Protein AF-A0A661CB23-F1 (afdb_monomer)

Nearest PDB structures (foldseek):
  5kbf-assembly2_B  TM=4.536E-01  e=4.061E-19  Plasmodium falciparum 3D7
  3bpz-assembly1_D  TM=8.012E-01  e=1.347E-09  Mus musculus
  6gyo-assembly1_A  TM=7.999E-01  e=2.762E-09  Homo sapiens
  4kl1-assembly1_C  TM=7.938E-01  e=4.457E-09  Homo sapiens
  7t4u-assembly2_B  TM=5.338E-01  e=6.892E-10  Homo sapiens

Solvent-accessible surface area (backbone atoms only — not comparable to full-atom values): 31674 Å² total; per-residue (Å²): 120,74,68,62,59,53,53,43,51,50,53,52,53,54,56,71,67,55,64,89,86,45,88,65,50,67,61,52,44,53,51,52,50,48,52,38,51,45,46,54,69,47,49,63,70,46,49,59,61,47,38,56,72,70,46,74,76,52,76,49,75,65,55,47,50,50,48,52,53,52,32,48,54,52,44,51,53,52,49,55,55,52,50,50,39,40,76,71,66,77,36,52,75,70,53,50,54,49,49,50,52,64,51,47,50,68,52,65,59,90,70,79,86,78,63,83,90,45,53,62,58,52,53,50,52,52,41,52,49,43,37,51,56,44,51,48,51,40,38,74,30,59,62,39,54,70,68,60,46,52,53,52,51,52,53,54,52,52,53,49,53,45,62,71,69,69,58,71,100,66,84,76,80,66,74,60,60,68,51,52,57,55,52,48,50,48,52,51,48,50,50,64,37,64,58,32,80,88,35,50,65,56,49,31,49,49,38,29,42,51,51,40,54,49,51,39,52,35,53,51,47,39,54,29,34,49,54,31,46,55,53,55,76,67,54,80,90,58,62,68,69,58,50,47,60,52,44,50,58,38,50,54,54,30,50,57,35,50,50,55,52,46,52,46,36,72,76,32,49,72,50,41,54,50,37,49,52,43,47,51,51,48,29,53,46,40,43,53,46,53,50,45,53,48,37,36,72,76,61,78,40,55,71,72,56,44,57,50,51,49,50,52,43,49,56,54,56,71,70,50,72,64,62,43,62,75,71,77,78,66,66,40,39,62,56,47,43,62,24,81,92,45,47,86,60,57,68,72,56,35,47,53,49,37,70,68,39,41,78,36,53,43,49,54,72,37,70,78,43,49,52,73,34,53,43,45,41,32,37,36,28,71,37,42,37,34,36,32,23,50,85,92,44,78,75,50,77,45,40,62,48,37,70,50,46,58,60,25,60,75,57,64,43,56,33,85,40,26,32,27,23,64,36,50,27,37,27,37,40,37,43,38,65,59,54,51,65,73,34,39,104,84,37,70,62,43,50,54,57,45,48,60,46,49,54,49,49,51,49,33,54,46,50,41,58,20,80,87,46,50,85,61,56,71,70,58,42,47,56,50,53,76,58,38,44,83,45,79,48,51,58,72,42,69,83,43,48,53,73,38,76,40,54,41,28,37,35,30,71,38,44,37,37,38,35,27,45,98,84,43,81,77,48,75,47,40,59,36,35,69,50,48,55,65,15,52,79,54,91,24,43,29,83,40,25,34,34,29,69,35,68,26,36,28,37,39,35,40,42,71,55,54,50,60,52,27,74,79,30,67,71,59,42,54,43,54,52,50,55,51,62,64,53,67,74,75,109

Radius of gyration: 39.03 Å; Cα contacts (8 Å, |Δi|>4): 726; chains: 1; bounding box: 91×55×118 Å

Sequence (587 aa):
MWWGGLKGGLAIAIVLSVPEDLPGRDLLLDLTLGVVMFSLLVNAPTIKPLIQKLGIDKLTDDELAELKQGMMHAGEESSAFISRFYKAGIVSRSTEQLIHKNTNEVFTSDIPDIQKEQGLKHLRFSALRTEFDELKKLHEINLIQHYTYLDIRNNIQLDREKISSNEAPGTSSDIASKTGLFMRIENALLKGIREHDWAAWLLSRYQNTRLSQRMQRDIAGVLICTSVLEMLDTHLEVDEEEREQIAEKYRERLHRRRSRLQEIAEDFPEFYVRFETNLFTQVALTAARLHAEEDHHDGEIGAKALVRIEKMVHEAISKLPPVSDAAPRLDASELIGTVPLLKGLPTEVLEQLSGHAKSVTFLAGDIVIGEGERGDALYIITHGVTSVYKGDKKVAELSDGDFFGEMALLGDQVRTATVKAKHPSTLLRLTRRDVMQLAGEGTELKHRLTDIKEEREAQTDLVSLVPLLRGLSSEVLEQIVEHTMSVGYKPGDSVMTEGESGDSMFIIIHGVVSIYKAGELIAELKEGDFFGEMALLGDKVRTATVKIKEQTALLKLSHADIMKIAETNPELKERLEEVKASREIVI

Structure (mmCIF, N/CA/C/O backbone):
data_AF-A0A661CB23-F1
#
_entry.id   AF-A0A661CB23-F1
#
loop_
_atom_site.group_PDB
_atom_site.id
_atom_site.type_symbol
_atom_site.label_atom_id
_atom_site.label_alt_id
_atom_site.label_comp_id
_atom_site.label_asym_id
_atom_site.label_entity_id
_atom_site.label_seq_id
_atom_site.pdbx_PDB_ins_code
_atom_site.Cartn_x
_atom_site.Cartn_y
_atom_site.Cartn_z
_atom_site.occupancy
_atom_site.B_iso_or_equiv
_atom_site.auth_seq_id
_atom_site.auth_comp_id
_atom_site.auth_asym_id
_atom_site.auth_atom_id
_atom_site.pdbx_PDB_model_num
ATOM 1 N N . MET A 1 1 ? -1.601 2.400 -50.761 1.00 50.25 1 MET A N 1
ATOM 2 C CA . MET A 1 1 ? -2.402 2.453 -52.013 1.00 50.25 1 MET A CA 1
ATOM 3 C C . MET A 1 1 ? -2.730 1.085 -52.626 1.00 50.25 1 MET A C 1
ATOM 5 O O . MET A 1 1 ? -3.746 0.993 -53.298 1.00 50.25 1 MET A O 1
ATOM 9 N N . TRP A 1 2 ? -1.961 0.012 -52.389 1.00 45.12 2 TRP A N 1
ATOM 10 C CA . TRP A 1 2 ? -2.210 -1.298 -53.031 1.00 45.12 2 TRP A CA 1
ATOM 11 C C . TRP A 1 2 ? -3.484 -2.025 -52.554 1.00 45.12 2 TRP A C 1
ATOM 13 O O . TRP A 1 2 ? -4.049 -2.834 -53.283 1.00 45.12 2 TRP A O 1
ATOM 23 N N . TRP A 1 3 ? -4.002 -1.679 -51.373 1.00 51.62 3 TRP A N 1
ATOM 24 C CA . TRP A 1 3 ? -5.229 -2.268 -50.819 1.00 51.62 3 TRP A CA 1
ATOM 25 C C . TRP A 1 3 ? -6.531 -1.804 -51.498 1.00 51.62 3 TRP A C 1
ATOM 27 O O . TRP A 1 3 ? -7.532 -2.514 -51.436 1.00 51.62 3 TRP A O 1
ATOM 37 N N . GLY A 1 4 ? -6.536 -0.640 -52.159 1.00 58.34 4 GLY A N 1
ATOM 38 C CA . GLY A 1 4 ? -7.725 -0.124 -52.854 1.00 58.34 4 GLY A CA 1
ATOM 39 C C . GLY A 1 4 ? -8.039 -0.894 -54.139 1.00 58.34 4 GLY A C 1
ATOM 40 O O . GLY A 1 4 ? -9.184 -1.277 -54.365 1.00 58.34 4 GLY A O 1
ATOM 41 N N . GLY A 1 5 ? -7.006 -1.204 -54.933 1.00 63.62 5 GLY A N 1
ATOM 42 C CA . GLY A 1 5 ? -7.144 -2.001 -56.157 1.00 63.62 5 GLY A CA 1
ATOM 43 C C . GLY A 1 5 ? -7.547 -3.453 -55.885 1.00 63.62 5 GLY A C 1
ATOM 44 O O . GLY A 1 5 ? -8.356 -4.011 -56.621 1.00 63.62 5 GLY A O 1
ATOM 45 N N . LEU A 1 6 ? -7.060 -4.038 -54.782 1.00 66.06 6 LEU A N 1
ATOM 46 C CA . LEU A 1 6 ? -7.382 -5.417 -54.400 1.00 66.06 6 LEU A CA 1
ATOM 47 C C . LEU A 1 6 ? -8.865 -5.588 -54.020 1.00 66.06 6 LEU A C 1
ATOM 49 O O . LEU A 1 6 ? -9.496 -6.566 -54.412 1.00 66.06 6 LEU A O 1
ATOM 53 N N . LYS A 1 7 ? -9.443 -4.614 -53.299 1.00 70.31 7 LYS A N 1
ATOM 54 C CA . LYS A 1 7 ? -10.871 -4.616 -52.926 1.00 70.31 7 LYS A CA 1
ATOM 55 C C . LYS A 1 7 ? -11.788 -4.443 -54.139 1.00 70.31 7 LYS A C 1
ATOM 57 O O . LYS A 1 7 ? -12.798 -5.134 -54.232 1.00 70.31 7 LYS A O 1
ATOM 62 N N . GLY A 1 8 ? -11.417 -3.566 -55.076 1.00 77.44 8 GLY A N 1
ATOM 63 C CA . GLY A 1 8 ? -12.150 -3.390 -56.333 1.00 77.44 8 GLY A CA 1
ATOM 64 C C . GLY A 1 8 ? -12.104 -4.637 -57.220 1.00 77.44 8 GLY A C 1
ATOM 65 O O . GLY A 1 8 ? -13.136 -5.070 -57.723 1.00 77.44 8 GLY A O 1
ATOM 66 N N . GLY A 1 9 ? -10.929 -5.265 -57.344 1.00 80.81 9 GLY A N 1
ATOM 67 C CA . GLY A 1 9 ? -10.761 -6.510 -58.100 1.00 80.81 9 GLY A CA 1
ATOM 68 C C . GLY A 1 9 ? -11.551 -7.684 -57.515 1.00 80.81 9 GLY A C 1
ATOM 69 O O . GLY A 1 9 ? -12.178 -8.429 -58.263 1.00 80.81 9 GLY A O 1
ATOM 70 N N . LEU A 1 10 ? -11.591 -7.813 -56.184 1.00 83.81 10 LEU A N 1
ATOM 71 C CA . LEU A 1 10 ? -12.394 -8.834 -55.507 1.00 83.81 10 LEU A CA 1
ATOM 72 C C . LEU A 1 10 ? -13.898 -8.622 -55.732 1.00 83.81 10 LEU A C 1
ATOM 74 O O . LEU A 1 10 ? -14.608 -9.581 -56.017 1.00 83.81 10 LEU A O 1
ATOM 78 N N . ALA A 1 11 ? -14.380 -7.378 -55.644 1.00 83.62 11 ALA A N 1
ATOM 79 C CA . ALA A 1 11 ? -15.782 -7.059 -55.906 1.00 83.62 11 ALA A CA 1
ATOM 80 C C . ALA A 1 11 ? -16.182 -7.430 -57.344 1.00 83.62 11 ALA A C 1
ATOM 82 O O . ALA A 1 11 ? -17.199 -8.087 -57.542 1.00 83.62 11 ALA A O 1
ATOM 83 N N . ILE A 1 12 ? -15.343 -7.101 -58.333 1.00 85.12 12 ILE A N 1
ATOM 84 C CA . ILE A 1 12 ? -15.570 -7.483 -59.735 1.00 85.12 12 ILE A CA 1
ATOM 85 C C . ILE A 1 12 ? -15.583 -9.012 -59.895 1.00 85.12 12 ILE A C 1
ATOM 87 O O . ILE A 1 12 ? -16.483 -9.547 -60.536 1.00 85.12 12 ILE A O 1
ATOM 91 N N . ALA A 1 13 ? -14.639 -9.729 -59.277 1.00 85.88 13 ALA A N 1
ATOM 92 C CA . ALA A 1 13 ? -14.582 -11.192 -59.340 1.00 85.88 13 ALA A CA 1
ATOM 93 C C . ALA A 1 13 ? -15.824 -11.864 -58.725 1.00 85.88 13 ALA A C 1
ATOM 95 O O . ALA A 1 13 ? -16.337 -12.834 -59.281 1.00 85.88 13 ALA A O 1
ATOM 96 N N . ILE A 1 14 ? -16.338 -11.328 -57.613 1.00 86.06 14 ILE A N 1
ATOM 97 C CA . ILE A 1 14 ? -17.558 -11.827 -56.967 1.00 86.06 14 ILE A CA 1
ATOM 98 C C . ILE A 1 14 ? -18.768 -11.628 -57.880 1.00 86.06 14 ILE A C 1
ATOM 100 O O . ILE A 1 14 ? -19.529 -12.572 -58.079 1.00 86.06 14 ILE A O 1
ATOM 104 N N . VAL A 1 15 ? -18.943 -10.448 -58.481 1.00 84.81 15 VAL A N 1
ATOM 105 C CA . VAL A 1 15 ? -20.109 -10.211 -59.349 1.00 84.81 15 VAL A CA 1
ATOM 106 C C . VAL A 1 15 ? -20.021 -11.013 -60.651 1.00 84.81 15 VAL A C 1
ATOM 108 O O . VAL A 1 15 ? -21.031 -11.537 -61.112 1.00 84.81 15 VAL A O 1
ATOM 111 N N . LEU A 1 16 ? -18.818 -11.220 -61.195 1.00 84.56 16 LEU A N 1
ATOM 112 C CA . LEU A 1 16 ? -18.607 -12.105 -62.348 1.00 84.56 16 LEU A CA 1
ATOM 113 C C . LEU A 1 16 ? -18.886 -13.586 -62.037 1.00 84.56 16 LEU A C 1
ATOM 115 O O . LEU A 1 16 ? -19.185 -14.344 -62.956 1.00 84.56 16 LEU A O 1
ATOM 119 N N . SER A 1 17 ? -18.824 -13.996 -60.765 1.00 86.94 17 SER A N 1
ATOM 120 C CA . SER A 1 17 ? -19.146 -15.365 -60.333 1.00 86.94 17 SER A CA 1
ATOM 121 C C . SER A 1 17 ? -20.650 -15.642 -60.178 1.00 86.94 17 SER A C 1
ATOM 123 O O . SER A 1 17 ? -21.038 -16.783 -59.930 1.00 86.94 17 SER A O 1
ATOM 125 N N . VAL A 1 18 ? -21.506 -14.621 -60.324 1.00 85.12 18 VAL A N 1
ATOM 126 C CA . VAL A 1 18 ? -22.964 -14.763 -60.199 1.00 85.12 18 VAL A CA 1
ATOM 127 C C . VAL A 1 18 ? -23.536 -15.513 -61.418 1.00 85.12 18 VAL A C 1
ATOM 129 O O . VAL A 1 18 ? -23.226 -15.125 -62.551 1.00 85.12 18 VAL A O 1
ATOM 132 N N . PRO A 1 19 ? -24.386 -16.546 -61.212 1.00 83.12 19 PRO A N 1
ATOM 133 C CA . PRO A 1 19 ? -24.980 -17.344 -62.289 1.00 83.12 19 PRO A CA 1
ATOM 134 C C . PRO A 1 19 ? -25.779 -16.513 -63.297 1.00 83.12 19 PRO A C 1
ATOM 136 O O . PRO A 1 19 ? -26.474 -15.571 -62.915 1.00 83.12 19 PRO A O 1
ATOM 139 N N . GLU A 1 20 ? -25.721 -16.894 -64.576 1.00 78.25 20 GLU A N 1
ATOM 140 C CA . GLU A 1 20 ? -26.350 -16.153 -65.686 1.00 78.25 20 GLU A CA 1
ATOM 141 C C . GLU A 1 20 ? -27.883 -16.133 -65.618 1.00 78.25 20 GLU A C 1
ATOM 143 O O . GLU A 1 20 ? -28.517 -15.235 -66.167 1.00 78.25 20 GLU A O 1
ATOM 148 N N . ASP A 1 21 ? -28.468 -17.071 -64.877 1.00 83.62 21 ASP A N 1
ATOM 149 C CA . ASP A 1 21 ? -29.915 -17.260 -64.755 1.00 83.62 21 ASP A CA 1
ATOM 150 C C . ASP A 1 21 ? -30.572 -16.253 -63.793 1.00 83.62 21 ASP A C 1
ATOM 152 O O . ASP A 1 21 ? -31.799 -16.208 -63.665 1.00 83.62 21 ASP A O 1
ATOM 156 N N . LEU A 1 22 ? -29.766 -15.464 -63.068 1.00 83.94 22 LEU A N 1
ATOM 157 C CA . LEU A 1 22 ? -30.255 -14.538 -62.055 1.00 83.94 22 LEU A CA 1
ATOM 158 C C . LEU A 1 22 ? -30.824 -13.258 -62.705 1.00 83.94 22 LEU A C 1
ATOM 160 O O . LEU A 1 22 ? -30.080 -12.504 -63.344 1.00 83.94 22 LEU A O 1
ATOM 164 N N . PRO A 1 23 ? -32.114 -12.932 -62.498 1.00 77.38 23 PRO A N 1
ATOM 165 C CA . PRO A 1 23 ? -32.690 -11.701 -63.024 1.00 77.38 23 PRO A CA 1
ATOM 166 C C . PRO A 1 23 ? -32.019 -10.471 -62.393 1.00 77.38 23 PRO A C 1
ATOM 168 O O . PRO A 1 23 ? -31.942 -10.349 -61.172 1.00 77.38 23 PRO A O 1
ATOM 171 N N . GLY A 1 24 ? -31.542 -9.546 -63.232 1.00 80.06 24 GLY A N 1
ATOM 172 C CA . GLY A 1 24 ? -30.871 -8.312 -62.795 1.00 80.06 24 GLY A CA 1
ATOM 173 C C . GLY A 1 24 ? -29.346 -8.404 -62.649 1.00 80.06 24 GLY A C 1
ATOM 174 O O . GLY A 1 24 ? -28.732 -7.447 -62.179 1.00 80.06 24 GLY A O 1
ATOM 175 N N . ARG A 1 25 ? -28.719 -9.511 -63.075 1.00 83.75 25 ARG A N 1
ATOM 176 C CA . ARG A 1 25 ? -27.255 -9.687 -63.084 1.00 83.75 25 ARG A CA 1
ATOM 177 C C . ARG A 1 25 ? -26.512 -8.573 -63.826 1.00 83.75 25 ARG A C 1
ATOM 179 O O . ARG A 1 25 ? -25.535 -8.056 -63.293 1.00 83.75 25 ARG A O 1
ATOM 186 N N . ASP A 1 26 ? -26.988 -8.179 -65.004 1.00 83.19 26 ASP A N 1
ATOM 187 C CA . ASP A 1 26 ? -26.318 -7.158 -65.824 1.00 83.19 26 ASP A CA 1
ATOM 188 C C . ASP A 1 26 ? -26.298 -5.794 -65.122 1.00 83.19 26 ASP A C 1
ATOM 190 O O . ASP A 1 26 ? -25.267 -5.130 -65.076 1.00 83.19 26 ASP A O 1
ATOM 194 N N . LEU A 1 27 ? -27.395 -5.430 -64.447 1.00 85.38 27 LEU A N 1
ATOM 195 C CA . LEU A 1 27 ? -27.464 -4.210 -63.639 1.00 85.38 27 LEU A CA 1
ATOM 196 C C . LEU A 1 27 ? -26.457 -4.242 -62.478 1.00 85.38 27 LEU A C 1
ATOM 198 O O . LEU A 1 27 ? -25.834 -3.230 -62.162 1.00 85.38 27 LEU A O 1
ATOM 202 N N . LEU A 1 28 ? -26.294 -5.405 -61.842 1.00 83.44 28 LEU A N 1
ATOM 203 C CA . LEU A 1 28 ? -25.312 -5.627 -60.781 1.00 83.44 28 LEU A CA 1
ATOM 204 C C . LEU A 1 28 ? -23.880 -5.504 -61.313 1.00 83.44 28 LEU A C 1
ATOM 206 O O . LEU A 1 28 ? -23.055 -4.846 -60.679 1.00 83.44 28 LEU A O 1
ATOM 210 N N . LEU A 1 29 ? -23.584 -6.086 -62.477 1.00 84.50 29 LEU A N 1
ATOM 211 C CA . LEU A 1 29 ? -22.279 -5.969 -63.132 1.00 84.50 29 LEU A CA 1
ATOM 212 C C . LEU A 1 29 ? -21.962 -4.514 -63.479 1.00 84.50 29 LEU A C 1
ATOM 214 O O . LEU A 1 29 ? -20.909 -4.021 -63.077 1.00 84.50 29 LEU A O 1
ATOM 218 N N . ASP A 1 30 ? -22.888 -3.808 -64.122 1.00 88.00 30 ASP A N 1
ATOM 219 C CA . ASP A 1 30 ? -22.699 -2.420 -64.548 1.00 88.00 30 ASP A CA 1
ATOM 220 C C . ASP A 1 30 ? -22.525 -1.466 -63.361 1.00 88.00 30 ASP A C 1
ATOM 222 O O . ASP A 1 30 ? -21.627 -0.620 -63.366 1.00 88.00 30 ASP A O 1
ATOM 226 N N . LEU A 1 31 ? -23.324 -1.626 -62.298 1.00 88.31 31 LEU A N 1
ATOM 227 C CA . LEU A 1 31 ? -23.187 -0.825 -61.079 1.00 88.31 31 LEU A CA 1
ATOM 228 C C . LEU A 1 31 ? -21.856 -1.083 -60.380 1.00 88.31 31 LEU A C 1
ATOM 230 O O . LEU A 1 31 ? -21.172 -0.140 -59.981 1.00 88.31 31 LEU A O 1
ATOM 234 N N . THR A 1 32 ? -21.473 -2.350 -60.226 1.00 86.44 32 THR A N 1
ATOM 235 C CA . THR A 1 32 ? -20.261 -2.696 -59.477 1.00 86.44 32 THR A CA 1
ATOM 236 C C . THR A 1 32 ? -19.014 -2.300 -60.260 1.00 86.44 32 THR A C 1
ATOM 238 O O . THR A 1 32 ? -18.097 -1.705 -59.692 1.00 86.44 32 THR A O 1
ATOM 241 N N . LEU A 1 33 ? -19.000 -2.533 -61.576 1.00 85.44 33 LEU A N 1
ATOM 242 C CA . LEU A 1 33 ? -17.932 -2.078 -62.461 1.00 85.44 33 LEU A CA 1
ATOM 243 C C . LEU A 1 33 ? -17.857 -0.545 -62.483 1.00 85.44 33 LEU A C 1
ATOM 245 O O . LEU A 1 33 ? -16.768 0.010 -62.345 1.00 85.44 33 LEU A O 1
ATOM 249 N N . GLY A 1 34 ? -19.000 0.141 -62.580 1.00 86.25 34 GLY A N 1
ATOM 250 C CA . GLY A 1 34 ? -19.093 1.600 -62.564 1.00 86.25 34 GLY A CA 1
ATOM 251 C C . GLY A 1 34 ? -18.556 2.220 -61.273 1.00 86.25 34 GLY A C 1
ATOM 252 O O . GLY A 1 34 ? -17.735 3.133 -61.327 1.00 86.25 34 GLY A O 1
ATOM 253 N N . VAL A 1 35 ? -18.945 1.693 -60.107 1.00 84.38 35 VAL A N 1
ATOM 254 C CA . VAL A 1 35 ? -18.466 2.168 -58.796 1.00 84.38 35 VAL A CA 1
ATOM 255 C C . VAL A 1 35 ? -16.972 1.895 -58.615 1.00 84.38 35 VAL A C 1
ATOM 257 O O . VAL A 1 35 ? -16.241 2.770 -58.146 1.00 84.38 35 VAL A O 1
ATOM 260 N N . VAL A 1 36 ? -16.485 0.715 -59.013 1.00 84.75 36 VAL A N 1
ATOM 261 C CA . VAL A 1 36 ? -15.057 0.379 -58.911 1.00 84.75 36 VAL A CA 1
ATOM 262 C C . VAL A 1 36 ? -14.226 1.266 -59.838 1.00 84.75 36 VAL A C 1
ATOM 264 O O . VAL A 1 36 ? -13.254 1.867 -59.374 1.00 84.75 36 VAL A O 1
ATOM 267 N N . MET A 1 37 ? -14.637 1.427 -61.099 1.00 81.69 37 MET A N 1
ATOM 268 C CA . MET A 1 37 ? -13.986 2.315 -62.066 1.00 81.69 37 MET A CA 1
ATOM 269 C C . MET A 1 37 ? -13.996 3.770 -61.602 1.00 81.69 37 MET A C 1
ATOM 271 O O . MET A 1 37 ? -12.964 4.432 -61.675 1.00 81.69 37 MET A O 1
ATOM 275 N N . PHE A 1 38 ? -15.115 4.256 -61.059 1.00 83.00 38 PHE A N 1
ATOM 276 C CA . PHE A 1 38 ? -15.201 5.598 -60.487 1.00 83.00 38 PHE A CA 1
ATOM 277 C C . PHE A 1 38 ? -14.253 5.759 -59.295 1.00 83.00 38 PHE A C 1
ATOM 279 O O . PHE A 1 38 ? -13.517 6.737 -59.224 1.00 83.00 38 PHE A O 1
ATOM 286 N N . SER A 1 39 ? -14.187 4.784 -58.384 1.00 81.62 39 SER A N 1
ATOM 287 C CA . SER A 1 39 ? -13.254 4.850 -57.254 1.00 81.62 39 SER A CA 1
ATOM 288 C C . SER A 1 39 ? -11.783 4.859 -57.704 1.00 81.62 39 SER A C 1
ATOM 290 O O . SER A 1 39 ? -10.968 5.585 -57.139 1.00 81.62 39 SER A O 1
ATOM 292 N N . LEU A 1 40 ? -11.432 4.115 -58.755 1.00 77.50 40 LEU A N 1
ATOM 293 C CA . LEU A 1 40 ? -10.067 4.074 -59.282 1.00 77.50 40 LEU A CA 1
ATOM 294 C C . LEU A 1 40 ? -9.705 5.351 -60.049 1.00 77.50 40 LEU A C 1
ATOM 296 O O . LEU A 1 40 ? -8.612 5.878 -59.867 1.00 77.50 40 LEU A O 1
ATOM 300 N N . LEU A 1 41 ? -10.618 5.868 -60.873 1.00 77.00 41 LEU A N 1
ATOM 301 C CA . LEU A 1 41 ? -10.399 7.073 -61.678 1.00 77.00 41 LEU A CA 1
ATOM 302 C C . LEU A 1 41 ? -10.522 8.369 -60.879 1.00 77.00 41 LEU A C 1
ATOM 304 O O . LEU A 1 41 ? -9.889 9.353 -61.244 1.00 77.00 41 LEU A O 1
ATOM 308 N N . VAL A 1 42 ? -11.322 8.393 -59.812 1.00 76.25 42 VAL A N 1
ATOM 309 C CA . VAL A 1 42 ? -11.554 9.602 -59.016 1.00 76.25 42 VAL A CA 1
ATOM 310 C C . VAL A 1 42 ? -10.747 9.570 -57.729 1.00 76.25 42 VAL A C 1
ATOM 312 O O . VAL A 1 42 ? -9.887 10.431 -57.563 1.00 76.25 42 VAL A O 1
ATOM 315 N N . ASN A 1 43 ? -10.933 8.587 -56.840 1.00 71.25 43 ASN A N 1
ATOM 316 C CA . ASN A 1 43 ? -10.252 8.590 -55.534 1.00 71.25 43 ASN A CA 1
ATOM 317 C C . ASN A 1 43 ? -8.735 8.397 -55.654 1.00 71.25 43 ASN A C 1
ATOM 319 O O . ASN A 1 43 ? -7.985 9.096 -54.975 1.00 71.25 43 ASN A O 1
ATOM 323 N N . ALA A 1 44 ? -8.249 7.484 -56.502 1.00 68.25 44 ALA A N 1
ATOM 324 C CA . ALA A 1 44 ? -6.808 7.218 -56.570 1.00 68.25 44 ALA A CA 1
ATOM 325 C C . ALA A 1 44 ? -5.971 8.449 -56.992 1.00 68.25 44 ALA A C 1
ATOM 327 O O . ALA A 1 44 ? -4.976 8.729 -56.316 1.00 68.25 44 ALA A O 1
ATOM 328 N N . PRO A 1 45 ? -6.352 9.232 -58.026 1.00 77.00 45 PRO A N 1
ATOM 329 C CA . PRO A 1 45 ? -5.616 10.444 -58.381 1.00 77.00 45 PRO A CA 1
ATOM 330 C C . PRO A 1 45 ? -5.958 11.671 -57.523 1.00 77.00 45 PRO A C 1
ATOM 332 O O . PRO A 1 45 ? -5.143 12.588 -57.482 1.00 77.00 45 PRO A O 1
ATOM 335 N N . THR A 1 46 ? -7.103 11.723 -56.825 1.00 77.50 46 THR A N 1
ATOM 336 C CA . THR A 1 46 ? -7.464 12.895 -55.990 1.00 77.50 46 THR A CA 1
ATOM 337 C C . THR A 1 46 ? -6.971 12.817 -54.549 1.00 77.50 46 THR A C 1
ATOM 339 O O . THR A 1 46 ? -6.696 13.860 -53.961 1.00 77.50 46 THR A O 1
ATOM 342 N N . ILE A 1 47 ? -6.783 11.624 -53.976 1.00 76.12 47 ILE A N 1
ATOM 343 C CA . ILE A 1 47 ? -6.341 11.482 -52.579 1.00 76.12 47 ILE A CA 1
ATOM 344 C C . ILE A 1 47 ? -4.951 12.086 -52.363 1.00 76.12 47 ILE A C 1
ATOM 346 O O . ILE A 1 47 ? -4.751 12.802 -51.389 1.00 76.12 47 ILE A O 1
ATOM 350 N N . LYS A 1 48 ? -3.992 11.844 -53.265 1.00 74.44 48 LYS A N 1
ATOM 351 C CA . LYS A 1 48 ? -2.629 12.381 -53.121 1.00 74.44 48 LYS A CA 1
ATOM 352 C C . LYS A 1 48 ? -2.601 13.921 -53.089 1.00 74.44 48 LYS A C 1
ATOM 354 O O . LYS A 1 48 ? -2.110 14.454 -52.100 1.00 74.44 48 LYS A O 1
ATOM 359 N N . PRO A 1 49 ? -3.150 14.655 -54.076 1.00 79.00 49 PRO A N 1
ATOM 360 C CA . PRO A 1 49 ? -3.192 16.115 -54.012 1.00 79.00 49 PRO A CA 1
ATOM 361 C C . PRO A 1 49 ? -4.073 16.639 -52.869 1.00 79.00 49 PRO A C 1
ATOM 363 O O . PRO A 1 49 ? -3.796 17.715 -52.352 1.00 79.00 49 PRO A O 1
ATOM 366 N N . LEU A 1 50 ? -5.098 15.898 -52.430 1.00 78.19 50 LEU A N 1
ATOM 367 C CA . LEU A 1 50 ? -5.908 16.270 -51.266 1.00 78.19 50 LEU A CA 1
ATOM 368 C C . LEU A 1 50 ? -5.114 16.174 -49.954 1.00 78.19 50 LEU A C 1
ATOM 370 O O . LEU A 1 50 ? -5.155 17.112 -49.167 1.00 78.19 50 LEU A O 1
ATOM 374 N N . ILE A 1 51 ? -4.357 15.092 -49.747 1.00 76.69 51 ILE A N 1
ATOM 375 C CA . ILE A 1 51 ? -3.447 14.917 -48.601 1.00 76.69 51 ILE A CA 1
ATOM 376 C C . ILE A 1 51 ? -2.398 16.036 -48.590 1.00 76.69 51 ILE A C 1
ATOM 378 O O . ILE A 1 51 ? -2.198 16.665 -47.556 1.00 76.69 51 ILE A O 1
ATOM 382 N N . GLN A 1 52 ? -1.808 16.337 -49.752 1.00 77.88 52 GLN A N 1
ATOM 383 C CA . GLN A 1 52 ? -0.828 17.420 -49.906 1.00 77.88 52 GLN A CA 1
ATOM 384 C C . GLN A 1 52 ? -1.432 18.806 -49.638 1.00 77.88 52 GLN A C 1
ATOM 386 O O . GLN A 1 52 ? -0.802 19.666 -49.029 1.00 77.88 52 GLN A O 1
ATOM 391 N N . LYS A 1 53 ? -2.678 19.041 -50.068 1.00 77.44 53 LYS A N 1
ATOM 392 C CA . LYS A 1 53 ? -3.391 20.307 -49.837 1.00 77.44 53 LYS A CA 1
ATOM 393 C C . LYS A 1 53 ? -3.835 20.475 -48.382 1.00 77.44 53 LYS A C 1
ATOM 395 O O . LYS A 1 53 ? -3.892 21.601 -47.901 1.00 77.44 53 LYS A O 1
ATOM 400 N N . LEU A 1 54 ? -4.151 19.375 -47.701 1.00 75.81 54 LEU A N 1
ATOM 401 C CA . LEU A 1 54 ? -4.460 19.345 -46.270 1.00 75.81 54 LEU A CA 1
ATOM 402 C C . LEU A 1 54 ? -3.196 19.367 -45.393 1.00 75.81 54 LEU A C 1
ATOM 404 O O . LEU A 1 54 ? -3.324 19.471 -44.180 1.00 75.81 54 LEU A O 1
ATOM 408 N N . GLY A 1 55 ? -1.999 19.277 -45.988 1.00 68.56 55 GLY A N 1
ATOM 409 C CA . GLY A 1 55 ? -0.723 19.305 -45.270 1.00 68.56 55 GLY A CA 1
ATOM 410 C C . GLY A 1 55 ? -0.442 18.059 -44.428 1.00 68.56 55 GLY A C 1
ATOM 411 O O . GLY A 1 55 ? 0.449 18.096 -43.594 1.00 68.56 55 GLY A O 1
ATOM 412 N N . ILE A 1 56 ? -1.177 16.964 -44.649 1.00 71.88 56 ILE A N 1
ATOM 413 C CA . ILE A 1 56 ? -1.041 15.696 -43.903 1.00 71.88 56 ILE A CA 1
ATOM 414 C C . ILE A 1 56 ? 0.220 14.922 -44.349 1.00 71.88 56 ILE A C 1
ATOM 416 O O . ILE A 1 56 ? 0.632 13.962 -43.709 1.00 71.88 56 ILE A O 1
ATOM 420 N N . ASP A 1 57 ? 0.837 15.311 -45.469 1.00 72.25 57 ASP A N 1
ATOM 421 C CA . ASP A 1 57 ? 2.114 14.765 -45.946 1.00 72.25 57 ASP A CA 1
ATOM 422 C C . ASP A 1 57 ? 3.346 15.459 -45.352 1.00 72.25 57 ASP A C 1
ATOM 424 O O . ASP A 1 57 ? 4.464 14.985 -45.563 1.00 72.25 57 ASP A O 1
ATOM 428 N N . LYS A 1 58 ? 3.161 16.587 -44.661 1.00 71.06 58 LYS A N 1
ATOM 429 C CA . LYS A 1 58 ? 4.246 17.333 -44.031 1.00 71.06 58 LYS A CA 1
ATOM 430 C C . LYS A 1 58 ? 4.350 16.922 -42.575 1.00 71.06 58 LYS A C 1
ATOM 432 O O . LYS A 1 58 ? 3.336 16.817 -41.894 1.00 71.06 58 LYS A O 1
ATOM 437 N N . LEU A 1 59 ? 5.586 16.728 -42.123 1.00 65.31 59 LEU A N 1
ATOM 438 C CA . LEU A 1 59 ? 5.871 16.536 -40.709 1.00 65.31 59 LEU A CA 1
ATOM 439 C C . LEU A 1 59 ? 5.391 17.769 -39.950 1.00 65.31 59 LEU A C 1
ATOM 441 O O . LEU A 1 59 ? 5.692 18.904 -40.328 1.00 65.31 59 LEU A O 1
ATOM 445 N N . THR A 1 60 ? 4.635 17.518 -38.895 1.00 66.12 60 THR A N 1
ATOM 446 C CA . THR A 1 60 ? 4.266 18.528 -37.908 1.00 66.12 60 THR A CA 1
ATOM 447 C C . THR A 1 60 ? 5.541 19.052 -37.240 1.00 66.12 60 THR A C 1
ATOM 449 O O . THR A 1 60 ? 6.526 18.319 -37.172 1.00 66.12 60 THR A O 1
ATOM 452 N N . ASP A 1 61 ? 5.541 20.274 -36.700 1.00 62.34 61 ASP A N 1
ATOM 453 C CA . ASP A 1 61 ? 6.724 20.830 -36.013 1.00 62.34 61 ASP A CA 1
ATOM 454 C C . ASP A 1 61 ? 7.265 19.878 -34.921 1.00 62.34 61 ASP A C 1
ATOM 456 O O . ASP A 1 61 ? 8.475 19.738 -34.747 1.00 62.34 61 ASP A O 1
ATOM 460 N N . ASP A 1 62 ? 6.366 19.136 -34.267 1.00 55.91 62 ASP A N 1
ATOM 461 C CA . ASP A 1 62 ? 6.685 18.108 -33.268 1.00 55.91 62 ASP A CA 1
ATOM 462 C C . ASP A 1 62 ? 7.380 16.882 -33.869 1.00 55.91 62 ASP A C 1
ATOM 464 O O . ASP A 1 62 ? 8.395 16.421 -33.351 1.00 55.91 62 ASP A O 1
ATOM 468 N N . GLU A 1 63 ? 6.873 16.370 -34.991 1.00 65.31 63 GLU A N 1
ATOM 469 C CA . GLU A 1 63 ? 7.480 15.235 -35.694 1.00 65.31 63 GLU A CA 1
ATOM 470 C C . GLU A 1 63 ? 8.835 15.624 -36.304 1.00 65.31 63 GLU A C 1
ATOM 472 O O . GLU A 1 63 ? 9.725 14.789 -36.454 1.00 65.31 63 GLU A O 1
ATOM 477 N N . LEU A 1 64 ? 9.016 16.907 -36.622 1.00 68.31 64 LEU A N 1
ATOM 478 C CA . LEU A 1 64 ? 10.262 17.474 -37.120 1.00 68.31 64 LEU A CA 1
ATOM 479 C C . LEU A 1 64 ? 11.319 17.574 -36.007 1.00 68.31 64 LEU A C 1
ATOM 481 O O . LEU A 1 64 ? 12.482 17.230 -36.229 1.00 68.31 64 LEU A O 1
ATOM 485 N N . ALA A 1 65 ? 10.915 17.961 -34.793 1.00 60.62 65 ALA A N 1
ATOM 486 C CA . ALA A 1 65 ? 11.776 17.919 -33.613 1.00 60.62 65 ALA A CA 1
ATOM 487 C C . ALA A 1 65 ? 12.170 16.475 -33.241 1.00 60.62 65 ALA A C 1
ATOM 489 O O . ALA A 1 65 ? 13.347 16.208 -32.987 1.00 60.62 65 ALA A O 1
ATOM 490 N N . GLU A 1 66 ? 11.221 15.531 -33.282 1.00 63.84 66 GLU A N 1
ATOM 491 C CA . GLU A 1 66 ? 11.491 14.101 -33.065 1.00 63.84 66 GLU A CA 1
ATOM 492 C C . GLU A 1 66 ? 12.460 13.538 -34.114 1.00 63.84 66 GLU A C 1
ATOM 494 O O . GLU A 1 66 ? 13.411 12.832 -33.770 1.00 63.84 66 GLU A O 1
ATOM 499 N N . LEU A 1 67 ? 12.269 13.892 -35.389 1.00 73.94 67 LEU A N 1
ATOM 500 C CA . LEU A 1 67 ? 13.174 13.511 -36.470 1.00 73.94 67 LEU A CA 1
ATOM 501 C C . LEU A 1 67 ? 14.582 14.070 -36.237 1.00 73.94 67 LEU A C 1
ATOM 503 O O . LEU A 1 67 ? 15.554 13.328 -36.373 1.00 73.94 67 LEU A O 1
ATOM 507 N N . LYS A 1 68 ? 14.702 15.347 -35.845 1.00 72.38 68 LYS A N 1
ATOM 508 C CA . LYS A 1 68 ? 15.991 15.986 -35.540 1.00 72.38 68 LYS A CA 1
ATOM 509 C C . LYS A 1 68 ? 16.732 15.254 -34.432 1.00 72.38 68 LYS A C 1
ATOM 511 O O . LYS A 1 68 ? 17.902 14.918 -34.596 1.00 72.38 68 LYS A O 1
ATOM 516 N N . GLN A 1 69 ? 16.048 14.950 -33.335 1.00 65.56 69 GLN A N 1
ATOM 517 C CA . GLN A 1 69 ? 16.647 14.232 -32.215 1.00 65.56 69 GLN A CA 1
ATOM 518 C C . GLN A 1 69 ? 17.025 12.791 -32.585 1.00 65.56 69 GLN A C 1
ATOM 520 O O . GLN A 1 69 ? 18.120 12.335 -32.257 1.00 65.56 69 GLN A O 1
ATOM 525 N N . GLY A 1 70 ? 16.151 12.081 -33.305 1.00 70.81 70 GLY A N 1
ATOM 526 C CA . GLY A 1 70 ? 16.428 10.730 -33.791 1.00 70.81 70 GLY A CA 1
ATOM 527 C C . GLY A 1 70 ? 17.647 10.676 -34.716 1.00 70.81 70 GLY A C 1
ATOM 528 O O . GLY A 1 70 ? 18.477 9.778 -34.581 1.00 70.81 70 GLY A O 1
ATOM 529 N N . MET A 1 71 ? 17.789 11.664 -35.602 1.00 77.75 71 MET A N 1
ATOM 530 C CA . MET A 1 71 ? 18.937 11.812 -36.502 1.00 77.75 71 MET A CA 1
ATOM 531 C C . MET A 1 71 ? 20.234 12.118 -35.743 1.00 77.75 71 MET A C 1
ATOM 533 O O . MET A 1 71 ? 21.256 11.507 -36.046 1.00 77.75 71 MET A O 1
ATOM 537 N N . MET A 1 72 ? 20.199 13.005 -34.737 1.00 70.25 72 MET A N 1
ATOM 538 C CA . MET A 1 72 ? 21.372 13.308 -33.902 1.00 70.25 72 MET A CA 1
ATOM 539 C C . MET A 1 72 ? 21.869 12.058 -33.171 1.00 70.25 72 MET A C 1
ATOM 541 O O . MET A 1 72 ? 23.029 11.683 -33.320 1.00 70.25 72 MET A O 1
ATOM 545 N N . HIS A 1 73 ? 20.973 11.348 -32.480 1.00 70.62 73 HIS A N 1
ATOM 546 C CA . HIS A 1 73 ? 21.322 10.123 -31.757 1.00 70.62 73 HIS A CA 1
ATOM 547 C C . HIS A 1 73 ? 21.848 9.023 -32.696 1.00 70.62 73 HIS A C 1
ATOM 549 O O . HIS A 1 73 ? 22.830 8.347 -32.392 1.00 70.62 73 HIS A O 1
ATOM 555 N N . ALA A 1 74 ? 21.230 8.848 -33.870 1.00 77.69 74 ALA A N 1
ATOM 556 C CA . ALA A 1 74 ? 21.717 7.906 -34.879 1.00 77.69 74 ALA A CA 1
ATOM 557 C C . ALA A 1 74 ? 23.113 8.286 -35.410 1.00 77.69 74 ALA A C 1
ATOM 559 O O . ALA A 1 74 ? 23.944 7.405 -35.646 1.00 77.69 74 ALA A O 1
ATOM 560 N N . GLY A 1 75 ? 23.392 9.584 -35.564 1.00 79.88 75 GLY A N 1
ATOM 561 C CA . GLY A 1 75 ? 24.699 10.097 -35.972 1.00 79.88 75 GLY A CA 1
ATOM 562 C C . GLY A 1 75 ? 25.792 9.890 -34.917 1.00 79.88 75 GLY A C 1
ATOM 563 O O . GLY A 1 75 ? 26.918 9.519 -35.267 1.00 79.88 75 GLY A O 1
ATOM 564 N N . GLU A 1 76 ? 25.466 10.072 -33.636 1.00 74.88 76 GLU A N 1
ATOM 565 C CA . GLU A 1 76 ? 26.371 9.821 -32.506 1.00 74.88 76 GLU A CA 1
ATOM 566 C C . GLU A 1 76 ? 26.747 8.341 -32.396 1.00 74.88 76 GLU A C 1
ATOM 568 O O . GLU A 1 76 ? 27.935 8.010 -32.378 1.00 74.88 76 GLU A O 1
ATOM 573 N N . GLU A 1 77 ? 25.756 7.446 -32.420 1.00 78.00 77 GLU A N 1
ATOM 574 C CA . GLU A 1 77 ? 25.960 5.991 -32.428 1.00 78.00 77 GLU A CA 1
ATOM 575 C C . GLU A 1 77 ? 26.786 5.544 -33.642 1.00 78.00 77 GLU A C 1
ATOM 577 O O . GLU A 1 77 ? 27.784 4.829 -33.508 1.00 78.00 77 GLU A O 1
ATOM 582 N N . SER A 1 78 ? 26.444 6.038 -34.838 1.00 81.88 78 SER A N 1
ATOM 583 C CA . SER A 1 78 ? 27.211 5.768 -36.060 1.00 81.88 78 SER A CA 1
ATOM 584 C C . SER A 1 78 ? 28.669 6.214 -35.916 1.00 81.88 78 SER A C 1
ATOM 586 O O . SER A 1 78 ? 29.589 5.501 -36.328 1.00 81.88 78 SER A O 1
ATOM 588 N N . SER A 1 79 ? 28.903 7.384 -35.320 1.00 81.38 79 SER A N 1
ATOM 589 C CA . SER A 1 79 ? 30.249 7.916 -35.110 1.00 81.38 79 SER A CA 1
ATOM 590 C C . SER A 1 79 ? 31.035 7.109 -34.074 1.00 81.38 79 SER A C 1
ATOM 592 O O . SER A 1 79 ? 32.210 6.797 -34.293 1.00 81.38 79 SER A O 1
ATOM 594 N N . ALA A 1 80 ? 30.390 6.706 -32.978 1.00 79.50 80 ALA A N 1
ATOM 595 C CA . ALA A 1 80 ? 30.979 5.834 -31.970 1.00 79.50 80 ALA A CA 1
ATOM 596 C C . ALA A 1 80 ? 31.380 4.476 -32.569 1.00 79.50 80 ALA A C 1
ATOM 598 O O . ALA A 1 80 ? 32.468 3.966 -32.280 1.00 79.50 80 ALA A O 1
ATOM 599 N N . PHE A 1 81 ? 30.547 3.920 -33.452 1.00 81.94 81 PHE A N 1
ATOM 600 C CA . PHE A 1 81 ? 30.806 2.659 -34.141 1.00 81.94 81 PHE A CA 1
ATOM 601 C C . PHE A 1 81 ? 32.012 2.750 -35.091 1.00 81.94 81 PHE A C 1
ATOM 603 O O . PHE A 1 81 ? 32.888 1.884 -35.059 1.00 81.94 81 PHE A O 1
ATOM 610 N N . ILE A 1 82 ? 32.131 3.831 -35.871 1.00 84.81 82 ILE A N 1
ATOM 611 C CA . ILE A 1 82 ? 33.287 4.067 -36.757 1.00 84.81 82 ILE A CA 1
ATOM 612 C C . ILE A 1 82 ? 34.585 4.215 -35.949 1.00 84.81 82 ILE A C 1
ATOM 614 O O . ILE A 1 82 ? 35.603 3.604 -36.292 1.00 84.81 82 ILE A O 1
ATOM 618 N N . SER A 1 83 ? 34.542 4.944 -34.830 1.00 82.75 83 SER A N 1
ATOM 619 C CA . SER A 1 83 ? 35.713 5.138 -33.968 1.00 82.75 83 SER A CA 1
ATOM 620 C C . SER A 1 83 ? 36.240 3.821 -33.375 1.00 82.75 83 SER A C 1
ATOM 622 O O . SER A 1 83 ? 37.448 3.670 -33.164 1.00 82.75 83 SER A O 1
ATOM 624 N N . ARG A 1 84 ? 35.376 2.814 -33.159 1.00 87.31 84 ARG A N 1
ATOM 625 C CA . ARG A 1 84 ? 35.807 1.463 -32.745 1.00 87.31 84 ARG A CA 1
ATOM 626 C C . ARG A 1 84 ? 36.692 0.799 -33.805 1.00 87.31 84 ARG A C 1
ATOM 628 O O . ARG A 1 84 ? 37.711 0.212 -33.447 1.00 87.31 84 ARG A O 1
ATOM 635 N N . PHE A 1 85 ? 36.372 0.938 -35.094 1.00 85.94 85 PHE A N 1
ATOM 636 C CA . PHE A 1 85 ? 37.199 0.388 -36.179 1.00 85.94 85 PHE A CA 1
ATOM 637 C C . PHE A 1 85 ? 38.545 1.102 -36.331 1.00 85.94 85 PHE A C 1
ATOM 639 O O . PHE A 1 85 ? 39.547 0.451 -36.639 1.00 85.94 85 PHE A O 1
ATOM 646 N N . TYR A 1 86 ? 38.592 2.415 -36.082 1.00 83.44 86 TYR A N 1
ATOM 647 C CA . TYR A 1 86 ? 39.855 3.154 -36.016 1.00 83.44 86 TYR A CA 1
ATOM 648 C C . TYR A 1 86 ? 40.719 2.684 -34.838 1.00 83.44 86 TYR A C 1
ATOM 650 O O . TYR A 1 86 ? 41.888 2.349 -35.026 1.00 83.44 86 TYR A O 1
ATOM 658 N N . LYS A 1 87 ? 40.140 2.573 -33.633 1.00 85.19 87 LYS A N 1
ATOM 659 C CA . LYS A 1 87 ? 40.843 2.077 -32.433 1.00 85.19 87 LYS A CA 1
ATOM 660 C C . LYS A 1 87 ? 41.347 0.639 -32.590 1.00 85.19 87 LYS A C 1
ATOM 662 O O . LYS A 1 87 ? 42.406 0.311 -32.067 1.00 85.19 87 LYS A O 1
ATOM 667 N N . ALA A 1 88 ? 40.626 -0.194 -33.339 1.00 86.69 88 ALA A N 1
ATOM 668 C CA . ALA A 1 88 ? 41.044 -1.550 -33.692 1.00 86.69 88 ALA A CA 1
ATOM 669 C C . ALA A 1 88 ? 42.121 -1.603 -34.799 1.00 86.69 88 ALA A C 1
ATOM 671 O O . ALA A 1 88 ? 42.575 -2.688 -35.156 1.00 86.69 88 ALA A O 1
ATOM 672 N N . GLY A 1 89 ? 42.526 -0.459 -35.366 1.00 85.06 89 GLY A N 1
ATOM 673 C CA . GLY A 1 89 ? 43.540 -0.369 -36.422 1.00 85.06 89 GLY A CA 1
ATOM 674 C C . GLY A 1 89 ? 43.077 -0.849 -37.803 1.00 85.06 89 GLY A C 1
ATOM 675 O O . GLY A 1 89 ? 43.902 -0.991 -38.702 1.00 85.06 89 GLY A O 1
ATOM 676 N N . ILE A 1 90 ? 41.776 -1.099 -37.985 1.00 89.31 90 ILE A N 1
ATOM 677 C CA . ILE A 1 90 ? 41.185 -1.597 -39.240 1.00 89.31 90 ILE A CA 1
ATOM 678 C C . ILE A 1 90 ? 41.043 -0.460 -40.261 1.00 89.31 90 ILE A C 1
ATOM 680 O O . ILE A 1 90 ? 41.208 -0.663 -41.463 1.00 89.31 90 ILE A O 1
ATOM 684 N N . VAL A 1 91 ? 40.749 0.750 -39.781 1.00 86.69 91 VAL A N 1
ATOM 685 C CA . VAL A 1 91 ? 40.510 1.940 -40.604 1.00 86.69 91 VAL A CA 1
ATOM 686 C C . VAL A 1 91 ? 41.597 2.974 -40.312 1.00 86.69 91 VAL A C 1
ATOM 688 O O . VAL A 1 91 ? 41.907 3.245 -39.155 1.00 86.69 91 VAL A O 1
ATOM 691 N N . SER A 1 92 ? 42.197 3.565 -41.350 1.00 87.44 92 SER A N 1
ATOM 692 C CA . SER A 1 92 ? 43.170 4.652 -41.176 1.00 87.44 92 SER A CA 1
ATOM 693 C C . SER A 1 92 ? 42.478 5.954 -40.760 1.00 87.44 92 SER A C 1
ATOM 695 O O . SER A 1 92 ? 41.334 6.199 -41.135 1.00 87.44 92 SER A O 1
ATOM 697 N N . ARG A 1 93 ? 43.196 6.854 -40.075 1.00 83.69 93 ARG A N 1
ATOM 698 C CA . ARG A 1 93 ? 42.658 8.158 -39.635 1.00 83.69 93 ARG A CA 1
ATOM 699 C C . ARG A 1 93 ? 42.057 8.994 -40.776 1.00 83.69 93 ARG A C 1
ATOM 701 O O . ARG A 1 93 ? 41.054 9.671 -40.590 1.00 83.69 93 ARG A O 1
ATOM 708 N N . SER A 1 94 ? 42.652 8.939 -41.971 1.00 84.44 94 SER A N 1
ATOM 709 C CA . SER A 1 94 ? 42.132 9.635 -43.157 1.00 84.44 94 SER A CA 1
ATOM 710 C C . SER A 1 94 ? 40.828 9.025 -43.678 1.00 84.44 94 SER A C 1
ATOM 712 O O . SER A 1 94 ? 39.956 9.746 -44.155 1.00 84.44 94 SER A O 1
ATOM 714 N N . THR A 1 95 ? 40.687 7.703 -43.576 1.00 85.69 95 THR A N 1
ATOM 715 C CA . THR A 1 95 ? 39.487 6.975 -43.998 1.00 85.69 95 THR A CA 1
ATOM 716 C C . THR A 1 95 ? 38.363 7.161 -42.982 1.00 85.69 95 THR A C 1
ATOM 718 O O . THR A 1 95 ? 37.237 7.412 -43.384 1.00 85.69 95 THR A O 1
ATOM 721 N N . GLU A 1 96 ? 38.669 7.142 -41.682 1.00 84.81 96 GLU A N 1
ATOM 722 C CA . GLU A 1 96 ? 37.735 7.481 -40.599 1.00 84.81 96 GLU A CA 1
ATOM 723 C C . GLU A 1 96 ? 37.126 8.873 -40.829 1.00 84.81 96 GLU A C 1
ATOM 725 O O . GLU A 1 96 ? 35.907 9.013 -40.887 1.00 84.81 96 GLU A O 1
ATOM 730 N N . GLN A 1 97 ? 37.961 9.890 -41.069 1.00 83.31 97 GLN A N 1
ATOM 731 C CA . GLN A 1 97 ? 37.504 11.255 -41.355 1.00 83.31 97 GLN A CA 1
ATOM 732 C C . GLN A 1 97 ? 36.625 11.347 -42.609 1.00 83.31 97 GLN A C 1
ATOM 734 O O . GLN A 1 97 ? 35.651 12.099 -42.620 1.00 83.31 97 GLN A O 1
ATOM 739 N N . LEU A 1 98 ? 36.949 10.588 -43.660 1.00 84.44 98 LEU A N 1
ATOM 740 C CA . LEU A 1 98 ? 36.152 10.554 -44.886 1.00 84.44 98 LEU A CA 1
ATOM 741 C C . LEU A 1 98 ? 34.797 9.867 -44.667 1.00 84.44 98 LEU A C 1
ATOM 743 O O . LEU A 1 98 ? 33.786 10.360 -45.159 1.00 84.44 98 LEU A O 1
ATOM 747 N N . ILE A 1 99 ? 34.769 8.764 -43.912 1.00 83.94 99 ILE A N 1
ATOM 748 C CA . ILE A 1 99 ? 33.527 8.068 -43.562 1.00 83.94 99 ILE A CA 1
ATOM 749 C C . ILE A 1 99 ? 32.659 8.990 -42.705 1.00 83.94 99 ILE A C 1
ATOM 751 O O . ILE A 1 99 ? 31.516 9.209 -43.083 1.00 83.94 99 ILE A O 1
ATOM 755 N N . HIS A 1 100 ? 33.201 9.600 -41.643 1.00 82.56 100 HIS A N 1
ATOM 756 C CA . HIS A 1 100 ? 32.451 10.551 -40.814 1.00 82.56 100 HIS A CA 1
ATOM 757 C C . HIS A 1 100 ? 31.885 11.710 -41.623 1.00 82.56 100 HIS A C 1
ATOM 759 O O . HIS A 1 100 ? 30.752 12.110 -41.389 1.00 82.56 100 HIS A O 1
ATOM 765 N N . LYS A 1 101 ? 32.647 12.252 -42.580 1.00 81.75 101 LYS A N 1
ATOM 766 C CA . LYS A 1 101 ? 32.149 13.315 -43.452 1.00 81.75 101 LYS A CA 1
ATOM 767 C C . LYS A 1 101 ? 30.954 12.834 -44.280 1.00 81.75 101 LYS A C 1
ATOM 769 O O . LYS A 1 101 ? 29.911 13.477 -44.263 1.00 81.75 101 LYS A O 1
ATOM 774 N N . ASN A 1 102 ? 31.089 11.686 -44.940 1.00 80.69 102 ASN A N 1
ATOM 775 C CA . ASN A 1 102 ? 30.034 11.127 -45.785 1.00 80.69 102 ASN A CA 1
ATOM 776 C C . ASN A 1 102 ? 28.794 10.702 -44.979 1.00 80.69 102 ASN A C 1
ATOM 778 O O . ASN A 1 102 ? 27.682 10.783 -45.489 1.00 80.69 102 ASN A O 1
ATOM 782 N N . THR A 1 103 ? 28.962 10.244 -43.735 1.00 79.50 103 THR A N 1
ATOM 783 C CA . THR A 1 103 ? 27.840 9.864 -42.866 1.00 79.50 103 THR A CA 1
ATOM 784 C C . THR A 1 103 ? 27.191 11.073 -42.206 1.00 79.50 103 THR A C 1
ATOM 786 O O . THR A 1 103 ? 25.969 11.146 -42.172 1.00 79.50 103 THR A O 1
ATOM 789 N N . ASN A 1 104 ? 27.965 12.054 -41.731 1.00 74.88 104 ASN A N 1
ATOM 790 C CA . ASN A 1 104 ? 27.408 13.264 -41.119 1.00 74.88 104 ASN A CA 1
ATOM 791 C C . ASN A 1 104 ? 26.592 14.075 -42.116 1.00 74.88 104 ASN A C 1
ATOM 793 O O . ASN A 1 104 ? 25.587 14.652 -41.717 1.00 74.88 104 ASN A O 1
ATOM 797 N N . GLU A 1 105 ? 26.967 14.088 -43.398 1.00 74.31 105 GLU A N 1
ATOM 798 C CA . GLU A 1 105 ? 26.145 14.708 -44.441 1.00 74.31 105 GLU A CA 1
ATOM 799 C C . GLU A 1 105 ? 24.716 14.138 -44.435 1.00 74.31 105 GLU A C 1
ATOM 801 O O . GLU A 1 105 ? 23.777 14.918 -44.508 1.00 74.31 105 GLU A O 1
ATOM 806 N N . VAL A 1 106 ? 24.515 12.832 -44.215 1.00 78.00 106 VAL A N 1
ATOM 807 C CA . VAL A 1 106 ? 23.176 12.204 -44.152 1.00 78.00 106 VAL A CA 1
ATOM 808 C C . VAL A 1 106 ? 22.379 12.627 -42.912 1.00 78.00 106 VAL A C 1
ATOM 810 O O . VAL A 1 106 ? 21.167 12.796 -42.998 1.00 78.00 106 VAL A O 1
ATOM 813 N N . PHE A 1 107 ? 23.043 12.818 -41.770 1.00 73.25 107 PHE A N 1
ATOM 814 C CA . PHE A 1 107 ? 22.385 13.164 -40.501 1.00 73.25 107 PHE A CA 1
ATOM 815 C C . PHE A 1 107 ? 22.213 14.677 -40.279 1.00 73.25 107 PHE A C 1
ATOM 817 O O . PHE A 1 107 ? 21.533 15.081 -39.338 1.00 73.25 107 PHE A O 1
ATOM 824 N N . THR A 1 108 ? 22.825 15.518 -41.123 1.00 65.38 108 THR A N 1
ATOM 825 C CA . THR A 1 108 ? 22.796 16.991 -41.003 1.00 65.38 108 THR A CA 1
ATOM 826 C C . THR A 1 108 ? 22.143 17.709 -42.182 1.00 65.38 108 THR A C 1
ATOM 828 O O . THR A 1 108 ? 21.845 18.898 -42.067 1.00 65.38 108 THR A O 1
ATOM 831 N N . SER A 1 109 ? 21.899 17.032 -43.308 1.00 58.19 109 SER A N 1
ATOM 832 C CA . SER A 1 109 ? 21.210 17.641 -44.448 1.00 58.19 109 SER A CA 1
ATOM 833 C C . SER A 1 109 ? 19.685 17.613 -44.270 1.00 58.19 109 SER A C 1
ATOM 835 O O . SER A 1 109 ? 19.109 16.629 -43.819 1.00 58.19 109 SER A O 1
ATOM 837 N N . ASP A 1 110 ? 19.044 18.733 -44.617 1.00 55.78 110 ASP A N 1
ATOM 838 C CA . ASP A 1 110 ? 17.588 18.935 -44.734 1.00 55.78 110 ASP A CA 1
ATOM 839 C C . ASP A 1 110 ? 16.733 19.071 -43.457 1.00 55.78 110 ASP A C 1
ATOM 841 O O . ASP A 1 110 ? 15.504 19.055 -43.550 1.00 55.78 110 ASP A O 1
ATOM 845 N N . ILE A 1 111 ? 17.316 19.317 -42.278 1.00 58.28 111 ILE A N 1
ATOM 846 C CA . ILE A 1 111 ? 16.519 19.630 -41.075 1.00 58.28 111 ILE A CA 1
ATOM 847 C C . ILE A 1 111 ? 16.383 21.157 -40.917 1.00 58.28 111 ILE A C 1
ATOM 849 O O . ILE A 1 111 ? 17.378 21.804 -40.583 1.00 58.28 111 ILE A O 1
ATOM 853 N N . PRO A 1 112 ? 15.203 21.770 -41.163 1.00 56.97 112 PRO A N 1
ATOM 854 C CA . PRO A 1 112 ? 14.992 23.200 -40.951 1.00 56.97 112 PRO A CA 1
ATOM 855 C C . PRO A 1 112 ? 15.393 23.633 -39.538 1.00 56.97 112 PRO A C 1
ATOM 857 O O . PRO A 1 112 ? 15.153 22.929 -38.557 1.00 56.97 112 PRO A O 1
ATOM 860 N N . ASP A 1 113 ? 16.036 24.797 -39.450 1.00 51.50 113 ASP A N 1
ATOM 861 C CA . ASP A 1 113 ? 16.576 25.324 -38.202 1.00 51.50 113 ASP A CA 1
ATOM 862 C C . ASP A 1 113 ? 15.425 25.771 -37.291 1.00 51.50 113 ASP A C 1
ATOM 864 O O . ASP A 1 113 ? 14.736 26.763 -37.540 1.00 51.50 113 ASP A O 1
ATOM 868 N N . ILE A 1 114 ? 15.157 24.963 -36.272 1.00 51.75 114 ILE A N 1
ATOM 869 C CA . ILE A 1 114 ? 14.063 25.173 -35.332 1.00 51.75 114 ILE A CA 1
ATOM 870 C C . ILE A 1 114 ? 14.460 26.286 -34.344 1.00 51.75 114 ILE A C 1
ATOM 872 O O . ILE A 1 114 ? 15.474 26.182 -33.657 1.00 51.75 114 ILE A O 1
ATOM 876 N N . GLN A 1 115 ? 13.654 27.353 -34.273 1.00 52.50 115 GLN A N 1
ATOM 877 C CA . GLN A 1 115 ? 13.852 28.511 -33.388 1.00 52.50 115 GLN A CA 1
ATOM 878 C C . GLN A 1 115 ? 13.906 28.140 -31.888 1.00 52.50 115 GLN A C 1
ATOM 880 O O . GLN A 1 115 ? 13.286 27.177 -31.442 1.00 52.50 115 GLN A O 1
ATOM 885 N N . LYS A 1 116 ? 14.591 28.989 -31.098 1.00 49.50 116 LYS A N 1
ATOM 886 C CA . LYS A 1 116 ? 14.801 28.910 -29.631 1.00 49.50 116 LYS A CA 1
ATOM 887 C C . LYS A 1 116 ? 13.552 28.624 -28.777 1.00 49.50 116 LYS A C 1
ATOM 889 O O . LYS A 1 116 ? 13.699 28.158 -27.659 1.00 49.50 116 LYS A O 1
ATOM 894 N N . GLU A 1 117 ? 12.347 28.860 -29.289 1.00 50.09 117 GLU A N 1
ATOM 895 C CA . GLU A 1 117 ? 11.070 28.667 -28.581 1.00 50.09 117 GLU A CA 1
ATOM 896 C C . GLU A 1 117 ? 10.684 27.179 -28.376 1.00 50.09 117 GLU A C 1
ATOM 898 O O . GLU A 1 117 ? 9.666 26.879 -27.756 1.00 50.09 117 GLU A O 1
ATOM 903 N N . GLN A 1 118 ? 11.494 26.230 -28.872 1.00 57.69 118 GLN A N 1
ATOM 904 C CA . GLN A 1 118 ? 11.239 24.783 -28.780 1.00 57.69 118 GLN A CA 1
ATOM 905 C C . GLN A 1 118 ? 12.194 24.006 -27.847 1.00 57.69 118 GLN A C 1
ATOM 907 O O . GLN A 1 118 ? 12.009 22.798 -27.675 1.00 57.69 118 GLN A O 1
ATOM 912 N N . GLY A 1 119 ? 13.168 24.666 -27.201 1.00 64.31 119 GLY A N 1
ATOM 913 C CA . GLY A 1 119 ? 14.119 24.030 -26.270 1.00 64.31 119 GLY A CA 1
ATOM 914 C C . GLY A 1 119 ? 13.423 23.329 -25.100 1.00 64.31 119 GLY A C 1
ATOM 915 O O . GLY A 1 119 ? 13.606 22.129 -24.881 1.00 64.31 119 GLY A O 1
ATOM 916 N N . LEU A 1 120 ? 12.501 24.036 -24.443 1.00 70.56 120 LEU A N 1
ATOM 917 C CA . LEU A 1 120 ? 11.673 23.492 -23.369 1.00 70.56 120 LEU A CA 1
ATOM 918 C C . LEU A 1 120 ? 10.820 22.294 -23.813 1.00 70.56 120 LEU A C 1
ATOM 920 O O . LEU A 1 120 ? 10.633 21.344 -23.049 1.00 70.56 120 LEU A O 1
ATOM 924 N N . LYS A 1 121 ? 10.280 22.322 -25.039 1.00 71.12 121 LYS A N 1
ATOM 925 C CA . LYS A 1 121 ? 9.451 21.231 -25.577 1.00 71.12 121 LYS A CA 1
ATOM 926 C C . LYS A 1 121 ? 10.301 19.988 -25.852 1.00 71.12 121 LYS A C 1
ATOM 928 O O . LYS A 1 121 ? 9.922 18.894 -25.439 1.00 71.12 121 LYS A O 1
ATOM 933 N N . HIS A 1 122 ? 11.481 20.172 -26.441 1.00 72.56 122 HIS A N 1
ATOM 934 C CA . HIS A 1 122 ? 12.468 19.111 -26.640 1.00 72.56 122 HIS A CA 1
ATOM 935 C C . HIS A 1 122 ? 12.912 18.489 -25.309 1.00 72.56 122 HIS A C 1
ATOM 937 O O . HIS A 1 122 ? 12.871 17.271 -25.148 1.00 72.56 122 HIS A O 1
ATOM 943 N N . LEU A 1 123 ? 13.244 19.312 -24.310 1.00 75.81 123 LEU A N 1
ATOM 944 C CA . LEU A 1 123 ? 13.664 18.829 -22.995 1.00 75.81 123 LEU A CA 1
ATOM 945 C C . LEU A 1 123 ? 12.557 18.026 -22.287 1.00 75.81 123 LEU A C 1
ATOM 947 O O . LEU A 1 123 ? 12.834 17.012 -21.645 1.00 75.81 123 LEU A O 1
ATOM 951 N N . ARG A 1 124 ? 11.286 18.419 -22.459 1.00 79.38 124 ARG A N 1
ATOM 952 C CA . ARG A 1 124 ? 10.129 17.648 -21.970 1.00 79.38 124 ARG A CA 1
ATOM 953 C C . ARG A 1 124 ? 9.988 16.296 -22.664 1.00 79.38 124 ARG A C 1
ATOM 955 O O . ARG A 1 124 ? 9.713 15.312 -21.982 1.00 79.38 124 ARG A O 1
ATOM 962 N N . PHE A 1 125 ? 10.172 16.226 -23.982 1.00 78.75 125 PHE A N 1
ATOM 963 C CA . PHE A 1 125 ? 10.129 14.952 -24.703 1.00 78.75 125 PHE A CA 1
ATOM 964 C C . PHE A 1 125 ? 11.281 14.026 -24.308 1.00 78.75 125 PHE A C 1
ATOM 966 O O . PHE A 1 125 ? 11.040 12.841 -24.079 1.00 78.75 125 PHE A O 1
ATOM 973 N N . SER A 1 126 ? 12.494 14.558 -24.133 1.00 78.44 126 SER A N 1
ATOM 974 C CA . SER A 1 126 ? 13.625 13.795 -23.593 1.00 78.44 126 SER A CA 1
ATOM 975 C C . SER A 1 126 ? 13.319 13.252 -22.198 1.00 78.44 126 SER A C 1
ATOM 977 O O . SER A 1 126 ? 13.513 12.065 -21.955 1.00 78.44 126 SER A O 1
ATOM 979 N N . ALA A 1 127 ? 12.749 14.073 -21.307 1.00 83.88 127 ALA A N 1
ATOM 980 C CA . ALA A 1 127 ? 12.326 13.623 -19.981 1.00 83.88 127 ALA A CA 1
ATOM 981 C C . ALA A 1 127 ? 11.286 12.491 -20.053 1.00 83.88 127 ALA A C 1
ATOM 983 O O . ALA A 1 127 ? 11.464 11.469 -19.399 1.00 83.88 127 ALA A O 1
ATOM 984 N N . LEU A 1 128 ? 10.248 12.623 -20.890 1.00 83.75 128 LEU A N 1
ATOM 985 C CA . LEU A 1 128 ? 9.239 11.571 -21.087 1.00 83.75 128 LEU A CA 1
ATOM 986 C C . LEU A 1 128 ? 9.836 10.276 -21.646 1.00 83.75 128 LEU A C 1
ATOM 988 O O . LEU A 1 128 ? 9.426 9.186 -21.253 1.00 83.75 128 LEU A O 1
ATOM 992 N N . ARG A 1 129 ? 10.790 10.377 -22.576 1.00 83.75 129 ARG A N 1
ATOM 993 C CA . ARG A 1 129 ? 11.483 9.210 -23.123 1.00 83.75 129 ARG A CA 1
ATOM 994 C C . ARG A 1 129 ? 12.271 8.491 -22.034 1.00 83.75 129 ARG A C 1
ATOM 996 O O . ARG A 1 129 ? 12.119 7.281 -21.902 1.00 83.75 129 ARG A O 1
ATOM 1003 N N . THR A 1 130 ? 13.016 9.230 -21.214 1.00 84.50 130 THR A N 1
ATOM 1004 C CA . THR A 1 130 ? 13.707 8.670 -20.048 1.00 84.50 130 THR A CA 1
ATOM 1005 C C . THR A 1 130 ? 12.720 8.016 -19.078 1.00 84.50 130 THR A C 1
ATOM 1007 O O . THR A 1 130 ? 12.985 6.910 -18.612 1.00 84.50 130 THR A O 1
ATOM 1010 N N . GLU A 1 131 ? 11.550 8.623 -18.825 1.00 88.69 131 GLU A N 1
ATOM 1011 C CA . GLU A 1 131 ? 10.505 7.986 -18.010 1.00 88.69 131 GLU A CA 1
ATOM 1012 C C . GLU A 1 131 ? 10.039 6.647 -18.608 1.00 88.69 131 GLU A C 1
ATOM 1014 O O . GLU A 1 131 ? 9.909 5.665 -17.876 1.00 88.69 131 GLU A O 1
ATOM 1019 N N . PHE A 1 132 ? 9.797 6.582 -19.923 1.00 87.88 132 PHE A N 1
ATOM 1020 C CA . PHE A 1 132 ? 9.386 5.348 -20.603 1.00 87.88 132 PHE A CA 1
ATOM 1021 C C . PHE A 1 132 ? 10.464 4.267 -20.581 1.00 87.88 132 PHE A C 1
ATOM 1023 O O . PHE A 1 132 ? 10.148 3.103 -20.314 1.00 87.88 132 PHE A O 1
ATOM 1030 N N . ASP A 1 133 ? 11.706 4.637 -20.885 1.00 86.19 133 ASP A N 1
ATOM 1031 C CA . ASP A 1 133 ? 12.832 3.709 -20.950 1.00 86.19 133 ASP A CA 1
ATOM 1032 C C . ASP A 1 133 ? 13.101 3.117 -19.565 1.00 86.19 133 ASP A C 1
ATOM 1034 O O . ASP A 1 133 ? 13.233 1.899 -19.423 1.00 86.19 133 ASP A O 1
ATOM 1038 N N . GLU A 1 134 ? 13.075 3.949 -18.522 1.00 90.50 134 GLU A N 1
ATOM 1039 C CA . GLU A 1 134 ? 13.237 3.483 -17.149 1.00 90.50 134 GLU A CA 1
ATOM 1040 C C . GLU A 1 134 ? 12.046 2.624 -16.707 1.00 90.50 134 GLU A C 1
ATOM 1042 O O . GLU A 1 134 ? 12.234 1.515 -16.211 1.00 90.50 134 GLU A O 1
ATOM 1047 N N . LEU A 1 135 ? 10.805 3.039 -16.989 1.00 90.75 135 LEU A N 1
ATOM 1048 C CA . LEU A 1 135 ? 9.612 2.237 -16.699 1.00 90.75 135 LEU A CA 1
ATOM 1049 C C . LEU A 1 135 ? 9.682 0.836 -17.330 1.00 90.75 135 LEU A C 1
ATOM 1051 O O . LEU A 1 135 ? 9.267 -0.147 -16.708 1.00 90.75 135 LEU A O 1
ATOM 1055 N N . LYS A 1 136 ? 10.195 0.738 -18.561 1.00 90.62 136 LYS A N 1
ATOM 1056 C CA . LYS A 1 136 ? 10.375 -0.535 -19.262 1.00 90.62 136 LYS A CA 1
ATOM 1057 C C . LYS A 1 136 ? 11.384 -1.428 -18.537 1.00 90.62 136 LYS A C 1
ATOM 1059 O O . LYS A 1 136 ? 11.046 -2.576 -18.253 1.00 90.62 136 LYS A O 1
ATOM 1064 N N . LYS A 1 137 ? 12.553 -0.897 -18.159 1.00 90.25 137 LYS A N 1
ATOM 1065 C CA . LYS A 1 137 ? 13.564 -1.640 -17.384 1.00 90.25 137 LYS A CA 1
ATOM 1066 C C . LYS A 1 137 ? 12.998 -2.150 -16.060 1.00 90.25 137 LYS A C 1
ATOM 1068 O O . LYS A 1 137 ? 13.170 -3.317 -15.719 1.00 90.25 137 LYS A O 1
ATOM 1073 N N . LEU A 1 138 ? 12.257 -1.305 -15.336 1.00 91.06 138 LEU A N 1
ATOM 1074 C CA . LEU A 1 138 ? 11.633 -1.680 -14.062 1.00 91.06 138 LEU A CA 1
ATOM 1075 C C . LEU A 1 138 ? 10.599 -2.807 -14.218 1.00 91.06 138 LEU A C 1
ATOM 1077 O O . LEU A 1 138 ? 10.418 -3.620 -13.307 1.00 91.06 138 LEU A O 1
ATOM 1081 N N . HIS A 1 139 ? 9.912 -2.869 -15.361 1.00 92.06 139 HIS A N 1
ATOM 1082 C CA . HIS A 1 139 ? 9.013 -3.974 -15.678 1.00 92.06 139 HIS A CA 1
ATOM 1083 C C . HIS A 1 139 ? 9.775 -5.257 -16.027 1.00 92.06 139 HIS A C 1
ATOM 1085 O O . HIS A 1 139 ? 9.413 -6.322 -15.530 1.00 92.06 139 HIS A O 1
ATOM 1091 N N . GLU A 1 140 ? 10.840 -5.160 -16.827 1.00 89.88 140 GLU A N 1
ATOM 1092 C CA . GLU A 1 140 ? 11.678 -6.300 -17.221 1.00 89.88 140 GLU A CA 1
ATOM 1093 C C . GLU A 1 140 ? 12.307 -6.987 -15.997 1.00 89.88 140 GLU A C 1
ATOM 1095 O O . GLU A 1 140 ? 12.222 -8.209 -15.868 1.00 89.88 140 GLU A O 1
ATOM 1100 N N . ILE A 1 141 ? 12.818 -6.216 -15.027 1.00 90.56 141 ILE A N 1
ATOM 1101 C CA . ILE A 1 141 ? 13.353 -6.746 -13.754 1.00 90.56 141 ILE A CA 1
ATOM 1102 C C . ILE A 1 141 ? 12.265 -7.173 -12.750 1.00 90.56 141 ILE A C 1
ATOM 1104 O O . ILE A 1 141 ? 12.573 -7.541 -11.616 1.00 90.56 141 ILE A O 1
ATOM 1108 N N . ASN A 1 142 ? 10.990 -7.124 -13.148 1.00 87.25 142 ASN A N 1
ATOM 1109 C CA . ASN A 1 142 ? 9.824 -7.510 -12.353 1.00 87.25 142 ASN A CA 1
ATOM 1110 C C . ASN A 1 142 ? 9.647 -6.719 -11.037 1.00 87.25 142 ASN A C 1
ATOM 1112 O O . ASN A 1 142 ? 8.989 -7.197 -10.110 1.00 87.25 142 ASN A O 1
ATOM 1116 N N . LEU A 1 143 ? 10.184 -5.491 -10.958 1.00 87.94 143 LEU A N 1
ATOM 1117 C CA . LEU A 1 143 ? 9.906 -4.565 -9.850 1.00 87.94 143 LEU A CA 1
ATOM 1118 C C . LEU A 1 143 ? 8.430 -4.142 -9.867 1.00 87.94 143 LEU A C 1
ATOM 1120 O O . LEU A 1 143 ? 7.793 -4.033 -8.818 1.00 87.94 14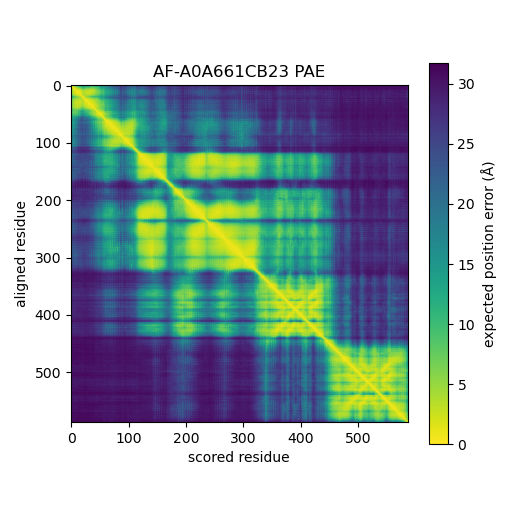3 LEU A O 1
ATOM 1124 N N . ILE A 1 144 ? 7.885 -3.915 -11.066 1.00 86.94 144 ILE A N 1
ATOM 1125 C CA . ILE A 1 144 ? 6.480 -3.563 -11.280 1.00 86.94 144 ILE A CA 1
ATOM 1126 C C . ILE A 1 144 ? 5.741 -4.635 -12.080 1.00 86.94 144 ILE A C 1
ATOM 1128 O O . ILE A 1 144 ? 6.207 -5.143 -13.102 1.00 86.94 144 ILE A O 1
ATOM 1132 N N . GLN A 1 145 ? 4.528 -4.941 -11.624 1.00 82.94 145 GLN A N 1
ATOM 1133 C CA . GLN A 1 145 ? 3.626 -5.873 -12.293 1.00 82.94 145 GLN A CA 1
ATOM 1134 C C . GLN A 1 145 ? 3.126 -5.316 -13.631 1.00 82.94 145 GLN A C 1
ATOM 1136 O O . GLN A 1 145 ? 3.012 -4.103 -13.809 1.00 82.94 145 GLN A O 1
ATOM 1141 N N . HIS A 1 146 ? 2.741 -6.208 -14.547 1.00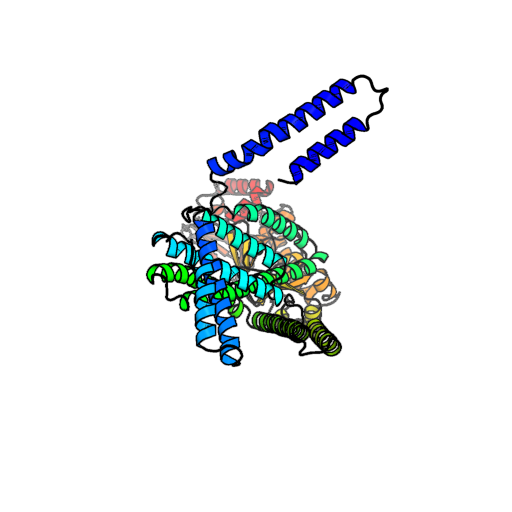 83.00 146 HIS A N 1
ATOM 1142 C CA . HIS A 1 146 ? 2.305 -5.836 -15.897 1.00 83.00 146 HIS A CA 1
ATOM 1143 C C . HIS A 1 146 ? 1.146 -4.824 -15.916 1.00 83.00 146 HIS A C 1
ATOM 1145 O O . HIS A 1 146 ? 1.171 -3.868 -16.684 1.00 83.00 146 HIS A O 1
ATOM 1151 N N . TYR A 1 147 ? 0.150 -4.985 -15.039 1.00 77.69 147 TYR A N 1
ATOM 1152 C CA . TYR A 1 147 ? -0.965 -4.034 -14.953 1.00 77.69 147 TYR A CA 1
ATOM 1153 C C . TYR A 1 147 ? -0.496 -2.635 -14.529 1.00 77.69 147 TYR A C 1
ATOM 1155 O O . TYR A 1 147 ? -0.875 -1.641 -15.141 1.00 77.69 147 TYR A O 1
ATOM 1163 N N . THR A 1 148 ? 0.378 -2.562 -13.522 1.00 79.56 148 THR A N 1
ATOM 1164 C CA . THR A 1 148 ? 0.986 -1.306 -13.064 1.00 79.56 148 THR A CA 1
ATOM 1165 C C . THR A 1 148 ? 1.822 -0.658 -14.166 1.00 79.56 148 THR A C 1
ATOM 1167 O O . THR A 1 148 ? 1.757 0.554 -14.346 1.00 79.56 148 THR A O 1
ATOM 1170 N N . TYR A 1 149 ? 2.569 -1.457 -14.933 1.00 86.12 149 TYR A N 1
ATOM 1171 C CA . TYR A 1 149 ? 3.305 -0.989 -16.105 1.00 86.12 149 TYR A CA 1
ATOM 1172 C C . TYR A 1 149 ? 2.368 -0.360 -17.143 1.00 86.12 149 TYR A C 1
ATOM 1174 O O . TYR A 1 149 ? 2.617 0.763 -17.571 1.00 86.12 149 TYR A O 1
ATOM 1182 N N . LEU A 1 150 ? 1.270 -1.033 -17.510 1.00 79.69 150 LEU A N 1
ATOM 1183 C CA . LEU A 1 150 ? 0.297 -0.502 -18.472 1.00 79.69 150 LEU A CA 1
ATOM 1184 C C . LEU A 1 150 ? -0.375 0.786 -17.980 1.00 79.69 150 LEU A C 1
ATOM 1186 O O . LEU A 1 150 ? -0.545 1.718 -18.761 1.00 79.69 150 LEU A O 1
ATOM 1190 N N . ASP A 1 151 ? -0.733 0.849 -16.697 1.00 79.12 151 ASP A N 1
ATOM 1191 C CA . ASP A 1 151 ? -1.354 2.029 -16.091 1.00 79.12 151 ASP A CA 1
ATOM 1192 C C . ASP A 1 151 ? -0.412 3.241 -16.121 1.00 79.12 151 ASP A C 1
ATOM 1194 O O . ASP A 1 151 ? -0.767 4.304 -16.632 1.00 79.12 151 ASP A O 1
ATOM 1198 N N . ILE A 1 152 ? 0.833 3.074 -15.658 1.00 81.19 152 ILE A N 1
ATOM 1199 C CA . ILE A 1 152 ? 1.832 4.149 -15.707 1.00 81.19 152 ILE A CA 1
ATOM 1200 C C . ILE A 1 152 ? 2.127 4.527 -17.164 1.00 81.19 152 ILE A C 1
ATOM 1202 O O . ILE A 1 152 ? 2.127 5.709 -17.491 1.00 81.19 152 ILE A O 1
ATOM 1206 N N . ARG A 1 153 ? 2.297 3.546 -18.058 1.00 82.88 153 ARG A N 1
ATOM 1207 C CA . ARG A 1 153 ? 2.553 3.774 -19.487 1.00 82.88 153 ARG A CA 1
ATOM 1208 C C . ARG A 1 153 ? 1.455 4.620 -20.133 1.00 82.88 153 ARG A C 1
ATOM 1210 O O . ARG A 1 153 ? 1.777 5.556 -20.857 1.00 82.88 153 ARG A O 1
ATOM 1217 N N . ASN A 1 154 ? 0.186 4.321 -19.859 1.00 79.00 154 ASN A N 1
ATOM 1218 C CA . ASN A 1 154 ? -0.940 5.103 -20.371 1.00 79.00 154 ASN A CA 1
ATOM 1219 C C . ASN A 1 154 ? -0.910 6.544 -19.848 1.00 79.00 154 ASN A C 1
ATOM 1221 O O . ASN A 1 154 ? -1.142 7.474 -20.614 1.00 79.00 154 ASN A O 1
ATOM 1225 N N . ASN A 1 155 ? -0.584 6.748 -18.569 1.00 77.56 155 ASN A N 1
ATOM 1226 C CA . ASN A 1 155 ? -0.472 8.093 -18.003 1.00 77.56 155 ASN A CA 1
ATOM 1227 C C . ASN A 1 155 ? 0.654 8.906 -18.664 1.00 77.56 155 ASN A C 1
ATOM 1229 O O . ASN A 1 155 ? 0.436 10.063 -19.010 1.00 77.56 155 ASN A O 1
ATOM 1233 N N . ILE A 1 156 ? 1.816 8.295 -18.925 1.00 78.75 156 ILE A N 1
ATOM 1234 C CA . ILE A 1 156 ? 2.919 8.964 -19.636 1.00 78.75 156 ILE A CA 1
ATOM 1235 C C . ILE A 1 156 ? 2.522 9.268 -21.096 1.00 78.75 156 ILE A C 1
ATOM 1237 O O . ILE A 1 156 ? 2.848 10.332 -21.620 1.00 78.75 156 ILE A O 1
ATOM 1241 N N . GLN A 1 157 ? 1.771 8.379 -21.762 1.00 74.25 157 GLN A N 1
ATOM 1242 C CA . GLN A 1 157 ? 1.252 8.636 -23.116 1.00 74.25 157 GLN A CA 1
ATOM 1243 C C . GLN A 1 157 ? 0.294 9.833 -23.147 1.00 74.25 157 GLN A C 1
ATOM 1245 O O . GLN A 1 157 ? 0.419 10.688 -24.020 1.00 74.25 157 GLN A O 1
ATOM 1250 N N . LEU A 1 158 ? -0.605 9.938 -22.165 1.00 73.62 158 LEU A N 1
ATOM 1251 C CA . LEU A 1 158 ? -1.500 11.090 -22.024 1.00 73.62 158 LEU A CA 1
ATOM 1252 C C . LEU A 1 158 ? -0.725 12.389 -21.762 1.00 73.62 158 LEU A C 1
ATOM 1254 O O . LEU A 1 158 ? -1.079 13.439 -22.296 1.00 73.62 158 LEU A O 1
ATOM 1258 N N . ASP A 1 159 ? 0.341 12.335 -20.963 1.00 71.75 159 ASP A N 1
ATOM 1259 C CA . ASP A 1 159 ? 1.199 13.498 -20.721 1.00 71.75 159 ASP A CA 1
ATOM 1260 C C . ASP A 1 159 ? 1.961 13.920 -21.993 1.00 71.75 159 ASP A C 1
ATOM 1262 O O . ASP A 1 159 ? 2.105 15.119 -22.249 1.00 71.75 159 ASP A O 1
ATOM 1266 N N . ARG A 1 160 ? 2.361 12.967 -22.849 1.00 71.94 160 ARG A N 1
ATOM 1267 C CA . ARG A 1 160 ? 2.940 13.245 -24.177 1.00 71.94 160 ARG A CA 1
ATOM 1268 C C . ARG A 1 160 ? 1.954 13.971 -25.095 1.00 71.94 160 ARG A C 1
ATOM 1270 O O . ARG A 1 160 ? 2.335 14.957 -25.723 1.00 71.94 160 ARG A O 1
ATOM 1277 N N . GLU A 1 161 ? 0.703 13.516 -25.157 1.00 70.31 161 GLU A N 1
ATOM 1278 C CA . GLU A 1 161 ? -0.346 14.140 -25.980 1.00 70.31 161 GLU A CA 1
ATOM 1279 C C . GLU A 1 161 ? -0.613 15.594 -25.558 1.00 70.31 161 GLU A C 1
ATOM 1281 O O . GLU A 1 161 ? -0.694 16.477 -26.411 1.00 70.31 161 GLU A O 1
ATOM 1286 N N . LYS A 1 162 ? -0.644 15.869 -24.246 1.00 69.50 162 LYS A N 1
ATOM 1287 C CA . LYS A 1 162 ? -0.797 17.233 -23.703 1.00 69.50 162 LYS A CA 1
ATOM 1288 C C . LYS A 1 162 ? 0.377 18.152 -24.036 1.00 69.50 162 LYS A C 1
ATOM 1290 O O . LYS A 1 162 ? 0.192 19.345 -24.251 1.00 69.50 162 LYS A O 1
ATOM 1295 N N . ILE A 1 163 ? 1.599 17.618 -24.054 1.00 66.62 163 ILE A N 1
ATOM 1296 C CA . ILE A 1 163 ? 2.787 18.391 -24.440 1.00 66.62 163 ILE A CA 1
ATOM 1297 C C . ILE A 1 163 ? 2.753 18.714 -25.939 1.00 66.62 163 ILE A C 1
ATOM 1299 O O . ILE A 1 163 ? 3.141 19.816 -26.327 1.00 66.62 163 ILE A O 1
ATOM 1303 N N . SER A 1 164 ? 2.253 17.797 -26.772 1.00 59.81 164 SER A N 1
ATOM 1304 C CA . SER A 1 164 ? 2.105 18.026 -28.212 1.00 59.81 164 SER A CA 1
ATOM 1305 C C . SER A 1 164 ? 1.040 19.085 -28.535 1.00 59.81 164 SER A C 1
ATOM 1307 O O . SER A 1 164 ? 1.305 19.974 -29.344 1.00 59.81 164 SER A O 1
ATOM 1309 N N . SER A 1 165 ? -0.107 19.084 -27.841 1.00 58.62 165 SER A N 1
ATOM 1310 C CA . SER A 1 165 ? -1.229 20.003 -28.110 1.00 58.62 165 SER A CA 1
ATOM 1311 C C . SER A 1 165 ? -1.010 21.467 -27.693 1.00 58.62 165 SER A C 1
ATOM 1313 O O . SER A 1 165 ? -1.851 22.312 -27.997 1.00 58.62 165 SER A O 1
ATOM 1315 N N . ASN A 1 166 ? 0.106 21.798 -27.028 1.00 53.16 166 ASN A N 1
ATOM 1316 C CA . ASN A 1 166 ? 0.421 23.140 -26.509 1.00 53.16 166 ASN A CA 1
ATOM 1317 C C . ASN A 1 166 ? -0.662 23.727 -25.573 1.00 53.16 166 ASN A C 1
ATOM 1319 O O . ASN A 1 166 ? -0.702 24.936 -25.330 1.00 53.16 166 ASN A O 1
ATOM 1323 N N . GLU A 1 167 ? -1.540 22.882 -25.028 1.00 45.81 167 GLU A N 1
ATOM 1324 C CA . GLU A 1 167 ? -2.486 23.288 -23.998 1.00 45.81 167 GLU A CA 1
ATOM 1325 C C . GLU A 1 167 ? -1.702 23.621 -22.724 1.00 45.81 167 GLU A C 1
ATOM 1327 O O . GLU A 1 167 ? -0.875 22.839 -22.242 1.00 45.81 167 GLU A O 1
ATOM 1332 N N . ALA A 1 168 ? -1.940 24.817 -22.174 1.00 37.62 168 ALA A N 1
ATOM 1333 C CA . ALA A 1 168 ? -1.408 25.185 -20.870 1.00 37.62 168 ALA A CA 1
ATOM 1334 C C . ALA A 1 168 ? -1.745 24.074 -19.857 1.00 37.62 168 ALA A C 1
ATOM 1336 O O . ALA A 1 168 ? -2.829 23.492 -19.951 1.00 37.62 168 ALA A O 1
ATOM 1337 N N . PRO A 1 169 ? -0.879 23.787 -18.863 1.00 40.09 169 PRO A N 1
ATOM 1338 C CA . PRO A 1 169 ? -1.206 22.886 -17.764 1.00 40.09 169 PRO A CA 1
ATOM 1339 C C . PRO A 1 169 ? -2.250 23.561 -16.858 1.00 40.09 169 PRO A C 1
ATOM 1341 O O . PRO A 1 169 ? -1.971 23.979 -15.740 1.00 40.09 169 PRO A O 1
ATOM 1344 N N . GLY A 1 170 ? -3.455 23.733 -17.387 1.00 33.88 170 GLY A N 1
ATOM 1345 C CA . GLY A 1 170 ? -4.620 24.291 -16.746 1.00 33.88 170 GLY A CA 1
ATOM 1346 C C . GLY A 1 170 ? -5.610 23.168 -16.510 1.00 33.88 170 GLY A C 1
ATOM 1347 O O . GLY A 1 170 ? -6.159 22.596 -17.445 1.00 33.88 170 GLY A O 1
ATOM 1348 N N . THR A 1 171 ? -5.835 22.879 -15.230 1.00 34.19 171 THR A N 1
ATOM 1349 C CA . THR A 1 171 ? -7.089 22.311 -14.721 1.00 34.19 171 THR A CA 1
ATOM 1350 C C . THR A 1 171 ? -7.573 21.028 -15.400 1.00 34.19 171 THR A C 1
ATOM 1352 O O . THR A 1 171 ? -8.596 21.009 -16.073 1.00 34.19 171 THR A O 1
ATOM 1355 N N . SER A 1 172 ? -6.919 19.906 -15.105 1.00 35.47 172 SER A N 1
ATOM 1356 C CA . SER A 1 172 ? -7.623 18.620 -15.062 1.00 35.47 172 SER A CA 1
ATOM 1357 C C . SER A 1 172 ? -7.615 18.088 -13.632 1.00 35.47 172 SER A C 1
ATOM 1359 O O . SER A 1 172 ? -6.944 17.109 -13.307 1.00 35.47 172 SER A O 1
ATOM 1361 N N . SER A 1 173 ? -8.394 18.747 -12.777 1.00 34.31 173 SER A N 1
ATOM 1362 C CA . SER A 1 173 ? -8.921 18.172 -11.537 1.00 34.31 173 SER A CA 1
ATOM 1363 C C . SER A 1 173 ? -9.887 16.998 -11.783 1.00 34.31 173 SER A C 1
ATOM 1365 O O . SER A 1 173 ? -10.326 16.380 -10.823 1.00 34.31 173 SER A O 1
ATOM 1367 N N . ASP A 1 174 ? -10.184 16.619 -13.034 1.00 32.97 174 ASP A N 1
ATOM 1368 C CA . ASP A 1 174 ? -11.329 15.748 -13.349 1.00 32.97 174 ASP A CA 1
ATOM 1369 C C . ASP A 1 174 ? -11.021 14.376 -13.972 1.00 32.97 174 ASP A C 1
ATOM 1371 O O . ASP A 1 174 ? -11.927 13.702 -14.466 1.00 32.97 174 ASP A O 1
ATOM 1375 N N . ILE A 1 175 ? -9.795 13.856 -13.823 1.00 36.50 175 ILE A N 1
ATOM 1376 C CA . ILE A 1 175 ? -9.577 12.386 -13.861 1.00 36.50 175 ILE A CA 1
ATOM 1377 C C . ILE A 1 175 ? -9.743 11.772 -12.451 1.00 36.50 175 ILE A C 1
ATOM 1379 O O . ILE A 1 175 ? -9.592 10.574 -12.248 1.00 36.50 175 ILE A O 1
ATOM 1383 N N . ALA A 1 176 ? -10.202 12.557 -11.468 1.00 35.12 176 ALA A N 1
ATOM 1384 C CA . ALA A 1 176 ? -10.774 12.024 -10.230 1.00 35.12 176 ALA A CA 1
ATOM 1385 C C . ALA A 1 176 ? -12.147 11.334 -10.444 1.00 35.12 176 ALA A C 1
ATOM 1387 O O . ALA A 1 176 ? -12.659 10.669 -9.542 1.00 35.12 176 ALA A O 1
ATOM 1388 N N . SER A 1 177 ? -12.750 11.438 -11.638 1.00 35.78 177 SER A N 1
ATOM 1389 C CA . SER A 1 177 ? -14.120 10.971 -11.905 1.00 35.78 177 SER A CA 1
ATOM 1390 C C . SER A 1 177 ? -14.244 9.489 -12.302 1.00 35.78 177 SER A C 1
ATOM 1392 O O . SER A 1 177 ? -15.283 8.883 -12.035 1.00 35.78 177 SER A O 1
ATOM 1394 N N . LYS A 1 178 ? -13.197 8.842 -12.844 1.00 36.69 178 LYS A N 1
ATOM 1395 C CA . LYS A 1 178 ? -13.197 7.371 -13.052 1.00 36.69 178 LYS A CA 1
ATOM 1396 C C . LYS A 1 178 ? -12.860 6.592 -11.780 1.00 36.69 178 LYS A C 1
ATOM 1398 O O . LYS A 1 178 ? -13.298 5.452 -11.622 1.00 36.69 178 LYS A O 1
ATOM 1403 N N . THR A 1 179 ? -12.176 7.235 -10.838 1.00 41.38 179 THR A N 1
ATOM 1404 C CA . THR A 1 179 ? -11.884 6.697 -9.506 1.00 41.38 179 THR A CA 1
ATOM 1405 C C . THR A 1 179 ? -13.164 6.521 -8.686 1.00 41.38 179 THR A C 1
ATOM 1407 O O . THR A 1 179 ? -13.256 5.585 -7.905 1.00 41.38 179 THR A O 1
ATOM 1410 N N . GLY A 1 180 ? -14.198 7.343 -8.906 1.00 43.12 180 GLY A N 1
ATOM 1411 C CA . GLY A 1 180 ? -15.451 7.283 -8.146 1.00 43.12 180 GLY A CA 1
ATOM 1412 C C . GLY A 1 180 ? -16.264 5.999 -8.345 1.00 43.12 180 GLY A C 1
ATOM 1413 O O . GLY A 1 180 ? -16.797 5.470 -7.374 1.00 43.12 180 GLY A O 1
ATOM 1414 N N . LEU A 1 181 ? -16.356 5.468 -9.571 1.00 47.09 181 LEU A N 1
ATOM 1415 C CA . LEU A 1 181 ? -17.135 4.249 -9.838 1.00 47.09 181 LEU A CA 1
ATOM 1416 C C . LEU A 1 181 ? -16.407 2.998 -9.329 1.00 47.09 181 LEU A C 1
ATOM 1418 O O . LEU A 1 181 ? -17.011 2.189 -8.630 1.00 47.09 181 LEU A O 1
ATOM 1422 N N . PHE A 1 182 ? -15.108 2.876 -9.615 1.00 49.12 182 PHE A N 1
ATOM 1423 C CA . PHE A 1 182 ? -14.298 1.761 -9.124 1.00 49.12 182 PHE A CA 1
ATOM 1424 C C . PHE A 1 182 ? -14.132 1.795 -7.606 1.00 49.12 182 PHE A C 1
ATOM 1426 O O . PHE A 1 182 ? -14.332 0.759 -6.994 1.00 49.12 182 PHE A O 1
ATOM 1433 N N . MET A 1 183 ? -13.897 2.956 -6.980 1.00 51.59 183 MET A N 1
ATOM 1434 C CA . MET A 1 183 ? -13.863 3.062 -5.512 1.00 51.59 183 MET A CA 1
ATOM 1435 C C . MET A 1 183 ? -15.224 2.764 -4.884 1.00 51.59 183 MET A C 1
ATOM 1437 O O . MET A 1 183 ? -15.277 2.215 -3.793 1.00 51.59 183 MET A O 1
ATOM 1441 N N . ARG A 1 184 ? -16.347 3.102 -5.536 1.00 53.69 184 ARG A N 1
ATOM 1442 C CA . ARG A 1 184 ? -17.687 2.734 -5.041 1.00 53.69 184 ARG A CA 1
ATOM 1443 C C . ARG A 1 184 ? -17.939 1.233 -5.142 1.00 53.69 184 ARG A C 1
ATOM 1445 O O . ARG A 1 184 ? -18.476 0.664 -4.200 1.00 53.69 184 ARG A O 1
ATOM 1452 N N . ILE A 1 185 ? -17.539 0.603 -6.246 1.00 56.38 185 ILE A N 1
ATOM 1453 C CA . ILE A 1 185 ? -17.630 -0.851 -6.434 1.00 56.38 185 ILE A CA 1
ATOM 1454 C C . ILE A 1 185 ? -16.686 -1.571 -5.468 1.00 56.38 185 ILE A C 1
ATOM 1456 O O . ILE A 1 185 ? -17.101 -2.530 -4.833 1.00 56.38 185 ILE A O 1
ATOM 1460 N N . GLU A 1 186 ? -15.458 -1.082 -5.307 1.00 62.53 186 GLU A N 1
ATOM 1461 C CA . GLU A 1 186 ? -14.475 -1.574 -4.344 1.00 62.53 186 GLU A CA 1
ATOM 1462 C C . GLU A 1 186 ? -15.013 -1.433 -2.922 1.00 62.53 186 GLU A C 1
ATOM 1464 O O . GLU A 1 186 ? -15.057 -2.418 -2.205 1.00 62.53 186 GLU A O 1
ATOM 1469 N N . ASN A 1 187 ? -15.530 -0.268 -2.525 1.00 62.66 187 ASN A N 1
ATOM 1470 C CA . ASN A 1 187 ? -16.109 -0.071 -1.195 1.00 62.66 187 ASN A CA 1
ATOM 1471 C C . ASN A 1 187 ? -17.356 -0.936 -0.957 1.00 62.66 187 ASN A C 1
ATOM 1473 O O . ASN A 1 187 ? -17.548 -1.420 0.156 1.00 62.66 187 ASN A O 1
ATOM 1477 N N . ALA A 1 188 ? -18.191 -1.158 -1.977 1.00 60.28 188 ALA A N 1
ATOM 1478 C CA . 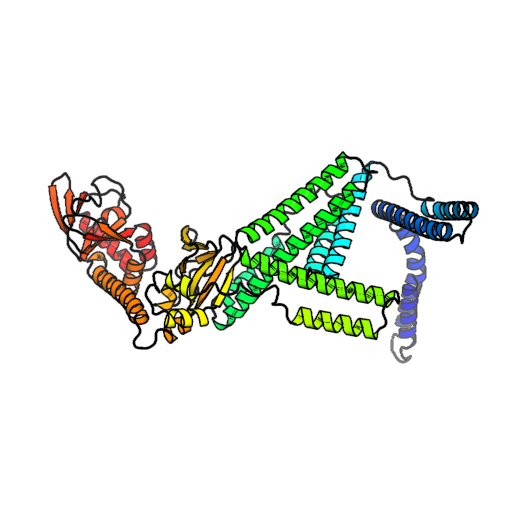ALA A 1 188 ? -19.360 -2.035 -1.887 1.00 60.28 188 ALA A CA 1
ATOM 1479 C C . ALA A 1 188 ? -18.970 -3.522 -1.812 1.00 60.28 188 ALA A C 1
ATOM 1481 O O . ALA A 1 188 ? -19.545 -4.265 -1.020 1.00 60.28 188 ALA A O 1
ATOM 1482 N N . LEU A 1 189 ? -17.963 -3.947 -2.583 1.00 64.56 189 LEU A N 1
ATOM 1483 C CA . LEU A 1 189 ? -17.373 -5.284 -2.505 1.00 64.56 189 LEU A CA 1
ATOM 1484 C C . LEU A 1 189 ? -16.701 -5.497 -1.154 1.00 64.56 189 LEU A C 1
ATOM 1486 O O . LEU A 1 189 ? -16.994 -6.479 -0.490 1.00 64.56 189 LEU A O 1
ATOM 1490 N N . LEU A 1 190 ? -15.852 -4.568 -0.713 1.00 66.69 190 LEU A N 1
ATOM 1491 C CA . LEU A 1 190 ? -15.198 -4.612 0.592 1.00 66.69 190 LEU A CA 1
ATOM 1492 C C . LEU A 1 190 ? -16.239 -4.688 1.706 1.00 66.69 190 LEU A C 1
ATOM 1494 O O . LEU A 1 190 ? -16.078 -5.507 2.599 1.00 66.69 190 LEU A O 1
ATOM 1498 N N . LYS A 1 191 ? -17.338 -3.926 1.626 1.00 65.81 191 LYS A N 1
ATOM 1499 C CA . LYS A 1 191 ? -18.453 -4.038 2.573 1.00 65.81 191 LYS A CA 1
ATOM 1500 C C . LYS A 1 191 ? -19.067 -5.444 2.583 1.00 65.81 191 LYS A C 1
ATOM 1502 O O . LYS A 1 191 ? -19.124 -6.060 3.641 1.00 65.81 191 LYS A O 1
ATOM 1507 N N . GLY A 1 192 ? -19.447 -5.986 1.424 1.00 59.69 192 GLY A N 1
ATOM 1508 C CA . GLY A 1 192 ? -20.033 -7.333 1.338 1.00 59.69 192 GLY A CA 1
ATOM 1509 C C . GLY A 1 192 ? -19.070 -8.457 1.747 1.00 59.69 192 GLY A C 1
ATOM 1510 O O . GLY A 1 192 ? -19.488 -9.474 2.290 1.00 59.69 192 GLY A O 1
ATOM 1511 N N . ILE A 1 193 ? -17.768 -8.267 1.530 1.00 65.25 193 ILE A N 1
ATOM 1512 C CA . ILE A 1 193 ? -16.714 -9.199 1.941 1.00 65.25 193 ILE A CA 1
ATOM 1513 C C . ILE A 1 193 ? -16.447 -9.079 3.458 1.00 65.25 193 ILE A C 1
ATOM 1515 O O . ILE A 1 193 ? -16.196 -10.090 4.109 1.00 65.25 193 ILE A O 1
ATOM 1519 N N . ARG A 1 194 ? -16.539 -7.880 4.057 1.00 65.19 194 ARG A N 1
ATOM 1520 C CA . ARG A 1 194 ? -16.381 -7.666 5.513 1.00 65.19 194 ARG A CA 1
ATOM 1521 C C . ARG A 1 194 ? -17.483 -8.315 6.347 1.00 65.19 194 ARG A C 1
ATOM 1523 O O . ARG A 1 194 ? -17.206 -8.736 7.464 1.00 65.19 194 ARG A O 1
ATOM 1530 N N . GLU A 1 195 ? -18.697 -8.413 5.812 1.00 63.38 195 GLU A N 1
ATOM 1531 C CA . GLU A 1 195 ? -19.846 -9.030 6.492 1.00 63.38 195 GLU A CA 1
ATOM 1532 C C . GLU A 1 195 ? -19.731 -10.563 6.606 1.00 63.38 195 GLU A C 1
ATOM 1534 O O . GLU A 1 195 ? -20.572 -11.198 7.246 1.00 63.38 195 GLU A O 1
ATOM 1539 N N . HIS A 1 196 ? -18.732 -11.195 5.975 1.00 66.62 196 HIS A N 1
ATOM 1540 C CA . HIS A 1 196 ? -18.603 -12.651 5.911 1.00 66.62 196 HIS A CA 1
ATOM 1541 C C . HIS A 1 196 ? -17.222 -13.157 6.355 1.00 66.62 196 HIS A C 1
ATOM 1543 O O . HIS A 1 196 ? -16.196 -12.897 5.726 1.00 66.62 196 HIS A O 1
ATOM 1549 N N . ASP A 1 197 ? -17.206 -14.005 7.387 1.00 58.25 197 ASP A N 1
ATOM 1550 C CA . ASP A 1 197 ? -15.993 -14.583 7.985 1.00 58.25 197 ASP A CA 1
ATOM 1551 C C . ASP A 1 197 ? -15.054 -15.300 7.023 1.00 58.25 197 ASP A C 1
ATOM 1553 O O . ASP A 1 197 ? -13.827 -15.194 7.127 1.00 58.25 197 ASP A O 1
ATOM 1557 N N . TRP A 1 198 ? -15.623 -16.055 6.082 1.00 62.91 198 TRP A N 1
ATOM 1558 C CA . TRP A 1 198 ? -14.846 -16.837 5.122 1.00 62.91 198 TRP A CA 1
ATOM 1559 C C . TRP A 1 198 ? -14.011 -15.942 4.198 1.00 62.91 198 TRP A C 1
ATOM 1561 O O . TRP A 1 198 ? -13.004 -16.389 3.647 1.00 62.91 198 TRP A O 1
ATOM 1571 N N . ALA A 1 199 ? -14.386 -14.669 4.067 1.00 60.88 199 ALA A N 1
ATOM 1572 C CA . ALA A 1 199 ? -13.774 -13.728 3.149 1.00 60.88 199 ALA A CA 1
ATOM 1573 C C . ALA A 1 199 ? -12.703 -12.833 3.815 1.00 60.88 199 ALA A C 1
ATOM 1575 O O . ALA A 1 199 ? -12.004 -12.085 3.131 1.00 60.88 199 ALA A O 1
ATOM 1576 N N . ALA A 1 200 ? -12.463 -12.984 5.126 1.00 60.66 200 ALA A N 1
ATOM 1577 C CA . ALA A 1 200 ? -11.414 -12.263 5.857 1.00 60.66 200 ALA A CA 1
ATOM 1578 C C . ALA A 1 200 ? -9.991 -12.547 5.329 1.00 60.66 200 ALA A C 1
ATOM 1580 O O . ALA A 1 200 ? -9.151 -11.650 5.273 1.00 60.66 200 ALA A O 1
ATOM 1581 N N . TRP A 1 201 ? -9.719 -13.784 4.893 1.00 61.88 201 TRP A N 1
ATOM 1582 C CA . TRP A 1 201 ? -8.451 -14.125 4.231 1.00 61.88 201 TRP A CA 1
ATOM 1583 C C . TRP A 1 201 ? -8.304 -13.418 2.875 1.00 61.88 201 TRP A C 1
ATOM 1585 O O . TRP A 1 201 ? -7.209 -12.988 2.516 1.00 61.88 201 TRP A O 1
ATOM 1595 N N . LEU A 1 202 ? -9.414 -13.243 2.148 1.00 64.44 202 LEU A N 1
ATOM 1596 C CA . LEU A 1 202 ? -9.440 -12.537 0.870 1.00 64.44 202 LEU A CA 1
ATOM 1597 C C . LEU A 1 202 ? -9.161 -11.036 1.060 1.00 64.44 202 LEU A C 1
ATOM 1599 O O . LEU A 1 202 ? -8.389 -10.467 0.294 1.00 64.44 202 LEU A O 1
ATOM 1603 N N . LEU A 1 203 ? -9.729 -10.420 2.107 1.00 66.38 203 LEU A N 1
ATOM 1604 C CA . LEU A 1 203 ? -9.483 -9.017 2.476 1.00 66.38 203 LEU A CA 1
ATOM 1605 C C . LEU A 1 203 ? -8.029 -8.768 2.847 1.00 66.38 203 LEU A C 1
ATOM 1607 O O . LEU A 1 203 ? -7.408 -7.884 2.267 1.00 66.38 203 LEU A O 1
ATOM 1611 N N . SER A 1 204 ? -7.477 -9.574 3.758 1.00 64.88 204 SER A N 1
ATOM 1612 C CA . SER A 1 204 ? -6.081 -9.438 4.189 1.00 64.88 204 SER A CA 1
ATOM 1613 C C . SER A 1 204 ? -5.127 -9.571 2.996 1.00 64.88 204 SER A C 1
ATOM 1615 O O . SER A 1 204 ? -4.269 -8.717 2.768 1.00 64.88 204 SER A O 1
ATOM 1617 N N . ARG A 1 205 ? -5.354 -10.573 2.131 1.00 68.69 205 ARG A N 1
ATOM 1618 C CA . ARG A 1 205 ? -4.570 -10.750 0.902 1.00 68.69 205 ARG A CA 1
ATOM 1619 C C . ARG A 1 205 ? -4.716 -9.566 -0.057 1.00 68.69 205 ARG A C 1
ATOM 1621 O O . ARG A 1 205 ? -3.717 -9.118 -0.618 1.00 68.69 205 ARG A O 1
ATOM 1628 N N . TYR A 1 206 ? -5.932 -9.060 -0.254 1.00 72.62 206 TYR A N 1
ATOM 1629 C CA . TYR A 1 206 ? -6.197 -7.910 -1.118 1.00 72.62 206 TYR A CA 1
ATOM 1630 C C . TYR A 1 206 ? -5.506 -6.641 -0.606 1.00 72.62 206 TYR A C 1
ATOM 1632 O O . TYR A 1 206 ? -4.806 -5.974 -1.366 1.00 72.62 206 TYR A O 1
ATOM 1640 N N . GLN A 1 207 ? -5.639 -6.339 0.684 1.00 69.69 207 GLN A N 1
ATOM 1641 C CA . GLN A 1 207 ? -5.069 -5.145 1.305 1.00 69.69 207 GLN A CA 1
ATOM 1642 C C . GLN A 1 207 ? -3.543 -5.164 1.291 1.00 69.69 207 GLN A C 1
ATOM 1644 O O . GLN A 1 207 ? -2.932 -4.176 0.881 1.00 69.69 207 GLN A O 1
ATOM 1649 N N . ASN A 1 208 ? -2.919 -6.297 1.623 1.00 68.81 208 ASN A N 1
ATOM 1650 C CA . ASN A 1 208 ? -1.464 -6.409 1.545 1.00 68.81 208 ASN A CA 1
ATOM 1651 C C . ASN A 1 208 ? -0.963 -6.296 0.102 1.00 68.81 208 ASN A C 1
ATOM 1653 O O . ASN A 1 208 ? 0.057 -5.659 -0.155 1.00 68.81 208 ASN A O 1
ATOM 1657 N N . THR A 1 209 ? -1.698 -6.866 -0.859 1.00 73.44 209 THR A N 1
ATOM 1658 C CA . THR A 1 209 ? -1.378 -6.713 -2.286 1.00 73.44 209 THR A CA 1
ATOM 1659 C C . THR A 1 209 ? -1.476 -5.244 -2.705 1.00 73.44 209 THR A C 1
ATOM 1661 O O . THR A 1 209 ? -0.591 -4.744 -3.394 1.00 73.44 209 THR A O 1
ATOM 1664 N N . ARG A 1 210 ? -2.504 -4.518 -2.250 1.00 76.44 210 ARG A N 1
ATOM 1665 C CA . ARG A 1 210 ? -2.702 -3.089 -2.533 1.00 76.44 210 ARG A CA 1
ATOM 1666 C C . ARG A 1 210 ? -1.597 -2.221 -1.924 1.0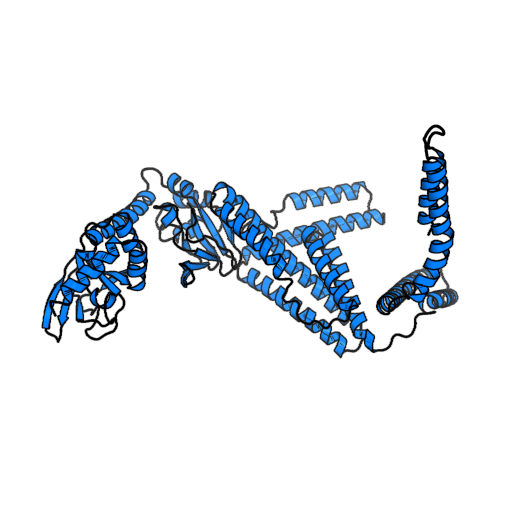0 76.44 210 ARG A C 1
ATOM 1668 O O . ARG A 1 210 ? -1.085 -1.338 -2.612 1.00 76.44 210 ARG A O 1
ATOM 1675 N N . LEU A 1 211 ? -1.207 -2.482 -0.673 1.00 75.00 211 LEU A N 1
ATOM 1676 C CA . LEU A 1 211 ? -0.094 -1.803 0.001 1.00 75.00 211 LEU A CA 1
ATOM 1677 C C . LEU A 1 211 ? 1.224 -2.048 -0.741 1.00 75.00 211 LEU A C 1
ATOM 1679 O O . LEU A 1 211 ? 1.897 -1.095 -1.127 1.00 75.00 211 LEU A O 1
ATOM 1683 N N . SER A 1 212 ? 1.530 -3.314 -1.026 1.00 78.38 212 SER A N 1
ATOM 1684 C CA . SER A 1 212 ? 2.715 -3.734 -1.779 1.00 78.38 212 SER A CA 1
ATOM 1685 C C . SER A 1 212 ? 2.787 -3.050 -3.151 1.00 78.38 212 SER A C 1
ATOM 1687 O O . SER A 1 212 ? 3.787 -2.416 -3.482 1.00 78.38 212 SER A O 1
ATOM 1689 N N . GLN A 1 213 ? 1.688 -3.056 -3.914 1.00 80.88 213 GLN A N 1
ATOM 1690 C CA . GLN A 1 213 ? 1.600 -2.375 -5.210 1.00 80.88 213 GLN A CA 1
ATOM 1691 C C . GLN A 1 213 ? 1.751 -0.853 -5.107 1.00 80.88 213 GLN A C 1
ATOM 1693 O O . GLN A 1 213 ? 2.249 -0.220 -6.040 1.00 80.88 213 GLN A O 1
ATOM 1698 N N . ARG A 1 214 ? 1.277 -0.235 -4.019 1.00 82.00 214 ARG A N 1
ATOM 1699 C CA . ARG A 1 214 ? 1.450 1.203 -3.780 1.00 82.00 214 ARG A CA 1
ATOM 1700 C C . ARG A 1 214 ? 2.916 1.529 -3.504 1.00 82.00 214 ARG A C 1
ATOM 1702 O O . ARG A 1 214 ? 3.447 2.437 -4.135 1.00 82.00 214 ARG A O 1
ATOM 1709 N N . MET A 1 215 ? 3.573 0.756 -2.643 1.00 84.88 215 MET A N 1
ATOM 1710 C CA . MET A 1 215 ? 4.996 0.916 -2.340 1.00 84.88 215 MET A CA 1
ATOM 1711 C C . MET A 1 215 ? 5.865 0.677 -3.578 1.00 84.88 215 MET A C 1
ATOM 1713 O O . MET A 1 215 ? 6.705 1.511 -3.892 1.00 84.88 215 MET A O 1
ATOM 1717 N N . GLN A 1 216 ? 5.608 -0.386 -4.349 1.00 87.81 216 GLN A N 1
ATOM 1718 C CA . GLN A 1 216 ? 6.289 -0.637 -5.627 1.00 87.81 216 GLN A CA 1
ATOM 1719 C C . GLN A 1 216 ? 6.117 0.528 -6.612 1.00 87.81 216 GLN A C 1
ATOM 1721 O O . GLN A 1 216 ? 7.078 0.913 -7.271 1.00 87.81 216 GLN A O 1
ATOM 1726 N N . ARG A 1 217 ? 4.919 1.129 -6.699 1.00 87.19 217 ARG A N 1
ATOM 1727 C CA . ARG A 1 217 ? 4.675 2.326 -7.527 1.00 87.19 217 ARG A CA 1
ATOM 1728 C C . ARG A 1 217 ? 5.453 3.548 -7.052 1.00 87.19 217 ARG A C 1
ATOM 1730 O O . ARG A 1 217 ? 5.948 4.315 -7.882 1.00 87.19 217 ARG A O 1
ATOM 1737 N N . ASP A 1 218 ? 5.534 3.757 -5.742 1.00 86.44 218 ASP A N 1
ATOM 1738 C CA . ASP A 1 218 ? 6.298 4.864 -5.174 1.00 86.44 218 ASP A CA 1
ATOM 1739 C C . ASP A 1 218 ? 7.804 4.659 -5.403 1.00 86.44 218 ASP A C 1
ATOM 1741 O O . ASP A 1 218 ? 8.437 5.576 -5.923 1.00 86.44 218 ASP A O 1
ATOM 1745 N N . ILE A 1 219 ? 8.342 3.453 -5.173 1.00 89.94 219 ILE A N 1
ATOM 1746 C CA . ILE A 1 219 ? 9.740 3.084 -5.473 1.00 89.94 219 ILE A CA 1
ATOM 1747 C C . ILE A 1 219 ? 10.045 3.265 -6.962 1.00 89.94 219 ILE A C 1
ATOM 1749 O O . ILE A 1 219 ? 11.006 3.947 -7.313 1.00 89.94 219 ILE A O 1
ATOM 1753 N N . ALA A 1 220 ? 9.207 2.719 -7.848 1.00 89.06 220 ALA A N 1
ATOM 1754 C CA . ALA A 1 220 ? 9.410 2.823 -9.288 1.00 89.06 220 ALA A CA 1
ATOM 1755 C C . ALA A 1 220 ? 9.473 4.280 -9.746 1.00 89.06 220 ALA A C 1
ATOM 1757 O O . ALA A 1 220 ? 10.342 4.659 -10.523 1.00 89.06 220 ALA A O 1
ATOM 1758 N N . GLY A 1 221 ? 8.593 5.135 -9.225 1.00 86.88 221 GLY A N 1
ATOM 1759 C CA . GLY A 1 221 ? 8.665 6.543 -9.582 1.00 86.88 221 GLY A CA 1
ATOM 1760 C C . GLY A 1 221 ? 9.773 7.329 -8.902 1.00 86.88 221 GLY A C 1
ATOM 1761 O O . GLY A 1 221 ? 10.127 8.375 -9.432 1.00 86.88 221 GLY A O 1
ATOM 1762 N N . VAL A 1 222 ? 10.323 6.869 -7.773 1.00 90.62 222 VAL A N 1
ATOM 1763 C CA . VAL A 1 222 ? 11.578 7.423 -7.245 1.00 90.62 222 VAL A CA 1
ATOM 1764 C C . VAL A 1 222 ? 12.698 7.162 -8.250 1.00 90.62 222 VAL A C 1
ATOM 1766 O O . VAL A 1 222 ? 13.363 8.113 -8.640 1.00 90.62 222 VAL A O 1
ATOM 1769 N N . LEU A 1 223 ? 12.839 5.922 -8.732 1.00 91.31 223 LEU A N 1
ATOM 1770 C CA . LEU A 1 223 ? 13.856 5.548 -9.725 1.00 91.31 223 LEU A CA 1
ATOM 1771 C C . LEU A 1 223 ? 13.687 6.312 -11.046 1.00 91.31 223 LEU A C 1
ATOM 1773 O O . LEU A 1 223 ? 14.650 6.887 -11.543 1.00 91.31 223 LEU A O 1
ATOM 1777 N N . ILE A 1 224 ? 12.454 6.416 -11.552 1.00 88.94 224 ILE A N 1
ATOM 1778 C CA . ILE A 1 224 ? 12.142 7.204 -12.754 1.00 88.94 224 ILE A CA 1
ATOM 1779 C C . ILE A 1 224 ? 12.522 8.680 -12.566 1.00 88.94 224 ILE A C 1
ATOM 1781 O O . ILE A 1 224 ? 13.199 9.249 -13.418 1.00 88.94 224 ILE A O 1
ATOM 1785 N N . CYS A 1 225 ? 12.124 9.312 -11.452 1.00 89.69 225 CYS A N 1
ATOM 1786 C CA . CYS A 1 225 ? 12.461 10.720 -11.212 1.00 89.69 225 CYS A CA 1
ATOM 1787 C C . CYS A 1 225 ? 13.975 10.923 -11.089 1.00 89.69 225 CYS A C 1
ATOM 1789 O O . CYS A 1 225 ? 14.488 11.910 -11.605 1.00 89.69 225 CYS A O 1
ATOM 1791 N N . THR A 1 226 ? 14.686 10.000 -10.434 1.00 92.19 226 THR A N 1
ATOM 1792 C CA . THR A 1 226 ? 16.149 10.042 -10.339 1.00 92.19 226 THR A CA 1
ATOM 1793 C C . THR A 1 226 ? 16.798 9.941 -11.719 1.00 92.19 226 THR A C 1
ATOM 1795 O O . THR A 1 226 ? 17.614 10.791 -12.048 1.00 92.19 226 THR A O 1
ATOM 1798 N N . SER A 1 227 ? 16.382 8.985 -12.555 1.00 88.94 227 SER A N 1
ATOM 1799 C CA . SER A 1 227 ? 16.922 8.818 -13.911 1.00 88.94 227 SER A CA 1
ATOM 1800 C C . SER A 1 227 ? 16.677 10.049 -14.794 1.00 88.94 227 SER A C 1
ATOM 1802 O O . SER A 1 227 ? 17.562 10.478 -15.534 1.00 88.94 227 SER A O 1
ATOM 1804 N N . VAL A 1 228 ? 15.501 10.678 -14.681 1.00 88.94 228 VAL A N 1
ATOM 1805 C CA . VAL A 1 228 ? 15.215 11.933 -15.392 1.00 88.94 228 VAL A CA 1
ATOM 1806 C C . VAL A 1 228 ? 16.111 13.067 -14.899 1.00 88.94 228 VAL A C 1
ATOM 1808 O O . VAL A 1 228 ? 16.644 13.802 -15.722 1.00 88.94 228 VAL A O 1
ATOM 1811 N N . LEU A 1 229 ? 16.300 13.217 -13.586 1.00 90.06 229 LEU A N 1
ATOM 1812 C CA . LEU A 1 229 ? 17.173 14.253 -13.024 1.00 90.06 229 LEU A CA 1
ATOM 1813 C C . LEU A 1 229 ? 18.636 14.069 -13.460 1.00 90.06 229 LEU A C 1
ATOM 1815 O O . LEU A 1 229 ? 19.261 15.038 -13.872 1.00 90.06 229 LEU A O 1
ATOM 1819 N N . GLU A 1 230 ? 19.146 12.835 -13.468 1.00 89.56 230 GLU A N 1
ATOM 1820 C CA . GLU A 1 230 ? 20.486 12.513 -13.986 1.00 89.56 230 GLU A CA 1
ATOM 1821 C C . GLU A 1 230 ? 20.624 12.841 -15.483 1.00 89.56 230 GLU A C 1
ATOM 1823 O O . GLU A 1 230 ? 21.642 13.374 -15.932 1.00 89.56 230 GLU A O 1
ATOM 1828 N N . MET A 1 231 ? 19.583 12.567 -16.275 1.00 86.56 231 MET A N 1
ATOM 1829 C CA . MET A 1 231 ? 19.546 12.953 -17.686 1.00 86.56 231 MET A CA 1
ATOM 1830 C C . MET A 1 231 ? 19.555 14.478 -17.857 1.00 86.56 231 MET A C 1
ATOM 1832 O O . MET A 1 231 ? 20.268 14.986 -18.722 1.00 86.56 231 MET A O 1
ATOM 1836 N N . LEU A 1 232 ? 18.815 15.218 -17.027 1.00 86.25 232 LEU A N 1
ATOM 1837 C CA . LEU A 1 232 ? 18.819 16.681 -17.069 1.00 86.25 232 LEU A CA 1
ATOM 1838 C C . LEU A 1 232 ? 20.211 17.233 -16.730 1.00 86.25 232 LEU A C 1
ATOM 1840 O O . LEU A 1 232 ? 20.713 18.071 -17.471 1.00 86.25 232 LEU A O 1
ATOM 1844 N N . ASP A 1 233 ? 20.878 16.713 -15.698 1.00 82.56 233 ASP A N 1
ATOM 1845 C CA . ASP A 1 233 ? 22.219 17.166 -15.293 1.00 82.56 233 ASP A CA 1
ATOM 1846 C C . ASP A 1 233 ? 23.298 16.939 -16.372 1.00 82.56 233 ASP A C 1
ATOM 1848 O O . ASP A 1 233 ? 24.312 17.639 -16.399 1.00 82.56 233 ASP A O 1
ATOM 1852 N N . THR A 1 234 ? 23.089 15.987 -17.288 1.00 76.94 234 THR A N 1
ATOM 1853 C CA . THR A 1 234 ? 24.036 15.670 -18.373 1.00 76.94 234 THR A CA 1
ATOM 1854 C C . THR A 1 234 ? 23.815 16.481 -19.658 1.00 76.94 234 THR A C 1
ATOM 1856 O O . THR A 1 234 ? 24.742 16.600 -20.461 1.00 76.94 234 THR A O 1
ATOM 1859 N N . HIS A 1 235 ? 22.643 17.098 -19.852 1.00 68.25 235 HIS A N 1
ATOM 1860 C CA . HIS A 1 235 ? 22.305 17.874 -21.055 1.00 68.25 235 HIS A CA 1
ATOM 1861 C C . HIS A 1 235 ? 22.642 19.372 -20.901 1.00 68.25 235 HIS A C 1
ATOM 1863 O O . HIS A 1 235 ? 21.771 20.208 -20.659 1.00 68.25 235 HIS A O 1
ATOM 1869 N N . LEU A 1 236 ? 23.919 19.722 -21.093 1.00 59.16 236 LEU A N 1
ATOM 1870 C CA . LEU A 1 236 ? 24.461 21.091 -20.958 1.00 59.16 236 LEU A CA 1
ATOM 1871 C C . LEU A 1 236 ? 24.117 22.054 -22.119 1.00 59.16 236 LEU A C 1
ATOM 1873 O O . LEU A 1 236 ? 24.527 23.212 -22.091 1.00 59.16 236 LEU A O 1
ATOM 1877 N N . GLU A 1 237 ? 23.407 21.595 -23.153 1.00 60.41 237 GLU A N 1
ATOM 1878 C CA . GLU A 1 237 ? 23.145 22.372 -24.381 1.00 60.41 237 GLU A CA 1
ATOM 1879 C C . GLU A 1 237 ? 21.871 23.243 -24.329 1.00 60.41 237 GLU A C 1
ATOM 1881 O O . GLU A 1 237 ? 21.635 24.042 -25.237 1.00 60.41 237 GLU A O 1
ATOM 1886 N N . VAL A 1 238 ? 21.049 23.107 -23.282 1.00 66.50 238 VAL A N 1
ATOM 1887 C CA . VAL A 1 238 ? 19.765 23.819 -23.117 1.00 66.50 238 VAL A CA 1
ATOM 1888 C C . VAL A 1 238 ? 19.891 24.938 -22.079 1.00 66.50 238 VAL A C 1
ATOM 1890 O O . VAL A 1 238 ? 20.735 24.867 -21.186 1.00 66.50 238 VAL A O 1
ATOM 1893 N N . ASP A 1 239 ? 19.048 25.968 -22.198 1.00 72.56 239 ASP A N 1
ATOM 1894 C CA . ASP A 1 239 ? 18.989 27.086 -21.255 1.00 72.56 239 ASP A CA 1
ATOM 1895 C C . ASP A 1 239 ? 18.798 26.607 -19.805 1.00 72.56 239 ASP A C 1
ATOM 1897 O O . ASP A 1 239 ? 17.968 25.741 -19.507 1.00 72.56 239 ASP A O 1
ATOM 1901 N N . GLU A 1 240 ? 19.586 27.186 -18.901 1.00 77.69 240 GLU A N 1
ATOM 1902 C CA . GLU A 1 240 ? 19.660 26.806 -17.487 1.00 77.69 240 GLU A CA 1
ATOM 1903 C C . GLU A 1 240 ? 18.299 26.972 -16.799 1.00 77.69 240 GLU A C 1
ATOM 1905 O O . GLU A 1 240 ? 17.883 26.137 -15.995 1.00 77.69 240 GLU A O 1
ATOM 1910 N N . GLU A 1 241 ? 17.578 28.034 -17.163 1.00 79.44 241 GLU A N 1
ATOM 1911 C CA . GLU A 1 241 ? 16.285 28.384 -16.582 1.00 79.44 241 GLU A CA 1
ATOM 1912 C C . GLU A 1 241 ? 15.188 27.384 -16.989 1.00 79.44 241 GLU A C 1
ATOM 1914 O O . GLU A 1 241 ? 14.402 26.940 -16.149 1.00 79.44 241 GLU A O 1
ATOM 1919 N N . GLU A 1 242 ? 15.165 26.953 -18.254 1.00 76.69 242 GLU A N 1
ATOM 1920 C CA . GLU A 1 242 ? 14.231 25.933 -18.750 1.00 76.69 242 GLU A CA 1
ATOM 1921 C C . GLU A 1 242 ? 14.493 24.560 -18.119 1.00 76.69 242 GLU A C 1
ATOM 1923 O O . GLU A 1 242 ? 13.552 23.835 -17.769 1.00 76.69 242 GLU A O 1
ATOM 1928 N N . ARG A 1 243 ? 15.773 24.211 -17.940 1.00 83.25 243 ARG A N 1
ATOM 1929 C CA . ARG A 1 243 ? 16.180 22.967 -17.288 1.00 83.25 243 ARG A CA 1
ATOM 1930 C C . ARG A 1 243 ? 15.751 22.930 -15.832 1.00 83.25 243 ARG A C 1
ATOM 1932 O O . ARG A 1 243 ? 15.155 21.942 -15.399 1.00 83.25 243 ARG A O 1
ATOM 1939 N N . GLU A 1 244 ? 15.990 24.015 -15.106 1.00 85.69 244 GLU A N 1
ATOM 1940 C CA . GLU A 1 244 ? 15.654 24.108 -13.691 1.00 85.69 244 GLU A CA 1
ATOM 1941 C C . GLU A 1 244 ? 14.133 24.064 -13.461 1.00 85.69 244 GLU A C 1
ATOM 1943 O O . GLU A 1 244 ? 13.667 23.386 -12.547 1.00 85.69 244 GLU A O 1
ATOM 1948 N N . GLN A 1 245 ? 13.327 24.662 -14.349 1.00 84.00 245 GLN A N 1
ATOM 1949 C CA . GLN A 1 245 ? 11.861 24.560 -14.286 1.00 84.00 245 GLN A CA 1
ATOM 1950 C C . GLN A 1 245 ? 11.343 23.116 -14.379 1.00 84.00 245 GLN A C 1
ATOM 1952 O O . GLN A 1 245 ? 10.349 22.762 -13.735 1.00 84.00 245 GLN A O 1
ATOM 1957 N N . ILE A 1 246 ? 11.960 22.281 -15.220 1.00 83.75 246 ILE A N 1
ATOM 1958 C CA . ILE A 1 246 ? 11.588 20.867 -15.337 1.00 83.75 246 ILE A CA 1
ATOM 1959 C C . ILE A 1 246 ? 12.144 20.091 -14.145 1.00 83.75 246 ILE A C 1
ATOM 1961 O O . ILE A 1 246 ? 11.388 19.347 -13.515 1.00 83.75 246 ILE A O 1
ATOM 1965 N N . ALA A 1 247 ? 13.421 20.290 -13.811 1.00 88.06 247 ALA A N 1
ATOM 1966 C CA . ALA A 1 247 ? 14.079 19.623 -12.695 1.00 88.06 247 ALA A CA 1
ATOM 1967 C C . ALA A 1 247 ? 13.298 19.817 -11.390 1.00 88.06 247 ALA A C 1
ATOM 1969 O O . ALA A 1 247 ? 13.038 18.840 -10.690 1.00 88.06 247 ALA A O 1
ATOM 1970 N N . GLU A 1 248 ? 12.812 21.029 -11.115 1.00 88.88 248 GLU A N 1
ATOM 1971 C CA . GLU A 1 248 ? 12.060 21.320 -9.895 1.00 88.88 248 GLU A CA 1
ATOM 1972 C C . GLU A 1 248 ? 10.767 20.501 -9.789 1.00 88.88 248 GLU A C 1
ATOM 1974 O O . GLU A 1 248 ? 10.500 19.880 -8.760 1.00 88.88 248 GLU A O 1
ATOM 1979 N N . LYS A 1 249 ? 10.015 20.349 -10.888 1.00 87.44 249 LYS A N 1
ATOM 1980 C CA . LYS A 1 249 ? 8.820 19.483 -10.909 1.00 87.44 249 LYS A CA 1
ATOM 1981 C C . LYS A 1 249 ? 9.154 18.027 -10.588 1.00 87.44 249 LYS A C 1
ATOM 1983 O O . LYS A 1 249 ? 8.372 17.344 -9.916 1.00 87.44 249 LYS A O 1
ATOM 1988 N N . TYR A 1 250 ? 10.289 17.527 -11.075 1.00 88.81 250 TYR A N 1
ATOM 1989 C CA . TYR A 1 250 ? 10.744 16.169 -10.779 1.00 88.81 250 TYR A CA 1
ATOM 1990 C C . TYR A 1 250 ? 11.269 16.036 -9.347 1.00 88.81 250 TYR A C 1
ATOM 1992 O O . TYR A 1 250 ? 10.962 15.033 -8.703 1.00 88.81 250 TYR A O 1
ATOM 2000 N N . ARG A 1 251 ? 11.949 17.050 -8.796 1.00 91.56 251 ARG A N 1
ATOM 2001 C CA . ARG A 1 251 ? 12.358 17.087 -7.382 1.00 91.56 251 ARG A CA 1
ATOM 2002 C C . ARG A 1 251 ? 11.152 17.109 -6.444 1.00 91.56 251 ARG A C 1
ATOM 2004 O O . ARG A 1 251 ? 11.117 16.333 -5.493 1.00 91.56 251 ARG A O 1
ATOM 2011 N N . GLU A 1 252 ? 10.108 17.879 -6.749 1.00 88.62 252 GLU A N 1
ATOM 2012 C CA . GLU A 1 252 ? 8.850 17.865 -5.990 1.00 88.62 252 GLU A CA 1
ATOM 2013 C C . GLU A 1 252 ? 8.147 16.496 -6.044 1.00 88.62 252 GLU A C 1
ATOM 2015 O O . GLU A 1 252 ? 7.604 16.008 -5.046 1.00 88.62 252 GLU A O 1
ATOM 2020 N N . ARG A 1 253 ? 8.110 15.851 -7.220 1.00 88.56 253 ARG A N 1
ATOM 2021 C CA . ARG A 1 253 ? 7.561 14.489 -7.379 1.00 88.56 253 ARG A CA 1
ATOM 2022 C C . ARG A 1 253 ? 8.381 13.469 -6.582 1.00 88.56 253 ARG A C 1
ATOM 2024 O O . ARG A 1 253 ? 7.789 12.644 -5.883 1.00 88.56 253 ARG A O 1
ATOM 2031 N N . LEU A 1 254 ? 9.709 13.551 -6.662 1.00 90.00 254 LEU A N 1
ATOM 2032 C CA . LEU A 1 254 ? 10.660 12.714 -5.934 1.00 90.00 254 LEU A CA 1
ATOM 2033 C C . LEU A 1 254 ? 10.469 12.865 -4.422 1.00 90.00 254 LEU A C 1
ATOM 2035 O O .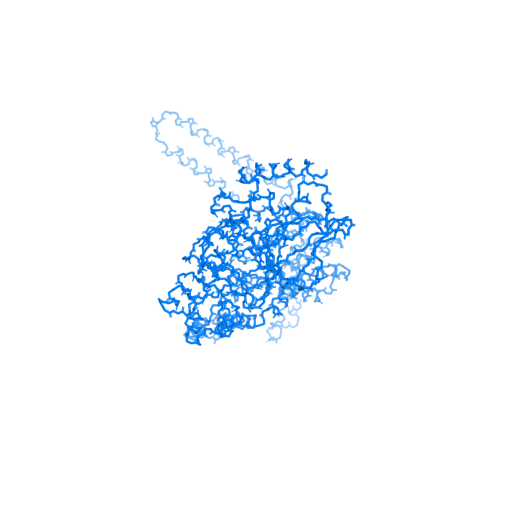 LEU A 1 254 ? 10.310 11.862 -3.727 1.00 90.00 254 LEU A O 1
ATOM 2039 N N . HIS A 1 255 ? 10.418 14.102 -3.923 1.00 90.75 255 HIS A N 1
ATOM 2040 C CA . HIS A 1 255 ? 10.250 14.387 -2.503 1.00 90.75 255 HIS A CA 1
ATOM 2041 C C . HIS A 1 255 ? 8.933 13.817 -1.978 1.00 90.75 255 HIS A C 1
ATOM 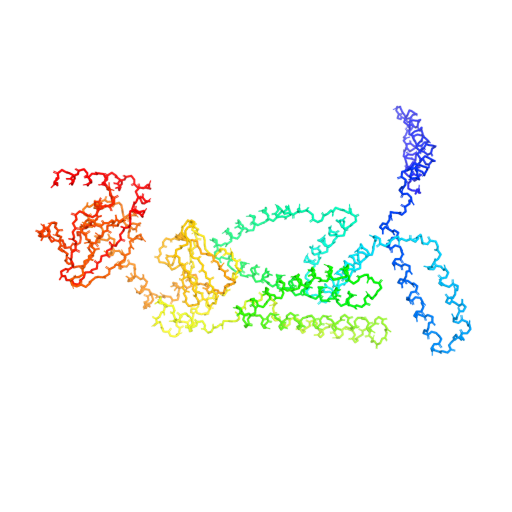2043 O O . HIS A 1 255 ? 8.947 13.080 -0.996 1.00 90.75 255 HIS A O 1
ATOM 2049 N N . ARG A 1 256 ? 7.809 14.053 -2.671 1.00 84.50 256 ARG A N 1
ATOM 2050 C CA . ARG A 1 256 ? 6.501 13.508 -2.271 1.00 84.50 256 ARG A CA 1
ATOM 2051 C C . ARG A 1 256 ? 6.483 11.981 -2.211 1.00 84.50 256 ARG A C 1
ATOM 2053 O O . ARG A 1 256 ? 5.832 11.422 -1.334 1.00 84.50 256 ARG A O 1
ATOM 2060 N N . ARG A 1 257 ? 7.139 11.297 -3.156 1.00 88.19 257 ARG A N 1
ATOM 2061 C CA . ARG A 1 257 ? 7.224 9.824 -3.166 1.00 88.19 257 ARG A CA 1
ATOM 2062 C C . ARG A 1 257 ? 8.118 9.311 -2.037 1.00 88.19 257 ARG A C 1
ATOM 2064 O O . ARG A 1 257 ? 7.715 8.390 -1.335 1.00 88.19 257 ARG A O 1
ATOM 2071 N N . ARG A 1 258 ? 9.283 9.934 -1.824 1.00 90.44 258 ARG A N 1
ATOM 2072 C CA . ARG A 1 258 ? 10.196 9.589 -0.723 1.00 90.44 258 ARG A CA 1
ATOM 2073 C C . ARG A 1 258 ? 9.548 9.790 0.639 1.00 90.44 258 ARG A C 1
ATOM 2075 O O . ARG A 1 258 ? 9.615 8.878 1.447 1.00 90.44 258 ARG A O 1
ATOM 2082 N N . SER A 1 259 ? 8.865 10.913 0.859 1.00 84.38 259 SER A N 1
ATOM 2083 C CA . SER A 1 259 ? 8.159 11.175 2.116 1.00 84.38 259 SER A CA 1
ATOM 2084 C C . SER A 1 259 ? 7.108 10.108 2.409 1.00 84.38 259 SER A C 1
ATOM 2086 O O . SER A 1 259 ? 7.090 9.591 3.512 1.00 84.38 259 SER A O 1
ATOM 2088 N N . ARG A 1 260 ? 6.314 9.679 1.417 1.00 82.06 260 ARG A N 1
ATOM 2089 C CA . ARG A 1 260 ? 5.352 8.578 1.615 1.00 82.06 260 ARG A CA 1
ATOM 2090 C C . ARG A 1 260 ? 6.013 7.245 1.961 1.00 82.06 260 ARG A C 1
ATOM 2092 O O . ARG A 1 260 ? 5.473 6.497 2.767 1.00 82.06 260 ARG A O 1
ATOM 2099 N N . LEU A 1 261 ? 7.143 6.917 1.333 1.00 84.31 261 LEU A N 1
ATOM 2100 C CA . LEU A 1 261 ? 7.888 5.698 1.667 1.00 84.31 261 LEU A CA 1
ATOM 2101 C C . LEU A 1 261 ? 8.492 5.788 3.069 1.00 84.31 261 LEU A C 1
ATOM 2103 O O . LEU A 1 261 ? 8.439 4.811 3.805 1.00 84.31 261 LEU A O 1
ATOM 2107 N N . GLN A 1 262 ? 9.017 6.956 3.437 1.00 85.44 262 GLN A N 1
ATOM 2108 C CA . GLN A 1 262 ? 9.592 7.211 4.751 1.00 85.44 262 GLN A CA 1
ATOM 2109 C C . GLN A 1 262 ? 8.529 7.169 5.852 1.00 85.44 262 GLN A C 1
ATOM 2111 O O . GLN A 1 262 ? 8.753 6.504 6.850 1.00 85.44 262 GLN A O 1
ATOM 2116 N N . GLU A 1 263 ? 7.356 7.770 5.638 1.00 77.12 263 GLU A N 1
ATOM 2117 C CA . GLU A 1 263 ? 6.203 7.654 6.541 1.00 77.12 263 GLU A CA 1
ATOM 2118 C C . GLU A 1 263 ? 5.840 6.182 6.773 1.00 77.12 263 GLU A C 1
ATOM 2120 O O . GLU A 1 263 ? 5.681 5.761 7.909 1.00 77.12 263 GLU A O 1
ATOM 2125 N N . ILE A 1 264 ? 5.785 5.357 5.719 1.00 74.25 264 ILE A N 1
ATOM 2126 C CA . ILE A 1 264 ? 5.511 3.918 5.869 1.00 74.25 264 ILE A CA 1
ATOM 2127 C C . ILE A 1 264 ? 6.663 3.194 6.584 1.00 74.25 264 ILE A C 1
ATOM 2129 O O . ILE A 1 264 ? 6.411 2.253 7.328 1.00 74.25 264 ILE A O 1
ATOM 2133 N N . ALA A 1 265 ? 7.916 3.586 6.355 1.00 77.50 265 ALA A N 1
ATOM 2134 C CA . ALA A 1 265 ? 9.072 2.976 7.009 1.00 77.50 265 ALA A CA 1
ATOM 2135 C C . ALA A 1 265 ? 9.148 3.326 8.504 1.00 77.50 265 ALA A C 1
ATOM 2137 O O . ALA A 1 265 ? 9.491 2.467 9.311 1.00 77.50 265 ALA A O 1
ATOM 2138 N N . GLU A 1 266 ? 8.808 4.562 8.870 1.00 72.38 266 GLU A N 1
ATOM 2139 C CA . GLU A 1 266 ? 8.722 5.037 10.253 1.00 72.38 266 GLU A CA 1
ATOM 2140 C C . GLU A 1 266 ? 7.511 4.432 10.964 1.00 72.38 266 GLU A C 1
ATOM 2142 O O . GLU A 1 266 ? 7.643 3.920 12.076 1.00 72.38 266 GLU A O 1
ATOM 2147 N N . ASP A 1 267 ? 6.356 4.412 10.294 1.00 63.00 267 ASP A N 1
ATOM 2148 C CA . ASP A 1 267 ? 5.143 3.812 10.829 1.00 63.00 267 ASP A CA 1
ATOM 2149 C C . ASP A 1 267 ? 5.244 2.275 10.872 1.00 63.00 267 ASP A C 1
ATOM 2151 O O . ASP A 1 267 ? 4.572 1.677 11.693 1.00 63.00 267 ASP A O 1
ATOM 2155 N N . PHE A 1 268 ? 6.040 1.593 10.033 1.00 65.00 268 PHE A N 1
ATOM 2156 C CA . PHE A 1 268 ? 6.110 0.116 9.977 1.00 65.00 268 PHE A CA 1
ATOM 2157 C C . PHE A 1 268 ? 7.526 -0.432 9.713 1.00 65.00 268 PHE A C 1
ATOM 2159 O O . PHE A 1 268 ? 7.743 -1.097 8.692 1.00 65.00 268 PHE A O 1
ATOM 2166 N N . PRO A 1 269 ? 8.495 -0.251 10.623 1.00 63.84 269 PRO A N 1
ATOM 2167 C CA . PRO A 1 269 ? 9.903 -0.556 10.356 1.00 63.84 269 PRO A CA 1
ATOM 2168 C C . PRO A 1 269 ? 10.161 -2.030 10.009 1.00 63.84 269 PRO A C 1
ATOM 2170 O O . PRO A 1 269 ? 10.788 -2.327 8.994 1.00 63.84 269 PRO A O 1
ATOM 2173 N N . GLU A 1 270 ? 9.634 -2.984 10.783 1.00 60.69 270 GLU A N 1
ATOM 2174 C CA . GLU A 1 270 ? 9.866 -4.417 10.529 1.00 60.69 270 GLU A CA 1
ATOM 2175 C C . GLU A 1 270 ? 9.202 -4.918 9.240 1.00 60.69 270 GLU A C 1
ATOM 2177 O O . GLU A 1 270 ? 9.760 -5.736 8.502 1.00 60.69 270 GLU A O 1
ATOM 2182 N N . PHE A 1 271 ? 7.991 -4.432 8.957 1.00 69.00 271 PHE A N 1
ATOM 2183 C CA . PHE A 1 271 ? 7.292 -4.743 7.714 1.00 69.00 271 PHE A CA 1
ATOM 2184 C C . PHE A 1 271 ? 8.040 -4.158 6.519 1.00 69.00 271 PHE A C 1
ATOM 2186 O O . PHE A 1 271 ? 8.261 -4.880 5.548 1.00 69.00 271 PHE A O 1
ATOM 2193 N N . TYR A 1 272 ? 8.453 -2.890 6.601 1.00 75.75 272 TYR A N 1
ATOM 2194 C CA . TYR A 1 272 ? 9.155 -2.197 5.529 1.00 75.75 272 TYR A CA 1
ATOM 2195 C C . TYR A 1 272 ? 10.484 -2.879 5.208 1.00 75.75 272 TYR A C 1
ATOM 2197 O O . TYR A 1 272 ? 10.715 -3.218 4.052 1.00 75.75 272 TYR A O 1
ATOM 2205 N N . VAL A 1 273 ? 11.305 -3.189 6.219 1.00 74.56 273 VAL A N 1
ATOM 2206 C CA . VAL A 1 273 ? 12.591 -3.886 6.034 1.00 74.56 273 VAL A CA 1
ATOM 2207 C C . VAL A 1 273 ? 12.398 -5.255 5.379 1.00 74.56 273 VAL A C 1
ATOM 2209 O O . VAL A 1 273 ? 13.144 -5.621 4.469 1.00 74.56 273 VAL A O 1
ATOM 2212 N N . ARG A 1 274 ? 11.384 -6.030 5.787 1.00 71.94 274 ARG A N 1
ATOM 2213 C CA . ARG A 1 274 ? 11.101 -7.330 5.157 1.00 71.94 274 ARG A CA 1
ATOM 2214 C C . ARG A 1 274 ? 10.590 -7.173 3.727 1.00 71.94 274 ARG A C 1
ATOM 2216 O O . ARG A 1 274 ? 11.031 -7.909 2.847 1.00 71.94 274 ARG A O 1
ATOM 2223 N N . PHE A 1 275 ? 9.662 -6.244 3.500 1.00 80.06 275 PHE A N 1
ATOM 2224 C CA . PHE A 1 275 ? 9.152 -5.920 2.169 1.00 80.06 275 PHE A CA 1
ATOM 2225 C C . PHE A 1 275 ? 10.305 -5.540 1.236 1.00 80.06 275 PHE A C 1
ATOM 2227 O O . PHE A 1 275 ? 10.425 -6.112 0.156 1.00 80.06 275 PHE A O 1
ATOM 2234 N N . GLU A 1 276 ? 11.176 -4.639 1.687 1.00 83.25 276 GLU A N 1
ATOM 2235 C CA . GLU A 1 276 ? 12.362 -4.168 0.979 1.00 83.25 276 GLU A CA 1
ATOM 2236 C C . GLU A 1 276 ? 13.301 -5.332 0.659 1.00 83.25 276 GLU A C 1
ATOM 2238 O O . GLU A 1 276 ? 13.642 -5.557 -0.502 1.00 83.25 276 GLU A O 1
ATOM 2243 N N . THR A 1 277 ? 13.637 -6.140 1.668 1.00 79.38 277 THR A N 1
ATOM 2244 C CA . THR A 1 277 ? 14.508 -7.310 1.513 1.00 79.38 277 THR A CA 1
ATOM 2245 C C . THR A 1 277 ? 13.947 -8.280 0.477 1.00 79.38 277 THR A C 1
ATOM 2247 O O . THR A 1 277 ? 14.661 -8.681 -0.440 1.00 79.38 277 THR A O 1
ATOM 2250 N N . ASN A 1 278 ? 12.665 -8.640 0.573 1.00 82.56 278 ASN A N 1
ATOM 2251 C CA . ASN A 1 278 ? 12.042 -9.595 -0.342 1.00 82.56 278 ASN A CA 1
ATOM 2252 C C . ASN A 1 278 ? 11.941 -9.034 -1.765 1.00 82.56 278 ASN A C 1
ATOM 2254 O O . ASN A 1 278 ? 12.292 -9.727 -2.722 1.00 82.56 278 ASN A O 1
ATOM 2258 N N . LEU A 1 279 ? 11.501 -7.779 -1.903 1.00 85.25 279 LEU A N 1
ATOM 2259 C CA . LEU A 1 279 ? 11.365 -7.107 -3.191 1.00 85.25 279 LEU A CA 1
ATOM 2260 C C . LEU A 1 279 ? 12.717 -7.007 -3.897 1.00 85.25 279 LEU A C 1
ATOM 2262 O O . LEU A 1 279 ? 12.847 -7.447 -5.037 1.00 85.25 279 LEU A O 1
ATOM 2266 N N . PHE A 1 280 ? 13.736 -6.470 -3.227 1.00 90.06 280 PHE A N 1
ATOM 2267 C CA . PHE A 1 280 ? 15.038 -6.262 -3.850 1.00 90.06 280 PHE A CA 1
ATOM 2268 C C . PHE A 1 280 ? 15.824 -7.559 -4.035 1.00 90.06 280 PHE A C 1
ATOM 2270 O O . PHE A 1 280 ? 16.564 -7.669 -5.010 1.00 90.06 280 PHE A O 1
ATOM 2277 N N . THR A 1 281 ? 15.603 -8.582 -3.203 1.00 87.44 281 THR A N 1
ATOM 2278 C CA . THR A 1 281 ? 16.136 -9.927 -3.479 1.00 87.44 281 THR A CA 1
ATOM 2279 C C . THR A 1 281 ? 15.525 -10.494 -4.760 1.00 87.44 281 THR A C 1
ATOM 2281 O O . THR A 1 281 ? 16.248 -11.004 -5.616 1.00 87.44 281 THR A O 1
ATOM 2284 N N . GLN A 1 282 ? 14.205 -10.371 -4.939 1.00 88.81 282 GLN A N 1
ATOM 2285 C CA . GLN A 1 282 ? 13.530 -10.816 -6.159 1.00 88.81 282 GLN A CA 1
ATOM 2286 C C . GLN A 1 282 ? 14.020 -10.049 -7.396 1.00 88.81 282 GLN A C 1
ATOM 2288 O O . GLN A 1 282 ? 14.282 -10.665 -8.431 1.00 88.81 282 GLN A O 1
ATOM 2293 N N . VAL A 1 283 ? 14.172 -8.727 -7.289 1.00 89.81 283 VAL A N 1
ATOM 2294 C CA . VAL A 1 283 ? 14.693 -7.874 -8.368 1.00 89.81 283 VAL A CA 1
ATOM 2295 C C . VAL A 1 283 ? 16.127 -8.263 -8.725 1.00 89.81 283 VAL A C 1
ATOM 2297 O O . VAL A 1 283 ? 16.414 -8.472 -9.899 1.00 89.81 283 VAL A O 1
ATOM 2300 N N . ALA A 1 284 ? 17.008 -8.446 -7.738 1.00 91.62 284 ALA A N 1
ATOM 2301 C CA . ALA A 1 284 ? 18.398 -8.839 -7.967 1.00 91.62 284 ALA A CA 1
ATOM 2302 C C . ALA A 1 284 ? 18.509 -10.206 -8.661 1.00 91.62 284 ALA A C 1
ATOM 2304 O O . ALA A 1 284 ? 19.259 -10.360 -9.623 1.00 91.62 284 ALA A O 1
ATOM 2305 N N . LEU A 1 285 ? 17.722 -11.191 -8.218 1.00 93.12 285 LEU A N 1
ATOM 2306 C CA . LEU A 1 285 ? 17.668 -12.515 -8.841 1.00 93.12 285 LEU A CA 1
ATOM 2307 C C . LEU A 1 285 ? 17.128 -12.454 -10.278 1.00 93.12 285 LEU A C 1
ATOM 2309 O O . LEU A 1 285 ? 17.644 -13.135 -11.164 1.00 93.12 285 LEU A O 1
ATOM 2313 N N . THR A 1 286 ? 16.112 -11.625 -10.523 1.00 91.62 286 THR A N 1
ATOM 2314 C CA . THR A 1 286 ? 15.534 -11.444 -11.863 1.00 91.62 286 THR A CA 1
ATOM 2315 C C . THR A 1 286 ? 16.515 -10.743 -12.799 1.00 91.62 286 THR A C 1
ATOM 2317 O O . THR A 1 286 ? 16.688 -11.193 -13.929 1.00 91.62 286 THR A O 1
ATOM 2320 N N . ALA A 1 287 ? 17.206 -9.706 -12.324 1.00 90.38 287 ALA A N 1
ATOM 2321 C CA . ALA A 1 287 ? 18.256 -9.021 -13.072 1.00 90.38 287 ALA A CA 1
ATOM 2322 C C . ALA A 1 287 ? 19.413 -9.970 -13.425 1.00 90.38 287 ALA A C 1
ATOM 2324 O O . ALA A 1 287 ? 19.844 -10.001 -14.572 1.00 90.38 287 ALA A O 1
ATOM 2325 N N . ALA A 1 288 ? 19.851 -10.816 -12.484 1.00 91.75 288 ALA A N 1
ATOM 2326 C CA . ALA A 1 288 ? 20.878 -11.825 -12.747 1.00 91.75 288 ALA A CA 1
ATOM 2327 C C . ALA A 1 288 ? 20.454 -12.831 -13.833 1.00 91.75 288 ALA A C 1
ATOM 2329 O O . ALA A 1 288 ? 21.272 -13.233 -14.657 1.00 91.75 288 ALA A O 1
ATOM 2330 N N . ARG A 1 289 ? 19.172 -13.224 -13.862 1.00 94.44 289 ARG A N 1
ATOM 2331 C CA . ARG A 1 289 ? 18.621 -14.084 -14.920 1.00 94.44 289 ARG A CA 1
ATOM 2332 C C . ARG A 1 289 ? 18.632 -13.392 -16.282 1.00 94.44 289 ARG A C 1
ATOM 2334 O O . ARG A 1 289 ? 19.049 -14.017 -17.245 1.00 94.44 289 ARG A O 1
ATOM 2341 N N . LEU A 1 290 ? 18.190 -12.135 -16.354 1.00 91.81 290 LEU A N 1
ATOM 2342 C CA . LEU A 1 290 ? 18.192 -11.359 -17.601 1.00 91.81 290 LEU A CA 1
ATOM 2343 C C . LEU A 1 290 ? 19.610 -11.177 -18.146 1.00 91.81 290 LEU A C 1
ATOM 2345 O O . LEU A 1 290 ? 19.831 -11.353 -19.336 1.00 91.81 290 LEU A O 1
ATOM 2349 N N . HIS A 1 291 ? 20.575 -10.897 -17.272 1.00 92.06 291 HIS A N 1
ATOM 2350 C CA . HIS A 1 291 ? 21.967 -10.772 -17.690 1.00 92.06 291 HIS A CA 1
ATOM 2351 C C . HIS A 1 291 ? 22.531 -12.105 -18.200 1.00 92.06 291 HIS A C 1
ATOM 2353 O O . HIS A 1 291 ? 23.176 -12.140 -19.235 1.00 92.06 291 HIS A O 1
ATOM 2359 N N . ALA A 1 292 ? 22.192 -13.232 -17.565 1.00 92.44 292 ALA A N 1
ATOM 2360 C CA . ALA A 1 292 ? 22.565 -14.544 -18.094 1.00 92.44 292 ALA A CA 1
ATOM 2361 C C . ALA A 1 292 ? 21.923 -14.841 -19.468 1.00 92.44 292 ALA A C 1
ATOM 2363 O O . ALA A 1 292 ? 22.527 -15.523 -20.294 1.00 92.44 292 ALA A O 1
ATOM 2364 N N . GLU A 1 293 ? 20.701 -14.365 -19.731 1.00 92.50 293 GLU A N 1
ATOM 2365 C CA . GLU A 1 293 ? 20.078 -14.464 -21.061 1.00 92.50 293 GLU A CA 1
ATOM 2366 C C . GLU A 1 293 ? 20.848 -13.641 -22.107 1.00 92.50 293 GLU A C 1
ATOM 2368 O O . GLU A 1 293 ? 21.041 -14.117 -23.228 1.00 92.50 293 GLU A O 1
ATOM 2373 N N . GLU A 1 294 ? 21.321 -12.450 -21.735 1.00 91.31 294 GLU A N 1
ATOM 2374 C CA . GLU A 1 294 ? 22.170 -11.585 -22.563 1.00 91.31 294 GLU A CA 1
ATOM 2375 C C . GLU A 1 294 ? 23.533 -12.240 -22.843 1.00 91.31 294 GLU A C 1
ATOM 2377 O O . GLU A 1 294 ? 23.872 -12.446 -24.006 1.00 91.31 294 GLU A O 1
ATOM 2382 N N . ASP A 1 295 ? 24.228 -12.738 -21.814 1.00 92.94 295 ASP A N 1
ATOM 2383 C CA . ASP A 1 295 ? 25.483 -13.496 -21.951 1.00 92.94 295 ASP A CA 1
ATOM 2384 C C . ASP A 1 295 ? 25.317 -14.720 -22.870 1.00 92.94 295 ASP A C 1
ATOM 2386 O O . ASP A 1 295 ? 26.240 -15.147 -23.570 1.00 92.94 295 ASP A O 1
ATOM 2390 N N . HIS A 1 296 ? 24.135 -15.347 -22.863 1.00 93.19 296 HIS A N 1
ATOM 2391 C CA . HIS A 1 296 ? 23.843 -16.462 -23.758 1.00 93.19 296 HIS A CA 1
ATOM 2392 C C . HIS A 1 296 ? 23.654 -15.992 -25.200 1.00 93.19 296 HIS A C 1
ATOM 2394 O O . HIS A 1 296 ? 24.140 -16.654 -26.122 1.00 93.19 296 HIS A O 1
ATOM 2400 N N . HIS A 1 297 ? 22.948 -14.876 -25.391 1.00 91.31 297 HIS A N 1
ATOM 2401 C CA . HIS A 1 297 ? 22.743 -14.256 -26.695 1.00 91.31 297 HIS A CA 1
ATOM 2402 C C . HIS A 1 297 ? 24.072 -13.833 -27.332 1.00 91.31 297 HIS A C 1
ATOM 2404 O O . HIS A 1 297 ? 24.296 -14.105 -28.513 1.00 91.31 297 HIS A O 1
ATOM 2410 N N . ASP A 1 298 ? 24.975 -13.282 -26.523 1.00 92.19 298 ASP A N 1
ATOM 2411 C CA . ASP A 1 298 ? 26.317 -12.854 -26.923 1.00 92.19 298 ASP A CA 1
ATOM 2412 C C . ASP A 1 298 ? 27.290 -14.034 -27.110 1.00 92.19 298 ASP A C 1
ATOM 2414 O O . ASP A 1 298 ? 28.389 -13.887 -27.651 1.00 92.19 298 ASP A O 1
ATOM 2418 N N . GLY A 1 299 ? 26.866 -15.246 -26.733 1.00 90.38 299 GLY A N 1
ATOM 2419 C CA . GLY A 1 299 ? 27.625 -16.483 -26.903 1.00 90.38 299 GLY A CA 1
ATOM 2420 C C . GLY A 1 299 ? 28.686 -16.727 -25.828 1.00 90.38 299 GLY A C 1
ATOM 2421 O O . GLY A 1 299 ? 29.490 -17.651 -25.972 1.00 90.38 299 GLY A O 1
ATOM 2422 N N . GLU A 1 300 ? 28.682 -15.946 -24.748 1.00 93.62 300 GLU A N 1
ATOM 2423 C CA . GLU A 1 300 ? 29.594 -16.088 -23.611 1.00 93.62 300 GLU A CA 1
ATOM 2424 C C . GLU A 1 300 ? 29.252 -17.313 -22.750 1.00 93.62 300 GLU A C 1
ATOM 2426 O O . GLU A 1 300 ? 30.148 -17.977 -22.215 1.00 93.62 300 GLU A O 1
ATOM 2431 N N . ILE A 1 301 ? 27.966 -17.686 -22.676 1.00 93.88 301 ILE A N 1
ATOM 2432 C CA . ILE A 1 301 ? 27.512 -18.902 -21.988 1.00 93.88 301 ILE A CA 1
ATOM 2433 C C . ILE A 1 301 ? 26.779 -19.884 -22.910 1.00 93.88 301 ILE A C 1
ATOM 2435 O O . ILE A 1 301 ? 25.982 -19.537 -23.782 1.00 93.88 301 ILE A O 1
ATOM 2439 N N . GLY A 1 302 ? 27.006 -21.180 -22.681 1.00 94.12 302 GLY A N 1
ATOM 2440 C CA . GLY A 1 302 ? 26.294 -22.243 -23.392 1.00 94.12 302 GLY A CA 1
ATOM 2441 C C . GLY A 1 302 ? 24.868 -22.456 -22.868 1.00 94.12 302 GLY A C 1
ATOM 2442 O O . GLY A 1 302 ? 24.607 -22.304 -21.677 1.00 94.12 302 GLY A O 1
ATOM 2443 N N . ALA A 1 303 ? 23.961 -22.947 -23.720 1.00 93.88 303 ALA A N 1
ATOM 2444 C CA . ALA A 1 303 ? 22.546 -23.162 -23.373 1.00 93.88 303 ALA A CA 1
ATOM 2445 C C . ALA A 1 303 ? 22.323 -24.020 -22.106 1.00 93.88 303 ALA A C 1
ATOM 2447 O O . ALA A 1 303 ? 21.401 -23.784 -21.332 1.00 93.88 303 ALA A O 1
ATOM 2448 N N . LYS A 1 304 ? 23.192 -25.011 -21.845 1.00 94.88 304 LYS A N 1
ATOM 2449 C CA . LYS A 1 304 ? 23.115 -25.830 -20.619 1.00 94.88 304 LYS A CA 1
ATOM 2450 C C . LYS A 1 304 ? 23.425 -25.031 -19.348 1.00 94.88 304 LYS A C 1
ATOM 2452 O O . LYS A 1 304 ? 22.867 -25.346 -18.300 1.00 94.88 304 LYS A O 1
ATOM 2457 N N . ALA A 1 305 ? 24.327 -24.053 -19.434 1.00 93.56 305 ALA A N 1
ATOM 2458 C CA . ALA A 1 305 ? 24.651 -23.168 -18.322 1.00 93.56 305 ALA A CA 1
ATOM 2459 C C . ALA A 1 305 ? 23.480 -22.218 -18.048 1.00 93.56 305 ALA A C 1
ATOM 2461 O O . ALA A 1 305 ? 23.043 -22.148 -16.903 1.00 93.56 305 ALA A O 1
ATOM 2462 N N . LEU A 1 306 ? 22.898 -21.617 -19.096 1.00 94.44 306 LEU A N 1
ATOM 2463 C CA . LEU A 1 306 ? 21.709 -20.766 -18.979 1.00 94.44 306 LEU A CA 1
ATOM 2464 C C . LEU A 1 306 ? 20.555 -21.496 -18.276 1.00 94.44 306 LEU A C 1
ATOM 2466 O O . LEU A 1 306 ? 20.100 -21.054 -17.228 1.00 94.44 306 LEU A O 1
ATOM 2470 N N . VAL A 1 307 ? 20.163 -22.679 -18.765 1.00 95.62 307 VAL A N 1
ATOM 2471 C CA . VAL A 1 307 ? 19.071 -23.472 -18.161 1.00 95.62 307 VAL A CA 1
ATOM 2472 C C . VAL A 1 307 ? 19.347 -23.800 -16.687 1.00 95.62 307 VAL A C 1
ATOM 2474 O O . VAL A 1 307 ? 18.431 -23.873 -15.863 1.00 95.62 307 VAL A O 1
ATOM 2477 N N . ARG A 1 308 ? 20.616 -24.016 -16.316 1.00 95.69 308 ARG A N 1
ATOM 2478 C CA . ARG A 1 308 ? 21.003 -24.266 -14.922 1.00 95.69 308 ARG A CA 1
ATOM 2479 C C . ARG A 1 308 ? 20.854 -23.005 -14.066 1.00 95.69 308 ARG A C 1
ATOM 2481 O O . ARG A 1 308 ? 20.341 -23.121 -12.954 1.00 95.69 308 ARG A O 1
ATOM 2488 N N . ILE A 1 309 ? 21.280 -21.848 -14.574 1.00 93.38 309 ILE A N 1
ATOM 2489 C CA . ILE A 1 309 ? 21.144 -20.545 -13.908 1.00 93.38 309 ILE A CA 1
ATOM 2490 C C . ILE A 1 309 ? 19.663 -20.208 -13.726 1.00 93.38 309 ILE A C 1
ATOM 2492 O O . ILE A 1 309 ? 19.242 -19.946 -12.602 1.00 93.38 309 ILE A O 1
ATOM 2496 N N . GLU A 1 310 ? 18.855 -20.319 -14.782 1.00 93.56 310 GLU A N 1
ATOM 2497 C CA . GLU A 1 310 ? 17.406 -20.100 -14.730 1.00 93.56 310 GLU A CA 1
ATOM 2498 C C . GLU A 1 310 ? 16.742 -20.969 -13.663 1.00 93.56 310 GLU A C 1
ATOM 2500 O O . GLU A 1 310 ? 15.949 -20.477 -12.861 1.00 93.56 310 GLU A O 1
ATOM 2505 N N . LYS A 1 311 ? 17.106 -22.255 -13.600 1.00 95.31 311 LYS A N 1
ATOM 2506 C CA . LYS A 1 311 ? 16.585 -23.169 -12.584 1.00 95.31 311 LYS A CA 1
ATOM 2507 C C . LYS A 1 311 ? 16.983 -22.746 -11.168 1.00 95.31 311 LYS A C 1
ATOM 2509 O O . LYS A 1 311 ? 16.134 -22.755 -10.283 1.00 95.31 311 LYS A O 1
ATOM 2514 N N . MET A 1 312 ? 18.244 -22.369 -10.944 1.00 93.75 312 MET A N 1
ATOM 2515 C CA . MET A 1 312 ? 18.717 -21.907 -9.632 1.00 93.75 312 MET A CA 1
ATOM 2516 C C . MET A 1 312 ? 18.012 -20.623 -9.190 1.00 93.75 312 MET A C 1
ATOM 2518 O O . MET A 1 312 ? 17.581 -20.526 -8.042 1.00 93.75 312 MET A O 1
ATOM 2522 N N . VAL A 1 313 ? 17.860 -19.664 -10.106 1.00 93.12 313 VAL A N 1
ATOM 2523 C CA . VAL A 1 313 ? 17.138 -18.413 -9.856 1.00 93.12 313 VAL A CA 1
ATOM 2524 C C . VAL A 1 313 ? 15.670 -18.695 -9.547 1.00 93.12 313 VAL A C 1
ATOM 2526 O O . VAL A 1 313 ? 15.146 -18.192 -8.556 1.00 93.12 313 VAL A O 1
ATOM 2529 N N . HIS A 1 314 ? 15.009 -19.540 -10.341 1.00 92.75 314 HIS A N 1
ATOM 2530 C CA . HIS A 1 314 ? 13.612 -19.902 -10.122 1.00 92.75 314 HIS A CA 1
ATOM 2531 C C . HIS A 1 314 ? 13.403 -20.594 -8.768 1.00 92.75 314 HIS A C 1
ATOM 2533 O O . HIS A 1 314 ? 12.498 -20.229 -8.020 1.00 92.75 314 HIS A O 1
ATOM 2539 N N . GLU A 1 315 ? 14.270 -21.546 -8.410 1.00 93.12 315 GLU A N 1
ATOM 2540 C CA . GLU A 1 315 ? 14.240 -22.207 -7.103 1.00 93.12 315 GLU A CA 1
ATOM 2541 C C . GLU A 1 315 ? 14.467 -21.212 -5.955 1.00 93.12 315 GLU A C 1
ATOM 2543 O O . GLU A 1 315 ? 13.775 -21.293 -4.939 1.00 93.12 315 GLU A O 1
ATOM 2548 N N . ALA A 1 316 ? 15.389 -20.257 -6.107 1.00 91.81 316 ALA A N 1
ATOM 2549 C CA . ALA A 1 316 ? 15.631 -19.217 -5.110 1.00 91.81 316 ALA A CA 1
ATOM 2550 C C . ALA A 1 316 ? 14.407 -18.306 -4.927 1.00 91.81 316 ALA A C 1
ATOM 2552 O O . ALA A 1 316 ? 13.962 -18.118 -3.797 1.00 91.81 316 ALA A O 1
ATOM 2553 N N . ILE A 1 317 ? 13.809 -17.822 -6.022 1.00 86.94 317 ILE A N 1
ATOM 2554 C CA . ILE A 1 317 ? 12.597 -16.988 -5.986 1.00 86.94 317 ILE A CA 1
ATOM 2555 C C . ILE A 1 317 ? 11.427 -17.757 -5.361 1.00 86.94 317 ILE A C 1
ATOM 2557 O O . ILE A 1 317 ? 10.706 -17.203 -4.539 1.00 86.94 317 ILE A O 1
ATOM 2561 N N . SER A 1 318 ? 11.258 -19.044 -5.687 1.00 86.75 318 SER A N 1
ATOM 2562 C CA . SER A 1 318 ? 10.159 -19.867 -5.159 1.00 86.75 318 SER A CA 1
ATOM 2563 C C . SER A 1 318 ? 10.198 -20.076 -3.639 1.00 86.75 318 SER A C 1
ATOM 2565 O O . SER A 1 318 ? 9.172 -20.392 -3.040 1.00 86.75 318 SER A O 1
ATOM 2567 N N . LYS A 1 319 ? 11.372 -19.910 -3.014 1.00 87.81 319 LYS A N 1
ATOM 2568 C CA . LYS A 1 319 ? 11.568 -20.027 -1.561 1.00 87.81 319 LYS A CA 1
ATOM 2569 C C . LYS A 1 319 ? 11.355 -18.710 -0.817 1.00 87.81 319 LYS A C 1
ATOM 2571 O O . LYS A 1 319 ? 11.285 -18.734 0.410 1.00 87.81 319 LYS A O 1
ATOM 2576 N N . LEU A 1 320 ? 11.296 -17.578 -1.521 1.00 79.88 320 LEU A N 1
ATOM 2577 C CA . LEU A 1 320 ? 11.072 -16.282 -0.889 1.00 79.88 320 LEU A CA 1
ATOM 2578 C C . LEU A 1 320 ? 9.622 -16.180 -0.396 1.00 79.88 320 LEU A C 1
ATOM 2580 O O . LEU A 1 320 ? 8.706 -16.601 -1.109 1.00 79.88 320 LEU A O 1
ATOM 2584 N N . PRO A 1 321 ? 9.383 -15.588 0.788 1.00 72.38 321 PRO A N 1
ATOM 2585 C CA . PRO A 1 321 ? 8.035 -15.211 1.186 1.00 72.38 321 PRO A CA 1
ATOM 2586 C C . PRO A 1 321 ? 7.439 -14.252 0.146 1.00 72.38 321 PRO A C 1
ATOM 2588 O O . PRO A 1 321 ? 8.167 -13.410 -0.396 1.00 72.38 321 PRO A O 1
ATOM 2591 N N . PRO A 1 322 ? 6.130 -14.328 -0.140 1.00 67.75 322 PRO A N 1
ATOM 2592 C CA . PRO A 1 322 ? 5.507 -13.383 -1.050 1.00 67.75 322 PRO A CA 1
ATOM 2593 C C . PRO A 1 322 ? 5.668 -11.954 -0.513 1.00 67.75 322 PRO A C 1
ATOM 2595 O O . PRO A 1 322 ? 5.504 -11.686 0.676 1.00 67.75 322 PRO A O 1
ATOM 2598 N N . VAL A 1 323 ? 5.942 -11.008 -1.413 1.00 61.56 323 VAL A N 1
ATOM 2599 C CA . VAL A 1 323 ? 6.116 -9.573 -1.096 1.00 61.56 323 VAL A CA 1
ATOM 2600 C C . VAL A 1 323 ? 4.853 -8.967 -0.444 1.00 61.56 323 VAL A C 1
ATOM 2602 O O . VAL A 1 323 ? 4.899 -7.896 0.153 1.00 61.56 323 VAL A O 1
ATOM 2605 N N . SER A 1 324 ? 3.719 -9.666 -0.533 1.00 58.66 324 SER A N 1
ATOM 2606 C CA . SER A 1 324 ? 2.427 -9.312 0.057 1.00 58.66 324 SER A CA 1
ATOM 2607 C C . SER A 1 324 ? 2.116 -10.005 1.396 1.00 58.66 324 SER A C 1
ATOM 2609 O O . SER A 1 324 ? 0.963 -9.964 1.820 1.00 58.66 324 SER A O 1
ATOM 2611 N N . ASP A 1 325 ? 3.053 -10.707 2.040 1.00 59.19 325 ASP A N 1
ATOM 2612 C CA . ASP A 1 325 ? 2.764 -11.345 3.334 1.00 59.19 325 ASP A CA 1
ATOM 2613 C C . ASP A 1 325 ? 2.811 -10.350 4.503 1.00 59.19 325 ASP A C 1
ATOM 2615 O O . ASP A 1 325 ? 3.753 -9.560 4.658 1.00 59.19 325 ASP A O 1
ATOM 2619 N N . ALA A 1 326 ? 1.777 -10.425 5.349 1.00 55.38 326 ALA A N 1
ATOM 2620 C CA . ALA A 1 326 ? 1.654 -9.643 6.576 1.00 55.38 326 ALA A CA 1
ATOM 2621 C C . ALA A 1 326 ? 2.844 -9.896 7.519 1.00 55.38 326 ALA A C 1
ATOM 2623 O O . ALA A 1 326 ? 3.497 -10.939 7.451 1.00 55.38 326 ALA A O 1
ATOM 2624 N N . ALA A 1 327 ? 3.138 -8.926 8.394 1.00 47.66 327 ALA A N 1
ATOM 2625 C CA . ALA A 1 327 ? 4.147 -9.080 9.442 1.00 47.66 327 ALA A CA 1
ATOM 2626 C C . ALA A 1 327 ? 3.972 -10.407 10.206 1.00 47.66 327 ALA A C 1
ATOM 2628 O O . ALA A 1 327 ? 2.847 -10.717 10.613 1.00 47.66 327 ALA A O 1
ATOM 2629 N N . PRO A 1 328 ? 5.050 -11.200 10.388 1.00 44.03 328 PRO A N 1
ATOM 2630 C CA . PRO A 1 328 ? 5.076 -12.266 11.366 1.00 44.03 328 PRO A CA 1
ATOM 2631 C C . PRO A 1 328 ? 4.639 -11.720 12.717 1.00 44.03 328 PRO A C 1
ATOM 2633 O O . PRO A 1 328 ? 4.917 -10.577 13.069 1.00 44.03 328 PRO A O 1
ATOM 2636 N N . ARG A 1 329 ? 3.915 -12.577 13.426 1.00 50.38 329 ARG A N 1
ATOM 2637 C CA . ARG A 1 329 ? 3.332 -12.345 14.738 1.00 50.38 329 ARG A CA 1
ATOM 2638 C C . ARG A 1 329 ? 4.405 -11.784 15.682 1.00 50.38 329 ARG A C 1
ATOM 2640 O O . ARG A 1 329 ? 5.320 -12.517 16.037 1.00 50.38 329 ARG A O 1
ATOM 2647 N N . LEU A 1 330 ? 4.246 -10.533 16.128 1.00 50.09 330 LEU A N 1
ATOM 2648 C CA . LEU A 1 330 ? 4.595 -10.196 17.514 1.00 50.09 330 LEU A CA 1
ATOM 2649 C C . LEU A 1 330 ? 4.015 -11.313 18.388 1.00 50.09 330 LEU A C 1
ATOM 2651 O O . LEU A 1 330 ? 2.926 -11.794 18.052 1.00 50.09 330 LEU A O 1
ATOM 2655 N N . ASP A 1 331 ? 4.721 -11.753 19.431 1.00 56.78 331 ASP A N 1
ATOM 2656 C CA . ASP A 1 331 ? 4.255 -12.822 20.318 1.00 56.78 331 ASP A CA 1
ATOM 2657 C C . ASP A 1 331 ? 2.848 -12.475 20.799 1.00 56.78 331 ASP A C 1
ATOM 2659 O O . ASP A 1 331 ? 2.651 -11.654 21.694 1.00 56.78 331 ASP A O 1
ATOM 2663 N N . ALA A 1 332 ? 1.831 -13.026 20.126 1.00 55.28 332 ALA A N 1
ATOM 2664 C CA . ALA A 1 332 ? 0.484 -12.495 20.272 1.00 55.28 332 ALA A CA 1
ATOM 2665 C C . ALA A 1 332 ? -0.033 -12.763 21.689 1.00 55.28 332 ALA A C 1
ATOM 2667 O O . ALA A 1 332 ? -0.948 -12.094 22.131 1.00 55.28 332 ALA A O 1
ATOM 2668 N N . SER A 1 333 ? 0.611 -13.653 22.444 1.00 58.56 333 SER A N 1
ATOM 2669 C CA . SER A 1 333 ? 0.439 -13.807 23.886 1.00 58.56 333 SER A CA 1
ATOM 2670 C C . SER A 1 333 ? 0.709 -12.523 24.685 1.00 58.56 333 SER A C 1
ATOM 2672 O O . SER A 1 333 ? -0.058 -12.231 25.601 1.00 58.56 333 SER A O 1
ATOM 2674 N N . GLU A 1 334 ? 1.736 -11.735 24.348 1.00 59.81 334 GLU A N 1
ATOM 2675 C CA . GLU A 1 334 ? 2.053 -10.476 25.041 1.00 59.81 334 GLU A CA 1
ATOM 2676 C C . GLU A 1 334 ? 1.021 -9.388 24.725 1.00 59.81 334 GLU A C 1
ATOM 2678 O O . GLU A 1 334 ? 0.501 -8.742 25.633 1.00 59.81 334 GLU A O 1
ATOM 2683 N N . LEU A 1 335 ? 0.656 -9.243 23.447 1.00 60.97 335 LEU A N 1
ATOM 2684 C CA . LEU A 1 335 ? -0.331 -8.256 22.990 1.00 60.97 335 LEU A CA 1
ATOM 2685 C C . LEU A 1 335 ? -1.769 -8.617 23.369 1.00 60.97 335 LEU A C 1
ATOM 2687 O O . LEU A 1 335 ? -2.580 -7.740 23.629 1.00 60.97 335 LEU A O 1
ATOM 2691 N N . ILE A 1 336 ? -2.116 -9.901 23.409 1.00 64.12 336 ILE A N 1
ATOM 2692 C CA . ILE A 1 336 ? -3.426 -10.348 23.893 1.00 64.12 336 ILE A CA 1
ATOM 2693 C C . ILE A 1 336 ? -3.495 -10.148 25.415 1.00 64.12 336 ILE A C 1
ATOM 2695 O O . ILE A 1 336 ? -4.549 -9.792 25.932 1.00 64.12 336 ILE A O 1
ATOM 2699 N N . GLY A 1 337 ? -2.380 -10.294 26.139 1.00 58.81 337 GLY A N 1
ATOM 2700 C CA . GLY A 1 337 ? -2.315 -10.057 27.584 1.00 58.81 337 GLY A CA 1
ATOM 2701 C C . GLY A 1 337 ? -2.464 -8.588 28.009 1.00 58.81 337 GLY A C 1
ATOM 2702 O O . GLY A 1 337 ? -2.885 -8.330 29.141 1.00 58.81 337 GLY A O 1
ATOM 2703 N N . THR A 1 338 ? -2.150 -7.622 27.136 1.00 60.66 338 THR A N 1
ATOM 2704 C CA . THR A 1 338 ? -2.338 -6.185 27.416 1.00 60.66 338 THR A CA 1
ATOM 2705 C C . THR A 1 338 ? -3.785 -5.732 27.261 1.00 60.66 338 THR A C 1
ATOM 2707 O O . THR A 1 338 ? -4.174 -4.756 27.903 1.00 60.66 338 THR A O 1
ATOM 2710 N N . VAL A 1 339 ? -4.598 -6.467 26.496 1.00 67.81 339 VAL A N 1
ATOM 2711 C CA . VAL A 1 339 ? -6.025 -6.188 26.311 1.00 67.81 339 VAL A CA 1
ATOM 2712 C C . VAL A 1 339 ? -6.755 -6.323 27.655 1.00 67.81 339 VAL A C 1
ATOM 2714 O O . VAL A 1 339 ? -6.791 -7.421 28.215 1.00 67.81 339 VAL A O 1
ATOM 2717 N N . PRO A 1 340 ? -7.403 -5.257 28.172 1.00 64.81 340 PRO A N 1
ATOM 2718 C CA . PRO A 1 340 ? -8.159 -5.285 29.428 1.00 64.81 340 PRO A CA 1
ATOM 2719 C C . PRO A 1 340 ? -9.114 -6.478 29.561 1.00 64.81 340 PRO A C 1
ATOM 2721 O O . PRO A 1 340 ? -9.193 -7.081 30.628 1.00 64.81 340 PRO A O 1
ATOM 2724 N N . LEU A 1 341 ? -9.773 -6.860 28.461 1.00 63.75 341 LEU A N 1
ATOM 2725 C CA . LEU A 1 341 ? -10.707 -7.986 28.394 1.00 63.75 341 LEU A CA 1
ATOM 2726 C C . LEU A 1 341 ? -10.042 -9.356 28.636 1.00 63.75 341 LEU A C 1
ATOM 2728 O O . LEU A 1 341 ? -10.680 -10.267 29.156 1.00 63.75 341 LEU A O 1
ATOM 2732 N N . LEU A 1 342 ? -8.772 -9.511 28.255 1.00 66.56 342 LEU A N 1
ATOM 2733 C CA . LEU A 1 342 ? -8.044 -10.790 28.226 1.00 66.56 342 LEU A CA 1
ATOM 2734 C C . LEU A 1 342 ? -6.894 -10.834 29.249 1.00 66.56 342 LEU A C 1
ATOM 2736 O O . LEU A 1 342 ? -6.185 -11.834 29.382 1.00 66.56 342 LEU A O 1
ATOM 2740 N N . LYS A 1 343 ? -6.734 -9.755 30.018 1.00 64.44 343 LYS A N 1
ATOM 2741 C CA . LYS A 1 343 ? -5.709 -9.604 31.044 1.00 64.44 343 LYS A CA 1
ATOM 2742 C C . LYS A 1 343 ? -5.894 -10.621 32.175 1.00 64.44 343 LYS A C 1
ATOM 2744 O O . LYS A 1 343 ? -6.929 -10.652 32.839 1.00 64.44 343 LYS A O 1
ATOM 2749 N N . GLY A 1 344 ? -4.853 -11.406 32.452 1.00 63.31 344 GLY A N 1
ATOM 2750 C CA . GLY A 1 344 ? -4.847 -12.402 33.532 1.00 63.31 344 GLY A CA 1
ATOM 2751 C C . GLY A 1 344 ? -5.368 -13.787 33.137 1.00 63.31 344 GLY A C 1
ATOM 2752 O O . GLY A 1 344 ? -5.547 -14.624 34.016 1.00 63.31 344 GLY A O 1
ATOM 2753 N N . LEU A 1 345 ? -5.593 -14.043 31.844 1.00 69.25 345 LEU A N 1
ATOM 2754 C CA . LEU A 1 345 ? -5.820 -15.402 31.353 1.00 69.25 345 LEU A CA 1
ATOM 2755 C C . LEU A 1 345 ? -4.535 -16.248 31.432 1.00 69.25 345 LEU A C 1
ATOM 2757 O O . LEU A 1 345 ? -3.436 -15.697 31.319 1.00 69.25 345 LEU A O 1
ATOM 2761 N N . PRO A 1 346 ? -4.648 -17.582 31.584 1.00 72.62 346 PRO A N 1
ATOM 2762 C CA . PRO A 1 346 ? -3.495 -18.477 31.554 1.00 72.62 346 PRO A CA 1
ATOM 2763 C C . PRO A 1 346 ? -2.712 -18.363 30.239 1.00 72.62 346 PRO A C 1
ATOM 2765 O O . PRO A 1 346 ? -3.312 -18.274 29.165 1.00 72.62 346 PRO A O 1
ATOM 2768 N N . THR A 1 347 ? -1.379 -18.441 30.311 1.00 72.31 347 THR A N 1
ATOM 2769 C CA . THR A 1 347 ? -0.480 -18.341 29.146 1.00 72.31 347 THR A CA 1
ATOM 2770 C C . THR A 1 347 ? -0.836 -19.339 28.041 1.00 72.31 347 THR A C 1
ATOM 2772 O O . THR A 1 347 ? -0.806 -18.989 26.869 1.00 72.31 347 THR A O 1
ATOM 2775 N N . GLU A 1 348 ? -1.281 -20.542 28.405 1.00 73.38 348 GLU A N 1
ATOM 2776 C CA . GLU A 1 348 ? -1.729 -21.582 27.468 1.00 73.38 348 GLU A CA 1
ATOM 2777 C C . GLU A 1 348 ? -2.938 -21.137 26.626 1.00 73.38 348 GLU A C 1
ATOM 2779 O O . GLU A 1 348 ? -3.001 -21.399 25.426 1.00 73.38 348 GLU A O 1
ATOM 2784 N N . VAL A 1 349 ? -3.888 -20.414 27.229 1.00 71.88 349 VAL A N 1
ATOM 2785 C CA . VAL A 1 349 ? -5.069 -19.880 26.531 1.00 71.88 349 VAL A CA 1
ATOM 2786 C C . VAL A 1 349 ? -4.667 -18.715 25.628 1.00 71.88 349 VAL A C 1
ATOM 2788 O O . VAL A 1 349 ? -5.148 -18.615 24.500 1.00 71.88 349 VAL A O 1
ATOM 2791 N N . LEU A 1 350 ? -3.753 -17.859 26.093 1.00 72.81 350 LEU A N 1
ATOM 2792 C CA . LEU A 1 350 ? -3.210 -16.749 25.305 1.00 72.81 350 LEU A CA 1
ATOM 2793 C C . LEU A 1 350 ? -2.429 -17.251 24.078 1.00 72.81 350 LEU A C 1
ATOM 2795 O O . LEU A 1 350 ? -2.597 -16.709 22.986 1.00 72.81 350 LEU A O 1
ATOM 2799 N N . GLU A 1 351 ? -1.637 -18.316 24.218 1.00 72.88 351 GLU A N 1
ATOM 2800 C CA . GLU A 1 351 ? -0.938 -18.971 23.104 1.00 72.88 351 GLU A CA 1
ATOM 2801 C C . GLU A 1 351 ? -1.911 -19.606 22.105 1.00 72.88 351 GLU A C 1
ATOM 2803 O O . GLU A 1 351 ? -1.743 -19.473 20.890 1.00 72.88 351 GLU A O 1
ATOM 2808 N N . GLN A 1 352 ? -2.974 -20.253 22.587 1.00 74.50 352 GLN A N 1
ATOM 2809 C CA . GLN A 1 352 ? -3.994 -20.814 21.705 1.00 74.50 352 GLN A CA 1
ATOM 2810 C C . GLN A 1 352 ? -4.786 -19.726 20.966 1.00 74.50 352 GLN A C 1
ATOM 2812 O O . GLN A 1 352 ? -5.027 -19.868 19.763 1.00 74.50 352 GLN A O 1
ATOM 2817 N N . LEU A 1 353 ? -5.142 -18.623 21.637 1.00 73.94 353 LEU A N 1
ATOM 2818 C CA . LEU A 1 353 ? -5.777 -17.454 21.013 1.00 73.94 353 LEU A CA 1
ATOM 2819 C C . LEU A 1 353 ? -4.855 -16.822 19.967 1.00 73.94 353 LEU A C 1
ATOM 2821 O O . LEU A 1 353 ? -5.291 -16.565 18.846 1.00 73.94 353 LEU A O 1
ATOM 2825 N N . SER A 1 354 ? -3.571 -16.660 20.288 1.00 72.19 354 SER A N 1
ATOM 2826 C CA . SER A 1 354 ? -2.525 -16.221 19.356 1.00 72.19 354 SER A CA 1
ATOM 2827 C C . SER A 1 354 ? -2.441 -17.118 18.114 1.00 72.19 354 SER A C 1
ATOM 2829 O O . SER A 1 354 ? -2.354 -16.634 16.981 1.00 72.19 354 SER A O 1
ATOM 2831 N N . GLY A 1 355 ? -2.556 -18.437 18.298 1.00 71.94 355 GLY A N 1
ATOM 2832 C CA . GLY A 1 355 ? -2.573 -19.413 17.211 1.00 71.94 355 GLY A CA 1
ATOM 2833 C C . GLY A 1 355 ? -3.721 -19.212 16.216 1.00 71.94 355 GLY A C 1
ATOM 2834 O O . GLY A 1 355 ? -3.502 -19.357 15.007 1.00 71.94 355 GLY A O 1
ATOM 2835 N N . HIS A 1 356 ? -4.905 -18.835 16.709 1.00 77.00 356 HIS A N 1
ATOM 2836 C CA . HIS A 1 356 ? -6.119 -18.620 15.910 1.00 77.00 356 HIS A CA 1
ATOM 2837 C C . HIS A 1 356 ? -6.276 -17.174 15.413 1.00 77.00 356 HIS A C 1
ATOM 2839 O O . HIS A 1 356 ? -7.005 -16.932 14.448 1.00 77.00 356 HIS A O 1
ATOM 2845 N N . ALA A 1 357 ? -5.563 -16.219 16.015 1.00 76.75 357 ALA A N 1
ATOM 2846 C CA . ALA A 1 357 ? -5.568 -14.828 15.594 1.00 76.75 357 ALA A CA 1
ATOM 2847 C C . ALA A 1 357 ? -5.033 -14.677 14.160 1.00 76.75 357 ALA A C 1
ATOM 2849 O O . ALA A 1 357 ? -3.958 -15.179 13.796 1.00 76.75 357 ALA A O 1
ATOM 2850 N N . LYS A 1 358 ? -5.791 -13.947 13.336 1.00 76.25 358 LYS A N 1
ATOM 2851 C CA . LYS A 1 358 ? -5.397 -13.599 11.967 1.00 76.25 358 LYS A CA 1
ATOM 2852 C C . LYS A 1 358 ? -4.925 -12.156 11.926 1.00 76.25 358 LYS A C 1
ATOM 2854 O O . LYS A 1 358 ? -5.679 -11.256 12.281 1.00 76.25 358 LYS A O 1
ATOM 2859 N N . SER A 1 359 ? -3.701 -11.946 11.451 1.00 74.75 359 SER A N 1
ATOM 2860 C CA . SER A 1 359 ? -3.175 -10.606 11.193 1.00 74.75 359 SER A CA 1
ATOM 2861 C C . SER A 1 359 ? -3.818 -10.016 9.933 1.00 74.75 359 SER A C 1
ATOM 2863 O O . SER A 1 359 ? -3.895 -10.676 8.887 1.00 74.75 359 SER A O 1
ATOM 2865 N N . VAL A 1 360 ? -4.325 -8.790 10.043 1.00 75.06 360 VAL A N 1
ATOM 2866 C CA . VAL A 1 360 ? -4.953 -8.034 8.955 1.00 75.06 360 VAL A CA 1
ATOM 2867 C C . VAL A 1 360 ? -4.405 -6.612 8.968 1.00 75.06 360 VAL A C 1
ATOM 2869 O O . VAL A 1 360 ? -4.399 -5.969 10.015 1.00 75.06 360 VAL A O 1
ATOM 2872 N N . THR A 1 361 ? -3.974 -6.109 7.812 1.00 73.62 361 THR A N 1
ATOM 2873 C CA . THR A 1 361 ? -3.418 -4.758 7.678 1.00 73.62 361 THR A CA 1
ATOM 2874 C C . THR A 1 361 ? -4.353 -3.876 6.859 1.00 73.62 361 THR A C 1
ATOM 2876 O O . THR A 1 361 ? -4.753 -4.231 5.755 1.00 73.62 361 THR A O 1
ATOM 2879 N N . PHE A 1 362 ? -4.680 -2.704 7.392 1.00 74.06 362 PHE A N 1
ATOM 2880 C CA . PHE A 1 362 ? -5.521 -1.688 6.763 1.00 74.06 362 PHE A CA 1
ATOM 2881 C C . PHE A 1 362 ? -4.664 -0.500 6.332 1.00 74.06 362 PHE A C 1
ATOM 2883 O O . PHE A 1 362 ? -3.668 -0.197 6.982 1.00 74.06 362 PHE A O 1
ATOM 2890 N N . LEU A 1 363 ? -5.031 0.174 5.240 1.00 73.69 363 LEU A N 1
ATOM 2891 C CA . LEU A 1 363 ? -4.393 1.421 4.814 1.00 73.69 363 LEU A CA 1
ATOM 2892 C C . LEU A 1 363 ? -5.090 2.632 5.434 1.00 73.69 363 LEU A C 1
ATOM 2894 O O . LEU A 1 363 ? -6.267 2.573 5.780 1.00 73.69 363 LEU A O 1
ATOM 2898 N N . ALA A 1 364 ? -4.388 3.765 5.490 1.00 74.38 364 ALA A N 1
ATOM 2899 C CA . ALA A 1 364 ? -4.989 5.038 5.873 1.00 74.38 364 ALA A CA 1
ATOM 2900 C C . ALA A 1 364 ? -6.265 5.331 5.055 1.00 74.38 364 ALA A C 1
ATOM 2902 O O . ALA A 1 364 ? -6.250 5.306 3.821 1.00 74.38 364 ALA A O 1
ATOM 2903 N N . GLY A 1 365 ? -7.360 5.620 5.757 1.00 77.25 365 GLY A N 1
ATOM 2904 C CA . GLY A 1 365 ? -8.693 5.864 5.207 1.00 77.25 365 GLY A CA 1
ATOM 2905 C C . GLY A 1 365 ? -9.569 4.617 5.052 1.00 77.25 365 GLY A C 1
ATOM 2906 O O . GLY A 1 365 ? -10.777 4.769 4.851 1.00 77.25 365 GLY A O 1
ATOM 2907 N N . ASP A 1 366 ? -9.016 3.407 5.171 1.00 77.94 366 ASP A N 1
ATOM 2908 C CA . ASP A 1 366 ? -9.805 2.181 5.068 1.00 77.94 366 ASP A CA 1
ATOM 2909 C C . ASP A 1 366 ? -10.763 2.052 6.267 1.00 77.94 366 ASP A C 1
ATOM 2911 O O . ASP A 1 366 ? -10.414 2.320 7.421 1.00 77.94 366 ASP A O 1
ATOM 2915 N N . ILE A 1 367 ? -11.995 1.618 5.987 1.00 84.12 367 ILE A N 1
ATOM 2916 C CA . ILE A 1 367 ? -12.996 1.306 7.012 1.00 84.12 367 ILE A CA 1
ATOM 2917 C C . ILE A 1 367 ? -12.755 -0.126 7.494 1.00 84.12 367 ILE A C 1
ATOM 2919 O O . ILE A 1 367 ? -12.934 -1.074 6.722 1.00 84.12 367 ILE A O 1
ATOM 2923 N N . VAL A 1 368 ? -12.384 -0.268 8.768 1.00 83.06 368 VAL A N 1
ATOM 2924 C CA . VAL A 1 368 ? -12.167 -1.564 9.422 1.00 83.06 368 VAL A CA 1
ATOM 2925 C C . VAL A 1 368 ? -13.502 -2.232 9.745 1.00 83.06 368 VAL A C 1
ATOM 2927 O O . VAL A 1 368 ? -13.720 -3.384 9.382 1.00 83.06 368 VAL A O 1
ATOM 2930 N N . ILE A 1 369 ? -14.408 -1.489 10.381 1.00 85.19 369 ILE A N 1
ATOM 2931 C CA . ILE A 1 369 ? -15.801 -1.878 10.633 1.00 85.19 369 ILE A CA 1
ATOM 2932 C C . ILE A 1 369 ? -16.705 -0.674 10.360 1.00 85.19 369 ILE A C 1
ATOM 2934 O O . ILE A 1 369 ? -16.313 0.455 10.654 1.00 85.19 369 ILE A O 1
ATOM 2938 N N . GLY A 1 370 ? -17.880 -0.889 9.767 1.00 83.19 370 GLY A N 1
ATOM 2939 C CA . GLY A 1 370 ? -18.874 0.163 9.537 1.00 83.19 370 GLY A CA 1
ATOM 2940 C C . GLY A 1 370 ? -20.030 0.101 10.532 1.00 83.19 370 GLY A C 1
ATOM 2941 O O . GLY A 1 370 ? -20.468 -0.983 10.896 1.00 83.19 370 GLY A O 1
ATOM 2942 N N . GLU A 1 371 ? -20.548 1.258 10.943 1.00 82.94 371 GLU A N 1
ATOM 2943 C CA . GLU A 1 371 ? -21.779 1.355 11.741 1.00 82.94 371 GLU A CA 1
ATOM 2944 C C . GLU A 1 371 ? -22.959 0.695 11.005 1.00 82.94 371 GLU A C 1
ATOM 2946 O O . GLU A 1 371 ? -23.139 0.879 9.798 1.00 82.94 371 GLU A O 1
ATOM 2951 N N . GLY A 1 372 ? -23.749 -0.097 11.731 1.00 78.94 372 GLY A N 1
ATOM 2952 C CA . GLY A 1 372 ? -24.878 -0.862 11.200 1.00 78.94 372 GLY A CA 1
ATOM 2953 C C . GLY A 1 372 ? -24.495 -2.143 10.451 1.00 78.94 372 GLY A C 1
ATOM 2954 O O . GLY A 1 372 ? -25.381 -2.875 10.015 1.00 78.94 372 GLY A O 1
ATOM 2955 N N . GLU A 1 373 ? -23.202 -2.439 10.286 1.00 78.69 373 GLU A N 1
ATOM 2956 C CA . GLU A 1 373 ? -22.758 -3.674 9.631 1.00 78.69 373 GLU A CA 1
ATOM 2957 C C . GLU A 1 373 ? -22.890 -4.866 10.561 1.00 78.69 373 GLU A C 1
ATOM 2959 O O . GLU A 1 373 ? -22.727 -4.742 11.774 1.00 78.69 373 GLU A O 1
ATOM 2964 N N . ARG A 1 374 ? -23.136 -6.046 9.988 1.00 77.12 374 ARG A N 1
ATOM 2965 C CA . ARG A 1 374 ? -23.017 -7.282 10.750 1.00 77.12 374 ARG A CA 1
ATOM 2966 C C . ARG A 1 374 ? -21.553 -7.677 10.873 1.00 77.12 374 ARG A C 1
ATOM 2968 O O . ARG A 1 374 ? -20.818 -7.670 9.890 1.00 77.12 374 ARG A O 1
ATOM 2975 N N . GLY A 1 375 ? -21.122 -8.030 12.073 1.00 71.75 375 GLY A N 1
ATOM 2976 C CA . GLY A 1 375 ? -19.794 -8.560 12.318 1.00 71.75 375 GLY A CA 1
ATOM 2977 C C . GLY A 1 375 ? -19.759 -9.405 13.578 1.00 71.75 375 GLY A C 1
ATOM 2978 O O . GLY A 1 375 ? -20.554 -9.218 14.488 1.00 71.75 375 GLY A O 1
ATOM 2979 N N . ASP A 1 376 ? -18.813 -10.330 13.616 1.00 75.75 376 ASP A N 1
ATOM 2980 C CA . ASP A 1 376 ? -18.689 -11.365 14.642 1.00 75.75 376 ASP A CA 1
ATOM 2981 C C . ASP A 1 376 ? -17.271 -11.410 15.244 1.00 75.75 376 ASP A C 1
ATOM 2983 O O . ASP A 1 376 ? -16.919 -12.347 15.950 1.00 75.75 376 ASP A O 1
ATOM 2987 N N . ALA A 1 377 ? -16.429 -10.422 14.941 1.00 79.94 377 ALA A N 1
ATOM 2988 C CA . ALA A 1 377 ? -15.013 -10.443 15.291 1.00 79.94 377 ALA A CA 1
ATOM 2989 C C . ALA A 1 377 ? -14.590 -9.267 16.174 1.00 79.94 377 ALA A C 1
ATOM 2991 O O . ALA A 1 377 ? -15.089 -8.146 16.026 1.00 79.94 377 ALA A O 1
ATOM 2992 N N . LEU A 1 378 ? -13.617 -9.539 17.033 1.00 81.50 378 LEU A N 1
ATOM 2993 C CA . LEU A 1 378 ? -12.840 -8.577 17.800 1.00 81.50 378 LEU A CA 1
ATOM 2994 C C . LEU A 1 378 ? -11.573 -8.221 17.026 1.00 81.50 378 LEU A C 1
ATOM 2996 O O . LEU A 1 378 ? -10.943 -9.094 16.422 1.00 81.50 378 LEU A O 1
ATOM 3000 N N . TYR A 1 379 ? -11.199 -6.947 17.076 1.00 84.06 379 TYR A N 1
ATOM 3001 C CA . TYR A 1 379 ? -9.959 -6.439 16.508 1.00 84.06 379 TYR A CA 1
ATOM 3002 C C . TYR A 1 379 ? -9.097 -5.859 17.624 1.00 84.06 379 TYR A C 1
ATOM 3004 O O . TYR A 1 379 ? -9.570 -5.036 18.404 1.00 84.06 379 TYR A O 1
ATOM 3012 N N . ILE A 1 380 ? -7.841 -6.291 17.689 1.00 79.25 380 ILE A N 1
ATOM 3013 C CA . ILE A 1 380 ? -6.828 -5.762 18.609 1.00 79.25 380 ILE A CA 1
ATOM 3014 C C . ILE A 1 380 ? -5.794 -5.025 17.769 1.00 79.25 380 ILE A C 1
ATOM 3016 O O . ILE A 1 380 ? -5.272 -5.596 16.810 1.00 79.25 380 ILE A O 1
ATOM 3020 N N . ILE A 1 381 ? -5.509 -3.772 18.105 1.00 76.94 381 ILE A N 1
ATOM 3021 C CA . ILE A 1 381 ? -4.519 -2.951 17.411 1.00 76.94 381 ILE A CA 1
ATOM 3022 C C . ILE A 1 381 ? -3.140 -3.400 17.864 1.00 76.94 381 ILE A C 1
ATOM 3024 O O . ILE A 1 381 ? -2.754 -3.187 19.009 1.00 76.94 381 ILE A O 1
ATOM 3028 N N . THR A 1 382 ? -2.394 -4.049 16.973 1.00 72.44 382 THR A N 1
ATOM 3029 C CA . THR A 1 382 ? -0.994 -4.379 17.264 1.00 72.44 382 THR A CA 1
ATOM 3030 C C . THR A 1 382 ? -0.092 -3.207 16.954 1.00 72.44 382 THR A C 1
ATOM 3032 O O . THR A 1 382 ? 0.908 -3.024 17.630 1.00 72.44 382 THR A O 1
ATOM 3035 N N . HIS A 1 383 ? -0.432 -2.466 15.896 1.00 70.25 383 HIS A N 1
ATOM 3036 C CA . HIS A 1 383 ? 0.342 -1.330 15.431 1.00 70.25 383 HIS A CA 1
ATOM 3037 C C . HIS A 1 383 ? -0.521 -0.378 14.601 1.00 70.25 383 HIS A C 1
ATOM 3039 O O . HIS A 1 383 ? -1.170 -0.816 13.648 1.00 70.25 383 HIS A O 1
ATOM 3045 N N . GLY A 1 384 ? -0.480 0.914 14.894 1.00 69.69 384 GLY A N 1
ATOM 3046 C CA . GLY A 1 384 ? -1.152 1.981 14.163 1.00 69.69 384 GLY A CA 1
ATOM 3047 C C . GLY A 1 384 ? -2.258 2.671 14.960 1.00 69.69 384 GLY A C 1
ATOM 3048 O O . GLY A 1 384 ? -2.560 2.348 16.103 1.00 69.69 384 GLY A O 1
ATOM 3049 N N . VAL A 1 385 ? -2.885 3.667 14.332 1.00 73.50 385 VAL A N 1
ATOM 3050 C CA . VAL A 1 385 ? -3.929 4.479 14.968 1.00 73.50 385 VAL A CA 1
ATOM 3051 C C . VAL A 1 385 ? -5.211 4.403 14.158 1.00 73.50 385 VAL A C 1
ATOM 3053 O O . VAL A 1 385 ? -5.228 4.659 12.949 1.00 73.50 385 VAL A O 1
ATOM 3056 N N . THR A 1 386 ? -6.313 4.119 14.843 1.00 80.06 386 THR A N 1
ATOM 3057 C CA . THR A 1 386 ? -7.658 4.109 14.271 1.00 80.06 386 THR A CA 1
ATOM 3058 C C . THR A 1 386 ? -8.527 5.192 14.910 1.00 80.06 386 THR A C 1
ATOM 3060 O O . THR A 1 386 ? -8.318 5.618 16.042 1.00 80.06 386 THR A O 1
ATOM 3063 N N . SER A 1 387 ? -9.490 5.707 14.154 1.00 82.06 387 SER A N 1
ATOM 3064 C CA . SER A 1 387 ? -10.462 6.701 14.609 1.00 82.06 387 SER A CA 1
ATOM 3065 C C . SER A 1 387 ? -11.863 6.105 14.576 1.00 82.06 387 SER A C 1
ATOM 3067 O O . SER A 1 387 ? -12.282 5.544 13.560 1.00 82.06 387 SER A O 1
ATOM 3069 N N . VAL A 1 388 ? -12.587 6.256 15.681 1.00 83.44 388 VAL A N 1
ATOM 30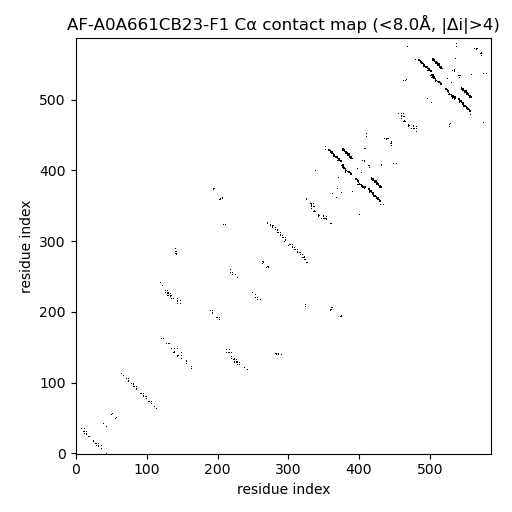70 C CA . VAL A 1 388 ? -13.956 5.765 15.862 1.00 83.44 388 VAL A CA 1
ATOM 3071 C C . VAL A 1 388 ? -14.939 6.900 15.589 1.00 83.44 388 VAL A C 1
ATOM 3073 O O . VAL A 1 388 ? -14.796 7.997 16.132 1.00 83.44 388 VAL A O 1
ATOM 3076 N N . TYR A 1 389 ? -15.948 6.635 14.768 1.00 78.31 389 TYR A N 1
ATOM 3077 C CA . TYR A 1 389 ? -16.991 7.568 14.354 1.00 78.31 389 TYR A CA 1
ATOM 3078 C C . TYR A 1 389 ? -18.375 6.978 14.632 1.00 78.31 389 TYR A C 1
ATOM 3080 O O . TYR A 1 389 ? -18.613 5.810 14.336 1.00 78.31 389 TYR A O 1
ATOM 3088 N N . LYS A 1 390 ? -19.296 7.793 15.150 1.00 79.56 390 LYS A N 1
ATOM 3089 C CA . LYS A 1 390 ? -20.726 7.465 15.269 1.00 79.56 390 LYS A CA 1
ATOM 3090 C C . LYS A 1 390 ? -21.500 8.520 14.483 1.00 79.56 390 LYS A C 1
ATOM 3092 O O . LYS A 1 390 ? -21.440 9.707 14.818 1.00 79.56 390 LYS A O 1
ATOM 3097 N N . GLY A 1 391 ? -22.138 8.115 13.389 1.00 79.44 391 GLY A N 1
ATOM 3098 C CA . GLY A 1 391 ? -22.503 9.027 12.304 1.00 79.44 391 GLY A CA 1
ATOM 3099 C C . GLY A 1 391 ? -21.269 9.768 11.767 1.00 79.44 391 GLY A C 1
ATOM 3100 O O . GLY A 1 391 ? -20.236 9.158 11.496 1.00 79.44 391 GLY A O 1
ATOM 3101 N N . ASP A 1 392 ? -21.347 11.097 11.678 1.00 77.19 392 ASP A N 1
ATOM 3102 C CA . ASP A 1 392 ? -20.239 11.944 11.200 1.00 77.19 392 ASP A CA 1
ATOM 3103 C C . ASP A 1 392 ? -19.311 12.456 12.317 1.00 77.19 392 ASP A C 1
ATOM 3105 O O . ASP A 1 392 ? -18.304 13.118 12.050 1.00 77.19 392 ASP A O 1
ATOM 3109 N N . LYS A 1 393 ? -19.612 12.161 13.588 1.00 71.25 393 LYS A N 1
ATOM 3110 C CA . LYS A 1 393 ? -18.846 12.680 14.726 1.00 71.25 393 LYS A CA 1
ATOM 3111 C C . LYS A 1 393 ? -17.761 11.692 15.151 1.00 71.25 393 LYS A C 1
ATOM 3113 O O . LYS A 1 393 ? -18.048 10.529 15.427 1.00 71.25 393 LYS A O 1
ATOM 3118 N N . LYS A 1 394 ? -16.519 12.176 15.257 1.00 76.44 394 LYS A N 1
ATOM 3119 C CA . LYS A 1 394 ? -15.404 11.427 15.856 1.00 76.44 394 LYS A CA 1
ATOM 3120 C C . LYS A 1 394 ? -15.647 11.273 17.360 1.00 76.44 394 LYS A C 1
ATOM 3122 O O . LYS A 1 394 ? -15.835 12.273 18.052 1.00 76.44 394 LYS A O 1
ATOM 3127 N N . VAL A 1 395 ? -15.657 10.034 17.840 1.00 76.31 395 VAL A N 1
ATOM 3128 C CA . VAL A 1 395 ? -15.952 9.669 19.235 1.00 76.31 395 VAL A CA 1
ATOM 3129 C C . VAL A 1 395 ? -14.673 9.342 20.002 1.00 76.31 395 VAL A C 1
ATOM 3131 O O . VAL A 1 395 ? -14.539 9.752 21.149 1.00 76.31 395 VAL A O 1
ATOM 3134 N N . ALA A 1 396 ? -13.726 8.647 19.367 1.00 76.00 396 ALA A N 1
ATOM 3135 C CA . ALA A 1 396 ? -12.476 8.236 20.000 1.00 76.00 396 ALA A CA 1
ATOM 3136 C C . ALA A 1 396 ? -11.342 8.047 18.980 1.00 76.00 396 ALA A C 1
ATOM 3138 O O . ALA A 1 396 ? -11.571 7.941 17.770 1.00 76.00 396 ALA A O 1
ATOM 3139 N N . GLU A 1 397 ? -10.116 7.993 19.489 1.00 79.88 397 GLU A N 1
ATOM 3140 C CA . GLU A 1 397 ? -8.922 7.519 18.790 1.00 79.88 397 GLU A CA 1
ATOM 3141 C C . GLU A 1 397 ? -8.363 6.338 19.577 1.00 79.88 397 GLU A C 1
ATOM 3143 O O . GLU A 1 397 ? -8.285 6.415 20.800 1.00 79.88 397 GLU A O 1
ATOM 3148 N N . LEU A 1 398 ? -8.025 5.262 18.873 1.00 76.56 398 LEU A N 1
ATOM 3149 C CA . LEU A 1 398 ? -7.485 4.031 19.441 1.00 76.56 398 LEU A CA 1
ATOM 3150 C C . LEU A 1 398 ? -6.098 3.784 18.845 1.00 76.56 398 LEU A C 1
ATOM 3152 O O . LEU A 1 398 ? -5.897 4.000 17.646 1.00 76.56 398 LEU A O 1
ATOM 3156 N N . SER A 1 399 ? -5.170 3.335 19.674 1.00 78.25 399 SER A N 1
ATOM 3157 C CA . SER A 1 399 ? -3.750 3.133 19.373 1.00 78.25 399 SER A CA 1
ATOM 3158 C C . SER A 1 399 ? -3.285 1.726 19.761 1.00 78.25 399 SER A C 1
ATOM 3160 O O . SER A 1 399 ? -4.088 0.887 20.162 1.00 78.25 399 SER A O 1
ATOM 3162 N N . ASP A 1 400 ? -1.994 1.448 19.610 1.00 71.44 400 ASP A N 1
ATOM 3163 C CA . ASP A 1 400 ? -1.374 0.158 19.916 1.00 71.44 400 ASP A CA 1
ATOM 3164 C C . ASP A 1 400 ? -1.785 -0.383 21.297 1.00 71.44 400 ASP A C 1
ATOM 3166 O O . ASP A 1 400 ? -1.666 0.294 22.318 1.00 71.44 400 ASP A O 1
ATOM 3170 N N . GLY A 1 401 ? -2.265 -1.626 21.325 1.00 69.50 401 GLY A N 1
ATOM 3171 C CA . GLY A 1 401 ? -2.782 -2.298 22.519 1.00 69.50 401 GLY A CA 1
ATOM 3172 C C . GLY A 1 401 ? -4.277 -2.090 22.781 1.00 69.50 401 GLY A C 1
ATOM 3173 O O . GLY A 1 401 ? -4.868 -2.873 23.529 1.00 69.50 401 GLY A O 1
ATOM 3174 N N . ASP A 1 402 ? -4.916 -1.104 22.146 1.00 71.69 402 ASP A N 1
ATOM 3175 C CA . ASP A 1 402 ? -6.365 -0.924 22.232 1.00 71.69 402 ASP A CA 1
ATOM 3176 C C . ASP A 1 402 ? -7.110 -1.975 21.394 1.00 71.69 402 ASP A C 1
ATOM 3178 O O . ASP A 1 402 ? -6.575 -2.599 20.472 1.00 71.69 402 ASP A O 1
ATOM 3182 N N . PHE A 1 403 ? -8.389 -2.178 21.704 1.00 80.62 403 PHE A N 1
ATOM 3183 C CA . PHE A 1 403 ? -9.247 -3.136 21.014 1.00 80.62 403 PHE A CA 1
ATOM 3184 C C . PHE A 1 403 ? -10.632 -2.552 20.745 1.00 80.62 403 PHE A C 1
ATOM 3186 O O . PHE A 1 403 ? -11.061 -1.606 21.404 1.00 80.62 403 PHE A O 1
ATOM 3193 N N . PHE A 1 404 ? -11.337 -3.121 19.770 1.00 82.94 404 PHE A N 1
ATOM 3194 C CA . PHE A 1 404 ? -12.715 -2.750 19.456 1.00 82.94 404 PHE A CA 1
ATOM 3195 C C . PHE A 1 404 ? -13.488 -3.898 18.806 1.00 82.94 404 PHE A C 1
ATOM 3197 O O . PHE A 1 404 ? -12.927 -4.803 18.179 1.00 82.94 404 PHE A O 1
ATOM 3204 N N . GLY A 1 405 ? -14.814 -3.828 18.907 1.00 76.12 405 GLY A N 1
ATOM 3205 C CA . GLY A 1 405 ? -15.716 -4.830 18.341 1.00 76.12 405 GLY A CA 1
ATOM 3206 C C . GLY A 1 405 ? -16.061 -5.961 19.309 1.00 76.12 405 GLY A C 1
ATOM 3207 O O . GLY A 1 405 ? -16.621 -6.969 18.892 1.00 76.12 405 GLY A O 1
ATOM 3208 N N . GLU A 1 406 ? -15.770 -5.774 20.591 1.00 72.81 406 GLU A N 1
ATOM 3209 C CA . GLU A 1 406 ? -16.096 -6.649 21.711 1.00 72.81 406 GLU A CA 1
ATOM 3210 C C . GLU A 1 406 ? -17.604 -6.865 21.885 1.00 72.81 406 GLU A C 1
ATOM 3212 O O . GLU A 1 406 ? -18.029 -7.970 22.215 1.00 72.81 406 GLU A O 1
ATOM 3217 N N . MET A 1 407 ? -18.429 -5.859 21.574 1.00 64.44 407 MET A N 1
ATOM 3218 C CA . MET A 1 407 ? -19.892 -5.976 21.652 1.00 64.44 407 MET A CA 1
ATOM 3219 C C . MET A 1 407 ? -20.434 -7.094 20.748 1.00 64.44 407 MET A C 1
ATOM 3221 O O . MET A 1 407 ? -21.332 -7.831 21.145 1.00 64.44 407 MET A O 1
ATOM 3225 N N . ALA A 1 408 ? -19.817 -7.300 19.579 1.00 64.00 408 ALA A N 1
ATOM 3226 C CA . ALA A 1 408 ? -20.195 -8.366 18.648 1.00 64.00 408 ALA A CA 1
ATOM 3227 C C . ALA A 1 408 ? -19.858 -9.780 19.161 1.00 64.00 408 ALA A C 1
ATOM 3229 O O . ALA A 1 408 ? -20.459 -10.768 18.724 1.00 64.00 408 ALA A O 1
ATOM 3230 N N . LEU A 1 409 ? -18.896 -9.896 20.086 1.00 64.62 409 LEU A N 1
ATOM 3231 C CA . LEU A 1 409 ? -18.591 -11.162 20.755 1.00 64.62 409 LEU A CA 1
ATOM 3232 C C . LEU A 1 409 ? -19.646 -11.503 21.821 1.00 64.62 409 LEU A C 1
ATOM 3234 O O . LEU A 1 409 ? -19.953 -12.680 22.014 1.00 64.62 409 LEU A O 1
ATOM 3238 N N . LEU A 1 410 ? -20.194 -10.480 22.489 1.00 58.34 410 LEU A N 1
ATOM 3239 C CA . LEU A 1 410 ? -21.043 -10.581 23.683 1.00 58.34 410 LEU A CA 1
ATOM 3240 C C . LEU A 1 410 ? -22.553 -10.561 23.408 1.00 58.34 410 LEU A C 1
ATOM 3242 O O . LEU A 1 410 ? -23.323 -11.046 24.234 1.00 58.34 410 LEU A O 1
ATOM 3246 N N . GLY A 1 411 ? -22.987 -10.024 22.268 1.00 59.72 411 GLY A N 1
ATOM 3247 C CA . GLY A 1 411 ? -24.403 -9.771 22.012 1.00 59.72 411 GLY A CA 1
ATOM 3248 C C . GLY A 1 411 ? -24.757 -9.728 20.532 1.00 59.72 411 GLY A C 1
ATOM 3249 O O . GLY A 1 411 ? -24.359 -10.619 19.766 1.00 59.72 411 GLY A O 1
ATOM 3250 N N . ASP A 1 412 ? -25.564 -8.727 20.174 1.00 55.56 412 ASP A N 1
ATOM 3251 C CA . ASP A 1 412 ? -26.126 -8.564 18.840 1.00 55.56 412 ASP A CA 1
ATOM 3252 C C . ASP A 1 412 ? -25.022 -8.297 17.809 1.00 55.56 412 ASP A C 1
ATOM 3254 O O . ASP A 1 412 ? -24.049 -7.585 18.057 1.00 55.56 412 ASP A O 1
ATOM 3258 N N . GLN A 1 413 ? -25.145 -8.913 16.635 1.00 65.69 413 GLN A N 1
ATOM 3259 C CA . GLN A 1 413 ? -24.068 -8.952 15.639 1.00 65.69 413 GLN A CA 1
ATOM 3260 C C . GLN A 1 413 ? -23.889 -7.619 14.900 1.00 65.69 413 GLN A C 1
ATOM 3262 O O . GLN A 1 413 ? -23.178 -7.579 13.903 1.00 65.69 413 GLN A O 1
ATOM 3267 N N . VAL A 1 414 ? -24.539 -6.535 15.328 1.00 75.69 414 VAL A N 1
ATOM 3268 C CA . VAL A 1 414 ? -24.556 -5.248 14.625 1.00 75.69 414 VAL A CA 1
ATOM 3269 C C . VAL A 1 414 ? -23.529 -4.291 15.230 1.00 75.69 414 VAL A C 1
ATOM 3271 O O . VAL A 1 414 ? -23.475 -4.071 16.436 1.00 75.69 414 VAL A O 1
ATOM 3274 N N . ARG A 1 415 ? -22.688 -3.695 14.383 1.00 79.88 415 ARG A N 1
ATOM 3275 C CA . ARG A 1 415 ? -21.668 -2.723 14.793 1.00 79.88 415 ARG A CA 1
ATOM 3276 C C . ARG A 1 415 ? -22.304 -1.377 15.147 1.00 79.88 415 ARG A C 1
ATOM 3278 O O . ARG A 1 415 ? -23.045 -0.806 14.352 1.00 79.88 415 ARG A O 1
ATOM 3285 N N . THR A 1 416 ? -21.942 -0.826 16.301 1.00 76.81 416 THR A N 1
ATOM 3286 C CA . THR A 1 416 ? -22.494 0.433 16.840 1.00 76.81 416 THR A CA 1
ATOM 3287 C C . THR A 1 416 ? -21.769 1.697 16.365 1.00 76.81 416 THR A C 1
ATOM 3289 O O . THR A 1 416 ? -22.278 2.804 16.540 1.00 76.81 416 THR A O 1
ATOM 3292 N N . ALA A 1 417 ? -20.581 1.551 15.771 1.00 80.94 417 ALA A N 1
ATOM 3293 C CA . ALA A 1 417 ? -19.746 2.652 15.305 1.00 80.94 417 ALA A CA 1
ATOM 3294 C C . ALA A 1 417 ? -18.896 2.236 14.096 1.00 80.94 417 ALA A C 1
ATOM 3296 O O . ALA A 1 417 ? -18.585 1.060 13.896 1.00 80.94 417 ALA A O 1
ATOM 3297 N N . THR A 1 418 ? -18.491 3.227 13.305 1.00 85.19 418 THR A N 1
ATOM 3298 C CA . THR A 1 418 ? -17.551 3.069 12.196 1.00 85.19 418 THR A CA 1
ATOM 3299 C C . THR A 1 418 ? -16.128 3.291 12.692 1.00 85.19 418 THR A C 1
ATOM 3301 O O . THR A 1 418 ? -15.828 4.339 13.255 1.00 85.19 418 THR A O 1
ATOM 3304 N N . VAL A 1 419 ? -15.216 2.363 12.421 1.00 86.00 419 VAL A N 1
ATOM 3305 C CA . VAL A 1 419 ? -13.788 2.518 12.731 1.00 86.00 419 VAL A CA 1
ATOM 3306 C C . VAL A 1 419 ? -13.004 2.650 11.437 1.00 86.00 419 VAL A C 1
ATOM 3308 O O . VAL A 1 419 ? -13.122 1.813 10.539 1.00 86.00 419 VAL A O 1
ATOM 3311 N N . LYS A 1 420 ? -12.207 3.713 11.334 1.00 86.88 420 LYS A N 1
ATOM 3312 C CA . LYS A 1 420 ? -11.358 4.008 10.176 1.00 86.88 420 LYS A CA 1
ATOM 3313 C C . LYS A 1 420 ? -9.897 4.003 10.584 1.00 86.88 420 LYS A C 1
ATOM 3315 O O . LYS A 1 420 ? -9.540 4.606 11.593 1.00 86.88 420 LYS A O 1
ATOM 3320 N N . ALA A 1 421 ? -9.051 3.370 9.786 1.00 81.19 421 ALA A N 1
ATOM 3321 C CA . ALA A 1 421 ? -7.611 3.459 9.963 1.00 81.19 421 ALA A CA 1
ATOM 3322 C C . ALA A 1 421 ? -7.154 4.884 9.605 1.00 81.19 421 ALA A C 1
ATOM 3324 O O . ALA A 1 421 ? -7.471 5.393 8.529 1.00 81.19 421 ALA A O 1
ATOM 3325 N N . LYS A 1 422 ? -6.477 5.571 10.527 1.00 77.19 422 LYS A N 1
ATOM 3326 C CA . LYS A 1 422 ? -5.965 6.933 10.301 1.00 77.19 422 LYS A CA 1
ATOM 3327 C C . LYS A 1 422 ? -4.618 6.879 9.587 1.00 77.19 422 LYS A C 1
ATOM 3329 O O . LYS A 1 422 ? -4.405 7.594 8.613 1.00 77.19 422 LYS A O 1
ATOM 3334 N N . HIS A 1 423 ? -3.765 5.981 10.057 1.00 67.62 423 HIS A N 1
ATOM 3335 C CA . HIS A 1 423 ? -2.522 5.556 9.421 1.00 67.62 423 HIS A CA 1
ATOM 3336 C C . HIS A 1 423 ? -2.745 4.153 8.850 1.00 67.62 423 HIS A C 1
ATOM 3338 O O . HIS A 1 423 ? -3.798 3.564 9.123 1.00 67.62 423 HIS A O 1
ATOM 3344 N N . PRO A 1 424 ? -1.819 3.564 8.070 1.00 67.00 424 PRO A N 1
ATOM 3345 C CA . PRO A 1 424 ? -1.863 2.120 7.919 1.00 67.00 424 PRO A CA 1
ATOM 3346 C C . PRO A 1 424 ? -1.883 1.477 9.322 1.00 67.00 424 PRO A C 1
ATOM 3348 O O . PRO A 1 424 ? -1.486 2.095 10.308 1.00 67.00 424 PRO A O 1
ATOM 3351 N N . SER A 1 425 ? -2.512 0.327 9.504 1.00 71.50 425 SER A N 1
ATOM 3352 C CA . SER A 1 425 ? -2.668 -0.260 10.841 1.00 71.50 425 SER A CA 1
ATOM 3353 C C . SER A 1 425 ? -2.754 -1.765 10.732 1.00 71.50 425 SER A C 1
ATOM 3355 O O . SER A 1 425 ? -3.499 -2.281 9.901 1.00 71.50 425 SER A O 1
ATOM 3357 N N . THR A 1 426 ? -1.996 -2.465 11.565 1.00 74.25 426 THR A N 1
ATOM 3358 C CA . THR A 1 426 ? -2.050 -3.919 11.677 1.00 74.25 426 THR A CA 1
ATOM 3359 C C . THR A 1 426 ? -2.881 -4.291 12.894 1.00 74.25 426 THR A C 1
ATOM 3361 O O . THR A 1 426 ? -2.727 -3.739 13.984 1.00 74.25 426 THR A O 1
ATOM 3364 N N . LEU A 1 427 ? -3.814 -5.206 12.667 1.00 79.25 427 LEU A N 1
ATOM 3365 C CA . LEU A 1 427 ? -4.810 -5.635 13.628 1.00 79.25 427 LEU A CA 1
ATOM 3366 C C . LEU A 1 427 ? -4.791 -7.157 13.731 1.00 79.25 427 LEU A C 1
ATOM 3368 O O . LEU A 1 427 ? -4.692 -7.856 12.719 1.00 79.25 427 LEU A O 1
ATOM 3372 N N . LEU A 1 428 ? -4.981 -7.680 14.937 1.00 78.81 428 LEU A N 1
ATOM 3373 C CA . LEU A 1 428 ? -5.334 -9.079 15.140 1.00 78.81 428 LEU A CA 1
ATOM 3374 C C . LEU A 1 428 ? -6.847 -9.208 15.128 1.00 78.81 428 LEU A C 1
ATOM 3376 O O . LEU A 1 428 ? -7.536 -8.635 15.968 1.00 78.81 428 LEU A O 1
ATOM 3380 N N . ARG A 1 429 ? -7.356 -9.984 14.174 1.00 83.00 429 ARG A N 1
ATOM 3381 C CA . ARG A 1 429 ? -8.761 -10.369 14.096 1.00 83.00 429 ARG A CA 1
ATOM 3382 C C . ARG A 1 429 ? -8.964 -11.702 14.809 1.00 83.00 429 ARG A C 1
ATOM 3384 O O . ARG A 1 429 ? -8.373 -12.710 14.414 1.00 83.00 429 ARG A O 1
ATOM 3391 N N . LEU A 1 430 ? -9.853 -11.706 15.795 1.00 80.00 430 LEU A N 1
ATOM 3392 C CA . LEU A 1 430 ? -10.313 -12.884 16.531 1.00 80.00 430 LEU A CA 1
ATOM 3393 C C . LEU A 1 430 ? -11.816 -13.053 16.304 1.00 80.00 430 LEU A C 1
ATOM 3395 O O . LEU A 1 430 ? -12.583 -12.136 16.592 1.00 80.00 430 LEU A O 1
ATOM 3399 N N . THR A 1 431 ? -12.253 -14.194 15.765 1.00 80.94 431 THR A N 1
ATOM 3400 C CA . THR A 1 431 ? -13.694 -14.436 15.560 1.00 80.94 431 THR A CA 1
ATOM 3401 C C . THR A 1 431 ? -14.371 -14.834 16.860 1.00 80.94 431 THR A C 1
ATOM 3403 O O . THR A 1 431 ? -13.749 -15.430 17.740 1.00 80.94 431 THR A O 1
ATOM 3406 N N . ARG A 1 432 ? -15.678 -14.591 16.960 1.00 77.06 432 ARG A N 1
ATOM 3407 C CA . ARG A 1 432 ? -16.501 -15.085 18.065 1.00 77.06 432 ARG A CA 1
ATOM 3408 C C . ARG A 1 432 ? -16.389 -16.587 18.204 1.00 77.06 432 ARG A C 1
ATOM 3410 O O . ARG A 1 432 ? -16.304 -17.077 19.321 1.00 77.06 432 ARG A O 1
ATOM 3417 N N . ARG A 1 433 ? -16.359 -17.323 17.093 1.00 76.75 433 ARG A N 1
ATOM 3418 C CA . ARG A 1 433 ? -16.187 -18.774 17.135 1.00 76.75 433 ARG A CA 1
ATOM 3419 C C . ARG A 1 433 ? -14.856 -19.157 17.776 1.00 76.75 433 ARG A C 1
ATOM 3421 O O . ARG A 1 433 ? -14.869 -19.998 18.666 1.00 76.75 433 ARG A O 1
ATOM 3428 N N . ASP A 1 434 ? -13.753 -18.541 17.357 1.00 76.62 434 ASP A N 1
ATOM 3429 C CA . ASP A 1 434 ? -12.422 -18.841 17.895 1.00 76.62 434 ASP A CA 1
ATOM 3430 C C . ASP A 1 434 ? -12.349 -18.485 19.386 1.00 76.62 434 ASP A C 1
ATOM 3432 O O . ASP A 1 434 ? -11.923 -19.301 20.198 1.00 76.62 434 ASP A O 1
ATOM 3436 N N . VAL A 1 435 ? -12.861 -17.310 19.767 1.00 73.44 435 VAL A N 1
ATOM 3437 C CA . VAL A 1 435 ? -12.905 -16.863 21.167 1.00 73.44 435 VAL A CA 1
ATOM 3438 C C . VAL A 1 435 ? -13.777 -17.791 22.020 1.00 73.44 435 VAL A C 1
ATOM 3440 O O . VAL A 1 435 ? -13.340 -18.211 23.084 1.00 73.44 435 VAL A O 1
ATOM 3443 N N . MET A 1 436 ? -14.972 -18.173 21.557 1.00 71.62 436 MET A N 1
ATOM 3444 C CA . MET A 1 436 ? -15.904 -19.030 22.310 1.00 71.62 436 MET A CA 1
ATOM 3445 C C . MET A 1 436 ? -15.462 -20.498 22.363 1.00 71.62 436 MET A C 1
ATOM 3447 O O . MET A 1 436 ? -15.712 -21.175 23.355 1.00 71.62 436 MET A O 1
ATOM 3451 N N . GLN A 1 437 ? -14.806 -21.001 21.314 1.00 70.12 437 GLN A N 1
ATOM 3452 C CA . GLN A 1 437 ? -14.253 -22.357 21.281 1.00 70.12 437 GLN A CA 1
ATOM 3453 C C . GLN A 1 437 ? -13.069 -22.499 22.244 1.00 70.12 437 GLN A C 1
ATOM 3455 O O . GLN A 1 437 ? -12.915 -23.542 22.877 1.00 70.12 437 GLN A O 1
ATOM 3460 N N . LEU A 1 438 ? -12.254 -21.449 22.368 1.00 64.94 438 LEU A N 1
ATOM 3461 C CA . LEU A 1 438 ? -11.139 -21.385 23.312 1.00 64.94 438 LEU A CA 1
ATOM 3462 C C . LEU A 1 438 ? -11.612 -21.065 24.740 1.00 64.94 438 LEU A C 1
ATOM 3464 O O . LEU A 1 438 ? -11.026 -21.550 25.704 1.00 64.94 438 LEU A O 1
ATOM 3468 N N . ALA A 1 439 ? -12.728 -20.346 24.883 1.00 61.00 439 ALA A N 1
ATOM 3469 C CA . ALA A 1 439 ? -13.427 -20.099 26.143 1.00 61.00 439 ALA A CA 1
ATOM 3470 C C . ALA A 1 439 ? -14.337 -21.268 26.580 1.00 61.00 439 ALA A C 1
ATOM 3472 O O . ALA A 1 439 ? -15.438 -21.025 27.072 1.00 61.00 439 ALA A O 1
ATOM 3473 N N . GLY A 1 440 ? -13.916 -22.529 26.394 1.00 56.44 440 GLY A N 1
ATOM 3474 C CA . GLY A 1 440 ? -14.719 -23.731 26.680 1.00 56.44 440 GLY A CA 1
ATOM 3475 C C . GLY A 1 440 ? -15.439 -23.737 28.045 1.00 56.44 440 GLY A C 1
ATOM 3476 O O . GLY A 1 440 ? -15.137 -22.930 28.924 1.00 56.44 440 GLY A O 1
ATOM 3477 N N . GLU A 1 441 ? -16.383 -24.674 28.228 1.00 45.53 441 GLU A N 1
ATOM 3478 C CA . GLU A 1 441 ? -17.476 -24.704 29.234 1.00 45.53 441 GLU A CA 1
ATOM 3479 C C . GLU A 1 441 ? -17.140 -24.479 30.733 1.00 45.53 441 GLU A C 1
ATOM 3481 O O . GLU A 1 441 ? -18.062 -24.451 31.542 1.00 45.53 441 GLU A O 1
ATOM 3486 N N . GLY A 1 442 ? -15.889 -24.228 31.125 1.00 49.88 442 GLY A N 1
ATOM 3487 C CA . GLY A 1 442 ? -15.497 -23.901 32.502 1.00 49.88 442 GLY A CA 1
ATOM 3488 C C . GLY A 1 442 ? -14.363 -22.878 32.651 1.00 49.88 442 GLY A C 1
ATOM 3489 O O . GLY A 1 442 ? -13.632 -22.950 33.633 1.00 49.88 442 GLY A O 1
ATOM 3490 N N . THR A 1 443 ? -14.152 -21.965 31.695 1.00 60.62 443 THR A N 1
ATOM 3491 C CA . THR A 1 443 ? -13.044 -20.985 31.759 1.00 60.62 443 THR A CA 1
ATOM 3492 C C . THR A 1 443 ? -13.461 -19.609 32.288 1.00 60.62 443 THR A C 1
ATOM 3494 O O . THR A 1 443 ? -14.549 -19.106 32.008 1.00 60.62 443 THR A O 1
ATOM 3497 N N . GLU A 1 444 ? -12.542 -18.964 33.012 1.00 57.88 444 GLU A N 1
ATOM 3498 C CA . GLU A 1 444 ? -12.683 -17.616 33.584 1.00 57.88 444 GLU A CA 1
ATOM 3499 C C . GLU A 1 444 ? -12.985 -16.530 32.534 1.00 57.88 444 GLU A C 1
ATOM 3501 O O . GLU A 1 444 ? -13.617 -15.527 32.845 1.00 57.88 444 GLU A O 1
ATOM 3506 N N . LEU A 1 445 ? -12.627 -16.758 31.265 1.00 59.56 445 LEU A N 1
ATOM 3507 C CA . LEU A 1 445 ? -12.993 -15.884 30.148 1.00 59.56 445 LEU A CA 1
ATOM 3508 C C . LEU A 1 445 ? -14.511 -15.842 29.919 1.00 59.56 445 LEU A C 1
ATOM 3510 O O . LEU A 1 445 ? -15.063 -14.764 29.734 1.00 59.56 445 LEU A O 1
ATOM 3514 N N . LYS A 1 446 ? -15.203 -16.988 29.973 1.00 59.72 446 LYS A N 1
ATOM 3515 C CA . LYS A 1 446 ? -16.667 -17.038 29.838 1.00 59.72 446 LYS A CA 1
ATOM 3516 C C . LYS A 1 446 ? -17.345 -16.354 31.021 1.00 59.72 446 LYS A C 1
ATOM 3518 O O . LYS A 1 446 ? -18.285 -15.606 30.789 1.00 59.72 446 LYS A O 1
ATOM 3523 N N . HIS A 1 447 ? -16.827 -16.567 32.234 1.00 59.50 447 HIS A N 1
ATOM 3524 C CA . HIS A 1 447 ? -17.301 -15.885 33.439 1.00 59.50 447 HIS A CA 1
ATOM 3525 C C . HIS A 1 447 ? -17.120 -14.372 33.345 1.00 59.50 447 HIS A C 1
ATOM 3527 O O . HIS A 1 447 ? -18.084 -13.655 33.508 1.00 59.50 447 HIS A O 1
ATOM 3533 N N . ARG A 1 448 ? -15.956 -13.861 32.936 1.00 62.16 448 ARG A N 1
ATOM 3534 C CA . ARG A 1 448 ? -15.769 -12.409 32.757 1.00 62.16 448 ARG A CA 1
ATOM 3535 C C . ARG A 1 448 ? -16.645 -11.820 31.651 1.00 62.16 448 ARG A C 1
ATOM 3537 O O . ARG A 1 448 ? -17.121 -10.696 31.772 1.00 62.16 448 ARG A O 1
ATOM 3544 N N . LEU A 1 449 ? -16.869 -12.572 30.574 1.00 58.72 449 LEU A N 1
ATOM 3545 C CA . LEU A 1 449 ? -17.792 -12.182 29.507 1.00 58.72 449 LEU A CA 1
ATOM 3546 C C . LEU A 1 449 ? -19.253 -12.177 29.997 1.00 58.72 449 LEU A C 1
ATOM 3548 O O . LEU A 1 449 ? -20.014 -11.297 29.599 1.00 58.72 449 LEU A O 1
ATOM 3552 N N . THR A 1 450 ? -19.645 -13.116 30.867 1.00 57.22 450 THR A N 1
ATOM 3553 C CA . THR A 1 450 ? -20.968 -13.121 31.507 1.00 57.22 450 THR A CA 1
ATOM 3554 C C . THR A 1 450 ? -21.084 -12.085 32.615 1.00 57.22 450 THR A C 1
ATOM 3556 O O . THR A 1 450 ? -22.125 -11.466 32.685 1.00 57.22 450 THR A O 1
ATOM 3559 N N . ASP A 1 451 ? -20.042 -11.799 33.392 1.00 59.34 451 ASP A N 1
ATOM 3560 C CA . ASP A 1 451 ? -20.047 -10.798 34.466 1.00 59.34 451 ASP A CA 1
ATOM 3561 C C . ASP A 1 451 ? -20.235 -9.391 33.887 1.00 59.34 451 ASP A C 1
ATOM 3563 O O . ASP A 1 451 ? -21.028 -8.611 34.397 1.00 59.34 451 ASP A O 1
ATOM 3567 N N . ILE A 1 452 ? -19.589 -9.079 32.754 1.00 58.66 452 ILE A N 1
ATOM 3568 C CA . ILE A 1 452 ? -19.833 -7.829 32.011 1.00 58.66 452 ILE A CA 1
ATOM 3569 C C . ILE A 1 452 ? -21.281 -7.770 31.496 1.00 58.66 452 ILE A C 1
ATOM 3571 O O . ILE A 1 452 ? -21.869 -6.691 31.408 1.00 58.66 452 ILE A O 1
ATOM 3575 N N . LYS A 1 453 ? -21.865 -8.920 31.135 1.00 54.28 453 LYS A N 1
ATOM 3576 C CA . LYS A 1 453 ? -23.268 -9.010 30.715 1.00 54.28 453 LYS A CA 1
ATOM 3577 C C . LYS A 1 453 ? -24.217 -8.843 31.906 1.00 54.28 453 LYS A C 1
ATOM 3579 O O . LYS A 1 453 ? -25.154 -8.069 31.795 1.00 54.28 453 LYS A O 1
ATOM 3584 N N . GLU A 1 454 ? -23.945 -9.491 33.033 1.00 53.53 454 GLU A N 1
ATOM 3585 C CA . GLU A 1 454 ? -24.716 -9.431 34.278 1.00 53.53 454 GLU A CA 1
ATOM 3586 C C . GLU A 1 454 ? -24.632 -8.040 34.921 1.00 53.53 454 GLU A C 1
ATOM 3588 O O . GLU A 1 454 ? -25.636 -7.533 35.402 1.00 53.53 454 GLU A O 1
ATOM 3593 N N . GLU A 1 455 ? -23.482 -7.362 34.861 1.00 56.56 455 GLU A N 1
ATOM 3594 C CA . GLU A 1 455 ? -23.331 -5.970 35.302 1.00 56.56 455 GLU A CA 1
ATOM 3595 C C . GLU A 1 455 ? -24.172 -5.016 34.439 1.00 56.56 455 GLU A C 1
ATOM 3597 O O . GLU A 1 455 ? -24.776 -4.071 34.951 1.00 56.56 455 GLU A O 1
ATOM 3602 N N . ARG A 1 456 ? -24.275 -5.284 33.131 1.00 57.38 456 ARG A N 1
ATOM 3603 C CA . ARG A 1 456 ? -25.134 -4.519 32.213 1.00 57.38 456 ARG A CA 1
ATOM 3604 C C . ARG A 1 456 ? -26.616 -4.858 32.365 1.00 57.38 456 ARG A C 1
ATOM 3606 O O . ARG A 1 456 ? -27.443 -3.952 32.303 1.00 57.38 456 ARG A O 1
ATOM 3613 N N . GLU A 1 457 ? -26.962 -6.118 32.609 1.00 55.88 457 GLU A N 1
ATOM 3614 C CA . GLU A 1 457 ? -28.326 -6.546 32.945 1.00 55.88 457 GLU A CA 1
ATOM 3615 C C . GLU A 1 457 ? -28.766 -5.927 34.278 1.00 55.88 457 GLU A C 1
ATOM 3617 O O . GLU A 1 457 ? -29.841 -5.344 34.344 1.00 55.88 457 GLU A O 1
ATOM 3622 N N . ALA A 1 458 ? -27.898 -5.902 35.293 1.00 58.94 458 ALA A N 1
ATOM 3623 C CA . ALA A 1 458 ? -28.157 -5.239 36.570 1.00 58.94 458 ALA A CA 1
ATOM 3624 C C . ALA A 1 458 ? -28.324 -3.717 36.415 1.00 58.94 458 ALA A C 1
ATOM 3626 O O . ALA A 1 458 ? -29.195 -3.120 37.047 1.00 58.94 458 ALA A O 1
ATOM 3627 N N . GLN A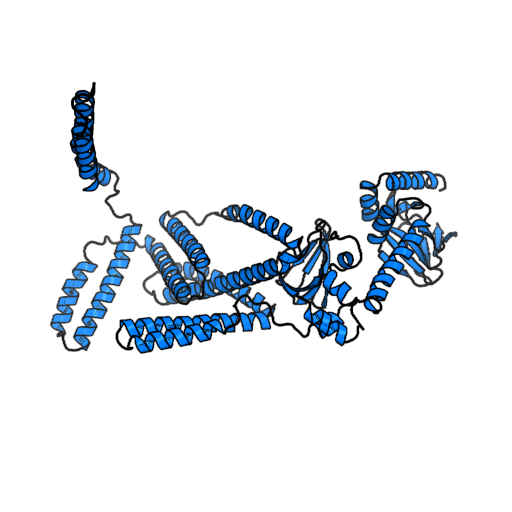 1 459 ? -27.538 -3.071 35.547 1.00 62.28 459 GLN A N 1
ATOM 3628 C CA . GLN A 1 459 ? -27.764 -1.665 35.192 1.00 62.28 459 GLN A CA 1
ATOM 3629 C C . GLN A 1 459 ? -29.108 -1.474 34.480 1.00 62.28 459 GLN A C 1
ATOM 3631 O O . GLN A 1 459 ? -29.810 -0.512 34.775 1.00 62.28 459 GLN A O 1
ATOM 3636 N N . THR A 1 460 ? -29.500 -2.395 33.601 1.00 61.91 460 THR A N 1
ATOM 3637 C CA . THR A 1 460 ? -30.797 -2.368 32.904 1.00 61.91 460 THR A CA 1
ATOM 3638 C C . THR A 1 460 ? -31.961 -2.548 33.882 1.00 61.91 460 THR A C 1
ATOM 3640 O O . THR A 1 460 ? -32.935 -1.796 33.820 1.00 61.91 460 THR A O 1
ATOM 3643 N N . ASP A 1 461 ? -31.829 -3.454 34.851 1.00 65.94 461 ASP A N 1
ATOM 3644 C CA . ASP A 1 461 ? -32.792 -3.657 35.932 1.00 65.94 461 ASP A CA 1
ATOM 3645 C C . ASP A 1 461 ? -32.928 -2.398 36.796 1.00 65.94 461 ASP A C 1
ATOM 3647 O O . ASP A 1 461 ? -34.044 -1.952 37.065 1.00 65.94 461 ASP A O 1
ATOM 3651 N N . LEU A 1 462 ? -31.817 -1.758 37.172 1.00 65.75 462 LEU A N 1
ATOM 3652 C CA . LEU A 1 462 ? -31.836 -0.509 37.940 1.00 65.75 462 LEU A CA 1
ATOM 3653 C C . LEU A 1 462 ? -32.430 0.659 37.142 1.00 65.75 462 LEU A C 1
ATOM 3655 O O . LEU A 1 462 ? -33.195 1.454 37.688 1.00 65.75 462 LEU A O 1
ATOM 3659 N N . VAL A 1 463 ? -32.152 0.742 35.839 1.00 67.44 463 VAL A N 1
ATOM 3660 C CA . VAL A 1 463 ? -32.763 1.730 34.937 1.00 67.44 463 VAL A CA 1
ATOM 3661 C C . VAL A 1 463 ? -34.268 1.474 34.776 1.00 67.44 463 VAL A C 1
ATOM 3663 O O . VAL A 1 463 ? -35.040 2.429 34.699 1.00 67.44 463 VAL A O 1
ATOM 3666 N N . SER A 1 464 ? -34.722 0.217 34.821 1.00 67.56 464 SER A N 1
ATOM 3667 C CA . SER A 1 464 ? -36.151 -0.136 34.775 1.00 67.56 464 SER A CA 1
ATOM 3668 C C . SER A 1 464 ? -36.940 0.316 36.016 1.00 67.56 464 SER A C 1
ATOM 3670 O O . SER A 1 464 ? -38.155 0.531 35.940 1.00 67.56 464 SER A O 1
ATOM 3672 N N . LEU A 1 465 ? -36.262 0.483 37.160 1.00 67.19 465 LEU A N 1
ATOM 3673 C CA . LEU A 1 465 ? -36.872 0.957 38.407 1.00 67.19 465 LEU A CA 1
ATOM 3674 C C . LEU A 1 465 ? -37.154 2.461 38.387 1.00 67.19 465 LEU A C 1
ATOM 3676 O O . LEU A 1 465 ? -38.011 2.925 39.143 1.00 67.19 465 LEU A O 1
ATOM 3680 N N . VAL A 1 466 ? -36.487 3.205 37.502 1.00 74.62 466 VAL A N 1
ATOM 3681 C CA . VAL A 1 466 ? -36.679 4.646 37.348 1.00 74.62 466 VAL A CA 1
ATOM 3682 C C . VAL A 1 466 ? -38.130 4.912 36.937 1.00 74.62 466 VAL A C 1
ATOM 3684 O O . VAL A 1 466 ? -38.561 4.440 35.881 1.00 74.62 466 VAL A O 1
ATOM 3687 N N . PRO A 1 467 ? -38.905 5.707 37.701 1.00 70.06 467 PRO A N 1
ATOM 3688 C CA . PRO A 1 467 ? -40.319 5.948 37.407 1.00 70.06 467 PRO A CA 1
ATOM 3689 C C . PRO A 1 467 ? -40.589 6.454 35.983 1.00 70.06 467 PRO A C 1
ATOM 3691 O O . PRO A 1 467 ? -41.581 6.062 35.375 1.00 70.06 467 PRO A O 1
ATOM 3694 N N . LEU A 1 468 ? -39.676 7.262 35.430 1.00 71.19 468 LEU A N 1
ATOM 3695 C CA . LEU A 1 468 ? -39.726 7.750 34.047 1.00 71.19 468 LEU A CA 1
ATOM 3696 C C . LEU A 1 468 ? -39.656 6.609 33.008 1.00 71.19 468 LEU A C 1
ATOM 3698 O O . LEU A 1 468 ? -40.303 6.683 31.967 1.00 71.19 468 LEU A O 1
ATOM 3702 N N . LEU A 1 469 ? -38.908 5.541 33.292 1.00 72.88 469 LEU A N 1
ATOM 3703 C CA . LEU A 1 469 ? -38.559 4.476 32.339 1.00 72.88 469 LEU A CA 1
ATOM 3704 C C . LEU A 1 469 ? -39.290 3.147 32.608 1.00 72.88 469 LEU A C 1
ATOM 3706 O O . LEU A 1 469 ? -39.196 2.195 31.835 1.00 72.88 469 LEU A O 1
ATOM 3710 N N . ARG A 1 470 ? -40.072 3.080 33.688 1.00 70.44 470 ARG A N 1
ATOM 3711 C CA . ARG A 1 470 ? -40.724 1.856 34.161 1.00 70.44 470 ARG A CA 1
ATOM 3712 C C . ARG A 1 470 ? -41.772 1.300 33.196 1.00 70.44 470 ARG A C 1
ATOM 3714 O O . ARG A 1 470 ? -42.842 1.885 33.060 1.00 70.44 470 ARG A O 1
ATOM 3721 N N . GLY A 1 471 ? -41.550 0.125 32.617 1.00 66.81 471 GLY A N 1
ATOM 3722 C CA . GLY A 1 471 ? -42.506 -0.520 31.702 1.00 66.81 471 GLY A CA 1
ATOM 3723 C C . GLY A 1 471 ? -42.310 -0.165 30.227 1.00 66.81 471 GLY A C 1
ATOM 3724 O O . GLY A 1 471 ? -43.190 -0.469 29.430 1.00 66.81 471 GLY A O 1
ATOM 3725 N N . LEU A 1 472 ? -41.179 0.458 29.879 1.00 78.25 472 LEU A N 1
ATOM 3726 C CA . LEU A 1 472 ? -40.642 0.418 28.517 1.00 78.25 472 LEU A CA 1
ATOM 3727 C C . LEU A 1 472 ? -40.154 -1.004 28.191 1.00 78.25 472 LEU A C 1
ATOM 3729 O O . LEU A 1 472 ? -39.853 -1.779 29.105 1.00 78.25 472 LEU A O 1
ATOM 3733 N N . SER A 1 473 ? -40.074 -1.352 26.903 1.00 77.38 473 SER A N 1
ATOM 3734 C CA . SER A 1 473 ? -39.542 -2.656 26.491 1.00 77.38 473 SER A CA 1
ATOM 3735 C C . SER A 1 473 ? -38.073 -2.812 26.903 1.00 77.38 473 SER A C 1
ATOM 3737 O O . SER A 1 473 ? -37.329 -1.833 27.006 1.00 77.38 473 SER A O 1
ATOM 3739 N N . SER A 1 474 ? -37.641 -4.058 27.117 1.00 70.31 474 SER A N 1
ATOM 3740 C CA . SER A 1 474 ? -36.242 -4.379 27.435 1.00 70.31 474 SER A CA 1
ATOM 3741 C C . SER A 1 474 ? -35.272 -3.827 26.389 1.00 70.31 474 SER A C 1
ATOM 3743 O O . SER A 1 474 ? -34.206 -3.341 26.740 1.00 70.31 474 SER A O 1
ATOM 3745 N N . GLU A 1 475 ? -35.683 -3.807 25.120 1.00 69.81 475 GLU A N 1
ATOM 3746 C CA . GLU A 1 475 ? -34.900 -3.272 24.000 1.00 69.81 475 GLU A CA 1
ATOM 3747 C C . GLU A 1 475 ? -34.644 -1.762 24.140 1.00 69.81 475 GLU A C 1
ATOM 3749 O O . GLU A 1 475 ? -33.545 -1.284 23.866 1.00 69.81 475 GLU A O 1
ATOM 3754 N N . VAL A 1 476 ? -35.636 -0.991 24.601 1.00 74.25 476 VAL A N 1
ATOM 3755 C CA . VAL A 1 476 ? -35.483 0.458 24.821 1.00 74.25 476 VAL A CA 1
ATOM 3756 C C . VAL A 1 476 ? -34.618 0.735 26.048 1.00 74.25 476 VAL A C 1
ATOM 3758 O O . VAL A 1 476 ? -33.805 1.658 26.034 1.00 74.25 476 VAL A O 1
ATOM 3761 N N . LEU A 1 477 ? -34.762 -0.068 27.104 1.00 75.06 477 LEU A N 1
ATOM 3762 C CA . LEU A 1 477 ? -33.950 0.063 28.314 1.00 75.06 477 LEU A CA 1
ATOM 3763 C C . LEU A 1 477 ? -32.471 -0.244 28.038 1.00 75.06 477 LEU A C 1
ATOM 3765 O O . LEU A 1 477 ? -31.612 0.521 28.473 1.00 75.06 477 LEU A O 1
ATOM 3769 N N . GLU A 1 478 ? -32.177 -1.284 27.252 1.00 70.44 478 GLU A N 1
ATOM 3770 C CA . GLU A 1 478 ? -30.817 -1.592 26.790 1.00 70.44 478 GLU A CA 1
ATOM 3771 C C . GLU A 1 478 ? -30.224 -0.430 25.983 1.00 70.44 478 GLU A C 1
ATOM 3773 O O . GLU A 1 478 ? -29.113 0.017 26.271 1.00 70.44 478 GLU A O 1
ATOM 3778 N N . GLN A 1 479 ? -30.986 0.142 25.041 1.00 71.31 479 GLN A N 1
ATOM 3779 C CA . GLN A 1 479 ? -30.543 1.314 24.275 1.00 71.31 479 GLN A CA 1
ATOM 3780 C C . GLN A 1 479 ? -30.221 2.515 25.172 1.00 71.31 479 GLN A C 1
ATOM 3782 O O . GLN A 1 479 ? -29.265 3.245 24.900 1.00 71.31 479 GLN A O 1
ATOM 3787 N N . ILE A 1 480 ? -30.995 2.734 26.237 1.00 76.50 480 ILE A N 1
ATOM 3788 C CA . ILE A 1 480 ? -30.736 3.806 27.204 1.00 76.50 480 ILE A CA 1
ATOM 3789 C C . ILE A 1 480 ? -29.438 3.534 27.965 1.00 76.50 480 ILE A C 1
ATOM 3791 O O . ILE A 1 480 ? -28.589 4.422 28.023 1.00 76.50 480 ILE A O 1
ATOM 3795 N N . VAL A 1 481 ? -29.248 2.322 28.495 1.00 75.25 481 VAL A N 1
ATOM 3796 C CA . VAL A 1 481 ? -28.025 1.935 29.220 1.00 75.25 481 VAL A CA 1
ATOM 3797 C C . VAL A 1 481 ? -26.788 2.087 28.330 1.00 75.25 481 VAL A C 1
ATOM 3799 O O . VAL A 1 481 ? -25.798 2.676 28.762 1.00 75.25 481 VAL A O 1
ATOM 3802 N N . GLU A 1 482 ? -26.853 1.674 27.062 1.00 70.56 482 GLU A N 1
ATOM 3803 C CA . GLU A 1 482 ? -25.751 1.827 26.098 1.00 70.56 482 GLU A CA 1
ATOM 3804 C C . GLU A 1 482 ? -25.328 3.282 25.848 1.00 70.56 482 GLU A C 1
ATOM 3806 O O . GLU A 1 482 ? -24.185 3.543 25.464 1.00 70.56 482 GLU A O 1
ATOM 3811 N N . HIS A 1 483 ? -26.237 4.238 26.044 1.00 74.75 483 HIS A N 1
ATOM 3812 C CA . HIS A 1 483 ? -25.968 5.666 25.874 1.00 74.75 483 HIS A CA 1
ATOM 3813 C C . HIS A 1 483 ? -25.714 6.387 27.204 1.00 74.75 483 HIS A C 1
ATOM 3815 O O . HIS A 1 483 ? -25.583 7.614 27.228 1.00 74.75 483 HIS A O 1
ATOM 3821 N N . THR A 1 484 ? -25.619 5.647 28.310 1.00 73.75 484 THR A N 1
ATOM 3822 C CA . THR A 1 484 ? -25.283 6.207 29.618 1.00 73.75 484 THR A CA 1
ATOM 3823 C C . THR A 1 484 ? -23.793 6.099 29.918 1.00 73.75 484 THR A C 1
ATOM 3825 O O . THR A 1 484 ? -23.110 5.158 29.522 1.00 73.75 484 THR A O 1
ATOM 3828 N N . MET A 1 485 ? -23.270 7.079 30.653 1.00 71.81 485 MET A N 1
ATOM 3829 C CA . MET A 1 485 ? -21.918 7.032 31.206 1.00 71.81 485 MET A CA 1
ATOM 3830 C C . MET A 1 485 ? -21.985 6.833 32.716 1.00 71.81 485 MET A C 1
ATOM 3832 O O . MET A 1 485 ? -22.628 7.627 33.402 1.00 71.81 485 MET A O 1
ATOM 3836 N N . SER A 1 486 ? -21.284 5.830 33.246 1.00 72.19 486 SER A N 1
ATOM 3837 C CA . SER A 1 486 ? -21.133 5.662 34.695 1.00 72.19 486 SER A CA 1
ATOM 3838 C C . SER A 1 486 ? -20.145 6.691 35.250 1.00 72.19 486 SER A C 1
ATOM 3840 O O . SER A 1 486 ? -19.024 6.826 34.754 1.00 72.19 486 SER A O 1
ATOM 3842 N N . VAL A 1 487 ? -20.570 7.448 36.261 1.00 75.62 487 VAL A N 1
ATOM 3843 C CA . VAL A 1 487 ? -19.790 8.510 36.906 1.00 75.62 487 VAL A CA 1
ATOM 3844 C C . VAL A 1 487 ? -19.848 8.328 38.420 1.00 75.62 487 VAL A C 1
ATOM 3846 O O . VAL A 1 487 ? -20.925 8.326 39.015 1.00 75.62 487 VAL A O 1
ATOM 3849 N N . GLY A 1 488 ? -18.683 8.192 39.054 1.00 71.88 488 GLY A N 1
ATOM 3850 C CA . GLY A 1 488 ? -18.558 8.103 40.510 1.00 71.88 488 GLY A CA 1
ATOM 3851 C C . GLY A 1 488 ? -18.255 9.457 41.150 1.00 71.88 488 GLY A C 1
ATOM 3852 O O . GLY A 1 488 ? -17.427 10.210 40.639 1.00 71.88 488 GLY A O 1
ATOM 3853 N N . TYR A 1 489 ? -18.874 9.732 42.296 1.00 73.81 489 TYR A N 1
ATOM 3854 C CA . TYR A 1 489 ? -18.658 10.943 43.087 1.00 73.81 489 TYR A CA 1
ATOM 3855 C C . TYR A 1 489 ? -18.350 10.635 44.557 1.00 73.81 489 TYR A C 1
ATOM 3857 O O . TYR A 1 489 ? -18.768 9.611 45.108 1.00 73.81 489 TYR A O 1
ATOM 3865 N N . LYS A 1 490 ? -17.617 11.544 45.208 1.00 78.44 490 LYS A N 1
ATOM 3866 C CA . LYS A 1 490 ? -17.257 11.458 46.627 1.00 78.44 490 LYS A CA 1
ATOM 3867 C C . LYS A 1 490 ? -18.223 12.279 47.495 1.00 78.44 490 LYS A C 1
ATOM 3869 O O . LYS A 1 490 ? -18.813 13.245 47.013 1.00 78.44 490 LYS A O 1
ATOM 3874 N N . PRO A 1 491 ? -18.366 11.941 48.793 1.00 85.31 491 PRO A N 1
ATOM 3875 C CA . PRO A 1 491 ? -19.142 12.747 49.734 1.00 85.31 491 PRO A CA 1
ATOM 3876 C C . PRO A 1 491 ? -18.704 14.217 49.726 1.00 85.31 491 PRO A C 1
ATOM 3878 O O . PRO A 1 491 ? -17.518 14.513 49.862 1.00 85.31 491 PRO A O 1
ATOM 3881 N N . GLY A 1 492 ? -19.666 15.130 49.597 1.00 79.56 492 GLY A N 1
ATOM 3882 C CA . GLY A 1 492 ? -19.442 16.575 49.540 1.00 79.56 492 GLY A CA 1
ATOM 3883 C C . GLY A 1 492 ? -19.327 17.164 48.131 1.00 79.56 492 GLY A C 1
ATOM 3884 O O . GLY A 1 492 ? -19.439 18.384 48.000 1.00 79.56 492 GLY A O 1
ATOM 3885 N N . ASP A 1 493 ? -19.168 16.340 47.089 1.00 81.62 493 ASP A N 1
ATOM 3886 C CA . ASP A 1 493 ? -19.144 16.815 45.703 1.00 81.62 493 ASP A CA 1
ATOM 3887 C C . ASP A 1 493 ? -20.508 17.409 45.302 1.00 81.62 493 ASP A C 1
ATOM 3889 O O . ASP A 1 493 ? -21.567 16.925 45.711 1.00 81.62 493 ASP A O 1
ATOM 3893 N N . SER A 1 494 ? -20.490 18.467 44.485 1.00 86.38 494 SER A N 1
ATOM 3894 C CA . SER A 1 494 ? -21.695 19.043 43.874 1.00 86.38 494 SER A CA 1
ATOM 3895 C C . SER A 1 494 ? -21.820 18.524 42.443 1.00 86.38 494 SER A C 1
ATOM 3897 O O . SER A 1 494 ? -20.945 18.782 41.619 1.00 86.38 494 SER A O 1
ATOM 3899 N N . VAL A 1 495 ? -22.888 17.781 42.142 1.00 85.88 495 VAL A N 1
ATOM 3900 C CA . VAL A 1 495 ? -23.130 17.187 40.810 1.00 85.88 495 VAL A CA 1
ATOM 3901 C C . VAL A 1 495 ? -23.681 18.227 39.834 1.00 85.88 495 VAL A C 1
ATOM 3903 O O . VAL A 1 495 ? -23.382 18.194 38.643 1.00 85.88 495 VAL A O 1
ATOM 3906 N N . MET A 1 496 ? -24.495 19.155 40.338 1.00 87.31 496 MET A N 1
ATOM 3907 C CA . MET A 1 496 ? -25.033 20.296 39.596 1.00 87.31 496 MET A CA 1
ATOM 3908 C C . MET A 1 496 ? -25.336 21.442 40.555 1.00 87.31 496 MET A C 1
ATOM 3910 O O . MET A 1 496 ? -25.670 21.187 41.714 1.00 87.31 496 MET A O 1
ATOM 3914 N N . THR A 1 497 ? -25.257 22.678 40.069 1.00 87.06 497 THR A N 1
ATOM 3915 C CA . THR A 1 497 ? -25.550 23.883 40.855 1.00 87.06 497 THR A CA 1
ATOM 3916 C C . THR A 1 497 ? -26.762 24.610 40.287 1.00 87.06 497 THR A C 1
ATOM 3918 O O . THR A 1 497 ? -26.931 24.701 39.074 1.00 87.06 497 THR A O 1
ATOM 3921 N N . GLU A 1 498 ? -27.612 25.133 41.167 1.00 88.69 498 GLU A N 1
ATOM 3922 C CA . GLU A 1 498 ? -28.764 25.958 40.793 1.00 88.69 498 GLU A CA 1
ATOM 3923 C C . GLU A 1 498 ? -28.323 27.172 39.957 1.00 88.69 498 GLU A C 1
ATOM 3925 O O . GLU A 1 498 ? -27.363 27.861 40.299 1.00 88.69 498 GLU A O 1
ATOM 3930 N N . GLY A 1 499 ? -29.028 27.429 38.854 1.00 83.94 499 GLY A N 1
ATOM 3931 C CA . GLY A 1 499 ? -28.757 28.529 37.928 1.00 83.94 499 GLY A CA 1
ATOM 3932 C C . GLY A 1 499 ? -27.708 28.230 36.851 1.00 83.94 499 GLY A C 1
ATOM 3933 O O . GLY A 1 499 ? -27.605 28.992 35.892 1.00 83.94 499 GLY A O 1
ATOM 3934 N N . GLU A 1 500 ? -26.959 27.127 36.949 1.00 85.19 500 GLU A N 1
ATOM 3935 C CA . GLU A 1 500 ? -26.016 26.728 35.898 1.00 85.19 500 GLU A CA 1
ATOM 3936 C C . GLU A 1 500 ? -26.740 26.118 34.697 1.00 85.19 500 GLU A C 1
ATOM 3938 O O . GLU A 1 500 ? -27.824 25.545 34.825 1.00 85.19 500 GLU A O 1
ATOM 3943 N N . SER A 1 501 ? -26.136 26.202 33.510 1.00 83.00 501 SER A N 1
ATOM 3944 C CA . SER A 1 501 ? -26.670 25.480 32.358 1.00 83.00 501 SER A CA 1
ATOM 3945 C C . SER A 1 501 ? -26.332 23.993 32.449 1.00 83.00 501 SER A C 1
ATOM 3947 O O . SER A 1 501 ? -25.231 23.611 32.844 1.00 83.00 501 SER A O 1
ATOM 3949 N N . GLY A 1 502 ? -27.281 23.139 32.079 1.00 79.19 502 GLY A N 1
ATOM 3950 C CA . GLY A 1 502 ? -27.099 21.698 32.051 1.00 79.19 502 GLY A CA 1
ATOM 3951 C C . GLY A 1 502 ? -27.886 21.028 30.937 1.00 79.19 502 GLY A C 1
ATOM 3952 O O . GLY A 1 502 ? -28.977 21.454 30.580 1.00 79.19 502 GLY A O 1
ATOM 3953 N N . ASP A 1 503 ? -27.317 19.955 30.404 1.00 81.88 503 ASP A N 1
ATOM 3954 C CA . ASP A 1 503 ? -27.803 19.231 29.225 1.00 81.88 503 ASP A CA 1
ATOM 3955 C C . ASP A 1 503 ? -27.908 17.717 29.465 1.00 81.88 503 ASP A C 1
ATOM 3957 O O . ASP A 1 503 ? -27.897 16.925 28.527 1.00 81.88 503 ASP A O 1
ATOM 3961 N N . SER A 1 504 ? -27.943 17.296 30.727 1.00 84.62 504 SER A N 1
ATOM 3962 C CA . SER A 1 504 ? -27.856 15.887 31.121 1.00 84.62 504 SER A CA 1
ATOM 3963 C C . SER A 1 504 ? -28.713 15.592 32.345 1.00 84.62 504 SER A C 1
ATOM 3965 O O . SER A 1 504 ? -28.812 16.429 33.245 1.00 84.62 504 SER A O 1
ATOM 3967 N N . MET A 1 505 ? -29.297 14.399 32.397 1.00 86.38 505 MET A N 1
ATOM 3968 C CA . MET A 1 505 ? -29.902 13.839 33.605 1.00 86.38 505 MET A CA 1
ATOM 3969 C C . MET A 1 505 ? -29.004 12.765 34.208 1.00 86.38 505 MET A C 1
ATOM 3971 O O . MET A 1 505 ? -28.105 12.240 33.546 1.00 86.38 505 MET A O 1
ATOM 3975 N N . PHE A 1 506 ? -29.278 12.444 35.465 1.00 86.19 506 PHE A N 1
ATOM 3976 C CA . PHE A 1 506 ? -28.546 11.456 36.234 1.00 86.19 506 PHE A CA 1
ATOM 3977 C C . PHE A 1 506 ? -29.518 10.468 36.871 1.00 86.19 506 PHE A C 1
ATOM 3979 O O . PHE A 1 506 ? -30.545 10.873 37.416 1.00 86.19 506 PHE A O 1
ATOM 3986 N N . ILE A 1 507 ? -29.179 9.185 36.808 1.00 86.19 507 ILE A N 1
ATOM 3987 C CA . ILE A 1 507 ? -29.880 8.090 37.485 1.00 86.19 507 ILE A CA 1
ATOM 3988 C C . ILE A 1 507 ? -28.962 7.569 38.587 1.00 86.19 507 ILE A C 1
ATOM 3990 O O . ILE A 1 507 ? -27.771 7.364 38.347 1.00 86.19 507 ILE A O 1
ATOM 3994 N N . ILE A 1 508 ? -29.495 7.372 39.789 1.00 84.81 508 ILE A N 1
ATOM 3995 C CA . ILE A 1 508 ? -28.719 6.918 40.943 1.00 84.81 508 ILE A CA 1
ATOM 3996 C C . ILE A 1 508 ? -28.666 5.392 40.934 1.00 84.81 508 ILE A C 1
ATOM 3998 O O . ILE A 1 508 ? -29.678 4.730 41.158 1.00 84.81 508 ILE A O 1
ATOM 4002 N N . ILE A 1 509 ? -27.477 4.843 40.682 1.00 79.25 509 ILE A N 1
ATOM 4003 C CA . ILE A 1 509 ? -27.222 3.394 40.713 1.00 79.25 509 ILE A CA 1
ATOM 4004 C C . ILE A 1 509 ? -26.916 2.953 42.143 1.00 79.25 509 ILE A C 1
ATOM 4006 O O . ILE A 1 509 ? -27.366 1.905 42.585 1.00 79.25 509 ILE A O 1
ATOM 4010 N N . HIS A 1 510 ? -26.128 3.763 42.852 1.00 79.25 510 HIS A N 1
ATOM 4011 C CA . HIS A 1 510 ? -25.669 3.486 44.205 1.00 79.25 510 HIS A CA 1
ATOM 4012 C C . HIS A 1 510 ? -25.477 4.799 44.966 1.00 79.25 510 HIS A C 1
ATOM 4014 O O . HIS A 1 510 ? -24.885 5.723 44.405 1.00 79.25 510 HIS A O 1
ATOM 4020 N N . GLY A 1 511 ? -25.921 4.877 46.220 1.00 82.56 511 GLY A N 1
ATOM 4021 C CA . GLY A 1 511 ? -25.698 6.026 47.108 1.00 82.56 511 GLY A CA 1
ATOM 4022 C C . GLY A 1 511 ? -26.903 6.955 47.324 1.00 82.56 511 GLY A C 1
ATOM 4023 O O . GLY A 1 511 ? -28.025 6.692 46.885 1.00 82.56 511 GLY A O 1
ATOM 4024 N N . VAL A 1 512 ? -26.660 8.069 48.025 1.00 86.31 512 VAL A N 1
ATOM 4025 C CA . VAL A 1 512 ? -27.673 9.062 48.427 1.00 86.31 512 VAL A CA 1
ATOM 4026 C C . VAL A 1 512 ? -27.218 10.472 48.055 1.00 86.31 512 VAL A C 1
ATOM 4028 O O . VAL A 1 512 ? -26.104 10.900 48.384 1.00 86.31 512 VAL A O 1
ATOM 4031 N N . VAL A 1 513 ? -28.122 11.230 47.433 1.00 90.81 513 VAL A N 1
ATOM 4032 C CA . VAL A 1 513 ? -27.906 12.636 47.063 1.00 90.81 513 VAL A CA 1
ATOM 4033 C C . VAL A 1 513 ? -28.931 13.551 47.730 1.00 90.81 513 VAL A C 1
ATOM 4035 O O . VAL A 1 513 ? -30.078 13.172 47.958 1.00 90.81 513 VAL A O 1
ATOM 4038 N N . SER A 1 514 ? -28.522 14.780 48.029 1.00 90.75 514 SER A N 1
ATOM 4039 C CA . SER A 1 514 ? -29.347 15.809 48.667 1.00 90.75 514 SER A CA 1
ATOM 4040 C C . SER A 1 514 ? -29.586 16.972 47.703 1.00 90.75 514 SER A C 1
ATOM 4042 O O . SER A 1 514 ? -28.634 17.531 47.152 1.00 90.75 514 SER A O 1
ATOM 4044 N N . ILE A 1 515 ? -30.852 17.351 47.513 1.00 91.44 515 ILE A N 1
ATOM 4045 C CA . ILE A 1 515 ? -31.284 18.425 46.609 1.00 91.44 515 ILE A CA 1
ATOM 4046 C C . ILE A 1 515 ? -31.571 19.698 47.407 1.00 91.44 515 ILE A C 1
ATOM 4048 O O . ILE A 1 515 ? -32.394 19.690 48.323 1.00 91.44 515 ILE A O 1
ATOM 4052 N N . TYR A 1 516 ? -30.944 20.803 47.009 1.00 88.00 516 TYR A N 1
ATOM 4053 C CA . TYR A 1 516 ? -31.101 22.127 47.602 1.00 88.00 516 TYR A CA 1
ATOM 4054 C C . TYR A 1 516 ? -31.658 23.131 46.588 1.00 88.00 516 TYR A C 1
ATOM 4056 O O . TYR A 1 516 ? -31.156 23.199 45.469 1.00 88.00 516 TYR A O 1
ATOM 4064 N N . LYS A 1 517 ? -32.619 23.969 46.984 1.00 86.31 517 LYS A N 1
ATOM 4065 C CA . LYS A 1 517 ? -33.082 25.129 46.194 1.00 86.31 517 LYS A CA 1
ATOM 4066 C C . LYS A 1 517 ? -33.122 26.353 47.085 1.00 86.31 517 LYS A C 1
ATOM 4068 O O . LYS A 1 517 ? -33.583 26.261 48.220 1.00 86.31 517 LYS A O 1
ATOM 4073 N N . ALA A 1 518 ? -32.590 27.472 46.604 1.00 84.88 518 ALA A N 1
ATOM 4074 C CA . ALA A 1 518 ? -32.413 28.690 47.397 1.00 84.88 518 ALA A CA 1
ATOM 4075 C C . ALA A 1 518 ? -31.699 28.450 48.753 1.00 84.88 518 ALA A C 1
ATOM 4077 O O . ALA A 1 518 ? -31.913 29.173 49.722 1.00 84.88 518 ALA A O 1
ATOM 4078 N N . GLY A 1 519 ? -30.842 27.422 48.827 1.00 81.69 519 GLY A N 1
ATOM 4079 C CA . GLY A 1 519 ? -30.109 27.037 50.039 1.00 81.69 519 GLY A CA 1
ATOM 4080 C C . GLY A 1 519 ? -30.865 26.135 51.024 1.00 81.69 519 GLY A C 1
ATOM 4081 O O . GLY A 1 519 ? -30.241 25.642 51.963 1.00 81.69 519 GLY A O 1
ATOM 4082 N N . GLU A 1 520 ? -32.152 25.854 50.807 1.00 86.44 520 GLU A N 1
ATOM 4083 C CA . GLU A 1 520 ? -32.943 24.945 51.646 1.00 86.44 520 GLU A CA 1
ATOM 4084 C C . GLU A 1 520 ? -32.955 23.520 51.077 1.00 86.44 520 GLU A C 1
ATOM 4086 O O . GLU A 1 520 ? -33.027 23.326 49.863 1.00 86.44 520 GLU A O 1
ATOM 4091 N N . LEU A 1 521 ? -32.870 22.513 51.954 1.00 89.25 521 LEU A N 1
ATOM 4092 C CA . LEU A 1 521 ? -32.943 21.099 51.575 1.00 89.25 521 LEU A CA 1
ATOM 4093 C C . LEU A 1 521 ? -34.393 20.734 51.226 1.00 89.25 521 LEU A C 1
ATOM 4095 O O . LEU A 1 521 ? -35.254 20.757 52.103 1.00 89.25 521 LEU A O 1
ATOM 4099 N N . ILE A 1 522 ? -34.648 20.357 49.971 1.00 87.94 522 ILE A N 1
ATOM 4100 C CA . ILE A 1 522 ? -35.991 19.979 49.500 1.00 87.94 522 ILE A CA 1
ATOM 4101 C C . ILE A 1 522 ? -36.226 18.476 49.633 1.00 87.94 522 ILE A C 1
ATOM 4103 O O . ILE A 1 522 ? -37.309 18.045 50.024 1.00 87.94 522 ILE A O 1
ATOM 4107 N N . ALA A 1 523 ? -35.233 17.671 49.252 1.00 86.94 523 ALA A N 1
ATOM 4108 C CA . ALA A 1 523 ? -35.383 16.226 49.145 1.00 86.94 523 ALA A CA 1
ATOM 4109 C C . ALA A 1 523 ? -34.034 15.507 49.247 1.00 86.94 523 ALA A C 1
ATOM 4111 O O . ALA A 1 523 ? -32.987 16.058 48.901 1.00 86.94 523 ALA A O 1
ATOM 4112 N N . GLU A 1 524 ? -34.083 14.249 49.676 1.00 91.06 524 GLU A N 1
ATOM 4113 C CA . GLU A 1 524 ? -32.990 13.289 49.524 1.00 91.06 524 GLU A CA 1
ATOM 4114 C C . GLU A 1 524 ? -33.450 12.185 48.573 1.00 91.06 524 GLU A C 1
ATOM 4116 O O . GLU A 1 524 ? -34.537 11.638 48.756 1.00 91.06 524 GLU A O 1
ATOM 4121 N N . LEU A 1 525 ? -32.632 11.884 47.567 1.00 88.31 525 LEU A N 1
ATOM 4122 C CA . LEU A 1 525 ? -32.883 10.836 46.580 1.00 88.31 525 LEU A CA 1
ATOM 4123 C C . LEU A 1 525 ? -31.913 9.672 46.793 1.00 88.31 525 LEU A C 1
ATOM 4125 O O . LEU A 1 525 ? -30.769 9.886 47.210 1.00 88.31 525 LEU A O 1
ATOM 4129 N N . LYS A 1 526 ? -32.375 8.452 46.514 1.00 88.19 526 LYS A N 1
ATOM 4130 C CA . LYS A 1 526 ? -31.629 7.202 46.723 1.00 88.19 526 LYS A CA 1
ATOM 4131 C C . LYS A 1 526 ? -31.548 6.374 45.440 1.00 88.19 526 LYS A C 1
ATOM 4133 O O . LYS A 1 526 ? -32.005 6.792 44.383 1.00 88.19 526 LYS A O 1
ATOM 4138 N N . GLU A 1 527 ? -30.949 5.194 45.537 1.00 83.75 527 GLU A N 1
ATOM 4139 C CA . GLU A 1 527 ? -30.867 4.205 44.457 1.00 83.75 527 GLU A CA 1
ATOM 4140 C C . GLU A 1 527 ? -32.222 3.977 43.770 1.00 83.75 527 GLU A C 1
ATOM 4142 O O . GLU A 1 527 ? -33.235 3.749 44.433 1.00 83.75 527 GLU A O 1
ATOM 4147 N N . GLY A 1 528 ? -32.232 4.054 42.437 1.00 76.69 528 GLY A N 1
ATOM 4148 C CA . GLY A 1 528 ? -33.439 3.979 41.607 1.00 76.69 528 GLY A CA 1
ATOM 4149 C C . GLY A 1 528 ? -34.131 5.325 41.346 1.00 76.69 528 GLY A C 1
ATOM 4150 O O . GLY A 1 528 ? -34.958 5.413 40.436 1.00 76.69 528 GLY A O 1
ATOM 4151 N N . ASP A 1 529 ? -33.776 6.389 42.073 1.00 83.06 529 ASP A N 1
ATOM 4152 C CA . ASP A 1 529 ? -34.241 7.747 41.781 1.00 83.06 529 ASP A CA 1
ATOM 4153 C C . ASP A 1 529 ? -33.377 8.426 40.699 1.00 83.06 529 ASP A C 1
ATOM 4155 O O . ASP A 1 529 ? -32.273 7.997 40.352 1.00 83.06 529 ASP A O 1
ATOM 4159 N N . PHE A 1 530 ? -33.883 9.533 40.154 1.00 86.31 530 PHE A N 1
ATOM 4160 C CA . PHE A 1 530 ? -33.228 10.309 39.101 1.00 86.31 530 PHE A CA 1
ATOM 4161 C C . PHE A 1 530 ? -33.388 11.813 39.333 1.00 86.31 530 PHE A C 1
ATOM 4163 O O . PHE A 1 530 ? -34.306 12.255 40.027 1.00 86.31 530 PHE A O 1
ATOM 4170 N N . PHE A 1 531 ? -32.497 12.606 38.737 1.00 86.69 531 PHE A N 1
ATOM 4171 C CA . PHE A 1 531 ? -32.534 14.065 38.821 1.00 86.69 531 PHE A CA 1
ATOM 4172 C C . PHE A 1 531 ? -31.896 14.744 37.603 1.00 86.69 531 PHE A C 1
ATOM 4174 O O . PHE A 1 531 ? -31.099 14.162 36.865 1.00 86.69 531 PHE A O 1
ATOM 4181 N N . GLY A 1 532 ? -32.220 16.022 37.406 1.00 80.50 532 GLY A N 1
ATOM 4182 C CA . GLY A 1 532 ? -31.684 16.836 36.312 1.00 80.50 532 GLY A CA 1
ATOM 4183 C C . GLY A 1 532 ? -32.467 16.729 35.000 1.00 80.50 532 GLY A C 1
ATOM 4184 O O . GLY A 1 532 ? -32.051 17.321 34.007 1.00 80.50 532 GLY A O 1
ATOM 4185 N N . GLU A 1 533 ? -33.605 16.038 35.008 1.00 76.56 533 GLU A N 1
ATOM 4186 C CA . GLU A 1 533 ? -34.538 15.872 33.891 1.00 76.56 533 GLU A CA 1
ATOM 4187 C C . GLU A 1 533 ? -35.140 17.199 33.413 1.00 76.56 533 GLU A C 1
ATOM 4189 O O . GLU A 1 533 ? -35.389 17.384 32.226 1.00 76.56 533 GLU A O 1
ATOM 4194 N N . MET A 1 534 ? -35.315 18.167 34.317 1.00 70.88 534 MET A N 1
ATOM 4195 C CA . MET A 1 534 ? -35.902 19.468 33.980 1.00 70.88 534 MET A CA 1
ATOM 4196 C C . MET A 1 534 ? -35.057 20.246 32.965 1.00 70.88 534 MET A C 1
ATOM 4198 O O . MET A 1 534 ? -35.589 20.935 32.098 1.00 70.88 534 MET A O 1
ATOM 4202 N N . ALA A 1 535 ? -33.733 20.102 33.049 1.00 66.56 535 ALA A N 1
ATOM 4203 C CA . ALA A 1 535 ? -32.810 20.758 32.132 1.00 66.56 535 ALA A CA 1
ATOM 4204 C C . ALA A 1 535 ? -32.799 20.091 30.744 1.00 66.56 535 ALA A C 1
ATOM 4206 O O . ALA A 1 535 ? -32.363 20.704 29.774 1.00 66.56 535 ALA A O 1
ATOM 4207 N N . LEU A 1 536 ? -33.304 18.856 30.640 1.00 66.38 536 LEU A N 1
ATOM 4208 C CA . LEU A 1 536 ? -33.500 18.181 29.362 1.00 66.38 536 LEU A CA 1
ATOM 4209 C C . LEU A 1 536 ? -34.732 18.725 28.629 1.00 66.38 536 LEU A C 1
ATOM 4211 O O . LEU A 1 536 ? -34.691 18.911 27.425 1.00 66.38 536 LEU A O 1
ATOM 4215 N N . LEU A 1 537 ? -35.822 19.006 29.339 1.00 62.84 537 LEU A N 1
ATOM 4216 C CA . LEU A 1 537 ? -37.126 19.256 28.711 1.00 62.84 537 LEU A CA 1
ATOM 4217 C C . LEU A 1 537 ? -37.534 20.745 28.663 1.00 62.84 537 LEU A C 1
ATOM 4219 O O . LEU A 1 537 ? -38.585 21.070 28.102 1.00 62.84 537 LEU A O 1
ATOM 4223 N N . GLY A 1 538 ? -36.715 21.642 29.227 1.00 64.06 538 GLY A N 1
ATOM 4224 C CA . GLY A 1 538 ? -36.952 23.092 29.314 1.00 64.06 538 GLY A CA 1
ATOM 4225 C C . GLY A 1 538 ? -35.743 23.953 28.910 1.00 64.06 538 GLY A C 1
ATOM 4226 O O . GLY A 1 538 ? -34.961 23.577 28.039 1.00 64.06 538 GLY A O 1
ATOM 4227 N N . ASP A 1 539 ? -35.558 25.106 29.563 1.00 62.72 539 ASP A N 1
ATOM 4228 C CA . ASP A 1 539 ? -34.574 26.151 29.199 1.00 62.72 539 ASP A CA 1
ATOM 4229 C C . ASP A 1 539 ? -33.093 25.795 29.468 1.00 62.72 539 ASP A C 1
ATOM 4231 O O . ASP A 1 539 ? -32.233 26.673 29.517 1.00 62.72 539 ASP A O 1
ATOM 4235 N N . LYS A 1 540 ? -32.757 24.507 29.640 1.00 70.69 540 LYS A N 1
ATOM 4236 C CA . LYS A 1 540 ? -31.395 24.016 29.938 1.00 70.69 540 LYS A CA 1
ATOM 4237 C C . LYS A 1 540 ? -30.731 24.677 31.150 1.00 70.69 540 LYS A C 1
ATOM 4239 O O . LYS A 1 540 ? -29.504 24.700 31.231 1.00 70.69 540 LYS A O 1
ATOM 4244 N N . VAL A 1 541 ? -31.512 25.204 32.094 1.00 80.62 541 VAL A N 1
ATOM 4245 C CA . VAL A 1 541 ? -31.025 25.773 33.360 1.00 80.62 541 VAL A CA 1
ATOM 4246 C C . VAL A 1 541 ? -31.354 24.821 34.506 1.00 80.62 541 VAL A C 1
ATOM 4248 O O . VAL A 1 541 ? -32.453 24.274 34.591 1.00 80.62 541 VAL A O 1
ATOM 4251 N N . ARG A 1 542 ? -30.389 24.604 35.398 1.00 85.94 542 ARG A N 1
ATOM 4252 C CA . ARG A 1 542 ? -30.546 23.795 36.607 1.00 85.94 542 ARG A CA 1
ATOM 4253 C C . ARG A 1 542 ? -31.396 24.544 37.632 1.00 85.94 542 ARG A C 1
ATOM 4255 O O . ARG A 1 542 ? -31.072 25.657 38.029 1.00 85.94 542 ARG A O 1
ATOM 4262 N N . THR A 1 543 ? -32.467 23.912 38.095 1.00 83.75 543 THR A N 1
ATOM 4263 C CA . THR A 1 543 ? -33.443 24.497 39.031 1.00 83.75 543 THR A CA 1
ATOM 4264 C C . THR A 1 543 ? -33.103 24.274 40.506 1.00 83.75 543 THR A C 1
ATOM 4266 O O . THR A 1 543 ? -33.752 24.850 41.376 1.00 83.75 543 THR A O 1
ATOM 4269 N N . ALA A 1 544 ? -32.109 23.432 40.792 1.00 87.19 544 ALA A N 1
ATOM 4270 C CA . ALA A 1 544 ? -31.659 23.090 42.133 1.00 87.19 544 ALA A CA 1
ATOM 4271 C C . ALA A 1 544 ? -30.184 22.656 42.112 1.00 87.19 544 ALA A C 1
ATOM 4273 O O . ALA A 1 544 ? -29.662 22.212 41.086 1.00 87.19 544 ALA A O 1
ATOM 4274 N N . THR A 1 545 ? -29.526 22.764 43.263 1.00 89.25 545 THR A N 1
ATOM 4275 C CA . THR A 1 545 ? -28.174 22.254 43.514 1.00 89.25 545 THR A CA 1
ATOM 4276 C C . THR A 1 545 ? -28.258 20.836 44.071 1.00 89.25 545 THR A C 1
ATOM 4278 O O . THR A 1 545 ? -29.001 20.600 45.021 1.00 89.25 545 THR A O 1
ATOM 4281 N N . VAL A 1 546 ? -27.475 19.894 43.545 1.00 92.00 546 VAL A N 1
ATOM 4282 C CA . VAL A 1 546 ? -27.441 18.504 44.033 1.00 92.00 546 VAL A CA 1
ATOM 4283 C C . VAL A 1 546 ? -26.072 18.191 44.609 1.00 92.00 546 VAL A C 1
ATOM 4285 O O . VAL A 1 546 ? -25.067 18.283 43.905 1.00 92.00 546 VAL A O 1
ATOM 4288 N N . LYS A 1 547 ? -26.039 17.800 45.885 1.00 90.88 547 LYS A N 1
ATOM 4289 C CA . LYS A 1 547 ? -24.814 17.438 46.605 1.00 90.88 547 LYS A CA 1
ATOM 4290 C C . LYS A 1 547 ? -24.811 15.971 46.998 1.00 90.88 547 LYS A C 1
ATOM 4292 O O . LYS A 1 547 ? -25.842 15.406 47.357 1.00 90.88 547 LYS A O 1
ATOM 4297 N N . ILE A 1 548 ? -23.629 15.379 46.969 1.00 89.50 548 ILE A N 1
ATOM 4298 C CA . ILE A 1 548 ? -23.402 13.977 47.296 1.00 89.50 548 ILE A CA 1
ATOM 4299 C C . ILE A 1 548 ? -23.265 13.809 48.810 1.00 89.50 548 ILE A C 1
ATOM 4301 O O . ILE A 1 548 ? -22.426 14.463 49.434 1.00 89.50 548 ILE A O 1
ATOM 4305 N N . LYS A 1 549 ? -24.083 12.937 49.411 1.00 83.69 549 LYS A N 1
ATOM 4306 C CA . LYS A 1 549 ? -24.079 12.685 50.862 1.00 83.69 549 LYS A CA 1
ATOM 4307 C C . LYS A 1 549 ? -23.153 11.530 51.243 1.00 83.69 549 LYS A C 1
ATOM 4309 O O . LYS A 1 549 ? -22.462 11.605 52.255 1.00 83.69 549 LYS A O 1
ATOM 4314 N N . GLU A 1 550 ? -23.104 10.498 50.409 1.00 84.62 550 GLU A N 1
ATOM 4315 C CA . GLU A 1 550 ? -22.241 9.320 50.559 1.00 84.62 550 GLU A CA 1
ATOM 4316 C C . GLU A 1 550 ? -21.610 8.929 49.218 1.00 84.62 550 GLU A C 1
ATOM 4318 O O . GLU A 1 550 ? -21.948 9.507 48.191 1.00 84.62 550 GLU A O 1
ATOM 4323 N N . GLN A 1 551 ? -20.661 7.992 49.195 1.00 75.44 551 GLN A N 1
ATOM 4324 C CA . GLN A 1 551 ? -20.007 7.595 47.946 1.00 75.44 551 GLN A CA 1
ATOM 4325 C C . GLN A 1 551 ? -21.051 7.086 46.940 1.00 75.44 551 GLN A C 1
ATOM 4327 O O . GLN A 1 551 ? -21.722 6.094 47.199 1.00 75.44 551 GLN A O 1
ATOM 4332 N N . THR A 1 552 ? -21.212 7.802 45.825 1.00 77.56 552 THR A N 1
ATOM 4333 C CA . THR A 1 552 ? -22.368 7.647 44.928 1.00 77.56 552 THR A CA 1
ATOM 4334 C C . THR A 1 552 ? -21.903 7.320 43.512 1.00 77.56 552 THR A C 1
ATOM 4336 O O . THR A 1 552 ? -20.959 7.936 43.013 1.00 77.56 552 THR A O 1
ATOM 4339 N N . ALA A 1 553 ? -22.579 6.378 42.856 1.00 79.31 553 ALA A N 1
ATOM 4340 C CA . ALA A 1 553 ? -22.408 6.057 41.442 1.00 79.31 553 ALA A CA 1
ATOM 4341 C C . ALA A 1 553 ? -23.674 6.434 40.663 1.00 79.31 553 ALA A C 1
ATOM 4343 O O . ALA A 1 553 ? -24.787 6.054 41.037 1.00 79.31 553 ALA A O 1
ATOM 4344 N N . LEU A 1 554 ? -23.493 7.189 39.581 1.00 82.38 554 LEU A N 1
ATOM 4345 C CA . LEU A 1 554 ? -24.569 7.731 38.757 1.00 82.38 554 LEU A CA 1
ATOM 4346 C C . LEU A 1 554 ? -24.423 7.276 37.304 1.00 82.38 554 LEU A C 1
ATOM 4348 O O . LEU A 1 554 ? -23.314 7.274 36.776 1.00 82.38 554 LEU A O 1
ATOM 4352 N N . LEU A 1 555 ? -25.534 6.996 36.625 1.00 80.94 555 LEU A N 1
ATOM 4353 C CA . LEU A 1 555 ? -25.576 6.965 35.161 1.00 80.94 555 LEU A CA 1
ATOM 4354 C C . LEU A 1 555 ? -25.935 8.353 34.649 1.00 80.94 555 LEU A C 1
ATOM 4356 O O . LEU A 1 555 ? -27.006 8.874 34.953 1.00 80.94 555 LEU A O 1
ATOM 4360 N N . LYS A 1 556 ? -25.051 8.948 33.856 1.00 84.75 556 LYS A N 1
ATOM 4361 C CA . LYS A 1 556 ? -25.282 10.214 33.165 1.00 84.75 556 LYS A CA 1
ATOM 4362 C C . LYS A 1 556 ? -25.833 9.944 31.769 1.00 84.75 556 LYS A C 1
ATOM 4364 O O . LYS A 1 556 ? -25.186 9.251 30.988 1.00 84.75 556 LYS A O 1
ATOM 4369 N N . LEU A 1 557 ? -26.964 10.561 31.439 1.00 83.62 557 LEU A N 1
ATOM 4370 C CA . LEU A 1 557 ? -27.582 10.515 30.112 1.00 83.62 557 LEU A CA 1
ATOM 4371 C C . LEU A 1 557 ? -27.750 11.938 29.568 1.00 83.62 557 LEU A C 1
ATOM 4373 O O . LEU A 1 557 ? -28.286 12.808 30.258 1.00 83.62 557 LEU A O 1
ATOM 4377 N N . SER A 1 558 ? -27.273 12.200 28.349 1.00 84.94 558 SER A N 1
ATOM 4378 C CA . SER A 1 558 ? -27.365 13.532 27.740 1.00 84.94 558 SER A CA 1
ATOM 4379 C C . SER A 1 558 ? -28.708 13.767 27.039 1.00 84.94 558 SER A C 1
ATOM 4381 O O . SER A 1 558 ? -29.368 12.834 26.583 1.00 84.94 558 SER A O 1
ATOM 4383 N N . HIS A 1 559 ? -29.090 15.036 26.893 1.00 80.75 559 HIS A N 1
ATOM 4384 C CA . HIS A 1 559 ? -30.263 15.461 26.128 1.00 80.75 559 HIS A CA 1
ATOM 4385 C C . HIS A 1 559 ? -30.215 14.991 24.675 1.00 80.75 559 HIS A C 1
ATOM 4387 O O . HIS A 1 559 ? -31.227 14.589 24.112 1.00 80.75 559 HIS A O 1
ATOM 4393 N N . ALA A 1 560 ? -29.038 15.055 24.052 1.00 80.25 560 ALA A N 1
ATOM 4394 C CA . ALA A 1 560 ? -28.882 14.621 22.672 1.00 80.25 560 ALA A CA 1
ATOM 4395 C C . ALA A 1 560 ? -29.137 13.114 22.536 1.00 80.25 560 ALA A C 1
ATOM 4397 O O . ALA A 1 560 ? -29.810 12.688 21.599 1.00 80.25 560 ALA A O 1
ATOM 4398 N N . ASP A 1 561 ? -28.644 12.327 23.492 1.00 81.62 561 ASP A N 1
ATOM 4399 C CA . ASP A 1 561 ? -28.778 10.874 23.469 1.00 81.62 561 ASP A CA 1
ATOM 4400 C C . ASP A 1 561 ? -30.218 10.432 23.760 1.00 81.62 561 ASP A C 1
ATOM 4402 O O . ASP A 1 561 ? -30.766 9.620 23.017 1.00 81.62 561 ASP A O 1
ATOM 4406 N N . ILE A 1 562 ? -30.882 11.017 24.767 1.00 78.94 562 ILE A N 1
ATOM 4407 C CA . ILE A 1 562 ? -32.268 10.650 25.100 1.00 78.94 562 ILE A CA 1
ATOM 4408 C C . ILE A 1 562 ? -33.257 11.039 23.994 1.00 78.94 562 ILE A C 1
ATOM 4410 O O . ILE A 1 562 ? -34.165 10.268 23.690 1.00 78.94 562 ILE A O 1
ATOM 4414 N N . MET A 1 563 ? -33.063 12.191 23.337 1.00 79.81 563 MET A N 1
ATOM 4415 C CA . MET A 1 563 ? -33.924 12.611 22.226 1.00 79.81 563 MET A CA 1
ATOM 4416 C C . MET A 1 563 ? -33.746 11.711 21.005 1.00 79.81 563 MET A C 1
ATOM 4418 O O . MET A 1 563 ? -34.733 11.363 20.364 1.00 79.81 563 MET A O 1
ATOM 4422 N N . LYS A 1 564 ? -32.518 11.256 20.727 1.00 80.56 564 LYS A N 1
ATOM 4423 C CA . LYS A 1 564 ? -32.247 10.291 19.654 1.00 80.56 564 LYS A CA 1
ATOM 4424 C C . LYS A 1 564 ? -32.957 8.953 19.894 1.00 80.56 564 LYS A C 1
ATOM 4426 O O . LYS A 1 564 ? -33.493 8.356 18.961 1.00 80.56 564 LYS A O 1
ATOM 4431 N N . ILE A 1 565 ? -32.995 8.492 21.144 1.00 80.50 565 ILE A N 1
ATOM 4432 C CA . ILE A 1 565 ? -33.733 7.276 21.515 1.00 80.50 565 ILE A CA 1
ATOM 4433 C C . ILE A 1 565 ? -35.249 7.528 21.424 1.00 80.50 565 ILE A C 1
ATOM 4435 O O . ILE A 1 565 ? -35.982 6.684 20.916 1.00 80.50 565 ILE A O 1
ATOM 4439 N N . ALA A 1 566 ? -35.732 8.706 21.830 1.00 80.25 566 ALA A N 1
ATOM 4440 C CA . ALA A 1 566 ? -37.150 9.071 21.758 1.00 80.25 566 ALA A CA 1
ATOM 4441 C C . ALA A 1 566 ? -37.677 9.254 20.318 1.00 80.25 566 ALA A C 1
ATOM 4443 O O . ALA A 1 566 ? -38.863 9.051 20.069 1.00 80.25 566 ALA A O 1
ATOM 4444 N N . GLU A 1 567 ? -36.824 9.605 19.348 1.00 80.88 567 GLU A N 1
ATOM 4445 C CA . GLU A 1 567 ? -37.193 9.673 17.922 1.00 80.88 567 GLU A CA 1
ATOM 4446 C C . GLU A 1 567 ? -37.580 8.308 17.345 1.00 80.88 567 GLU A C 1
ATOM 4448 O O . GLU A 1 567 ? -38.441 8.223 16.470 1.00 80.88 567 GLU A O 1
ATOM 4453 N N . THR A 1 568 ? -36.953 7.244 17.844 1.00 76.38 568 THR A N 1
ATOM 4454 C CA . THR A 1 568 ? -37.190 5.866 17.396 1.00 76.38 568 THR A CA 1
ATOM 4455 C C . THR A 1 568 ? -38.205 5.124 18.267 1.00 76.38 568 THR A C 1
ATOM 4457 O O . THR A 1 568 ? -38.708 4.086 17.844 1.00 76.38 568 THR A O 1
ATOM 4460 N N . ASN A 1 569 ? -38.574 5.685 19.428 1.00 79.94 569 ASN A N 1
ATOM 4461 C CA . ASN A 1 569 ? -39.445 5.055 20.422 1.00 79.94 569 ASN A CA 1
ATOM 4462 C C . ASN A 1 569 ? -40.558 6.014 20.903 1.00 79.94 569 ASN A C 1
ATOM 4464 O O . ASN A 1 569 ? -40.335 6.812 21.821 1.00 79.94 569 ASN A O 1
ATOM 4468 N N . PRO A 1 570 ? -41.778 5.927 20.330 1.00 79.62 570 PRO A N 1
ATOM 4469 C CA . PRO A 1 570 ? -42.896 6.817 20.662 1.00 79.62 570 PRO A CA 1
ATOM 4470 C C . PRO A 1 570 ? -43.303 6.802 22.144 1.00 79.62 570 PRO A C 1
ATOM 4472 O O . PRO A 1 570 ? -43.639 7.850 22.690 1.00 79.62 570 PRO A O 1
ATOM 4475 N N . GLU A 1 571 ? -43.217 5.644 22.805 1.00 79.00 571 GLU A N 1
ATOM 4476 C CA . GLU A 1 571 ? -43.581 5.471 24.222 1.00 79.00 571 GLU A CA 1
ATOM 4477 C C . GLU A 1 571 ? -42.683 6.282 25.168 1.00 79.00 571 GLU A C 1
ATOM 4479 O O . GLU A 1 571 ? -43.158 6.886 26.12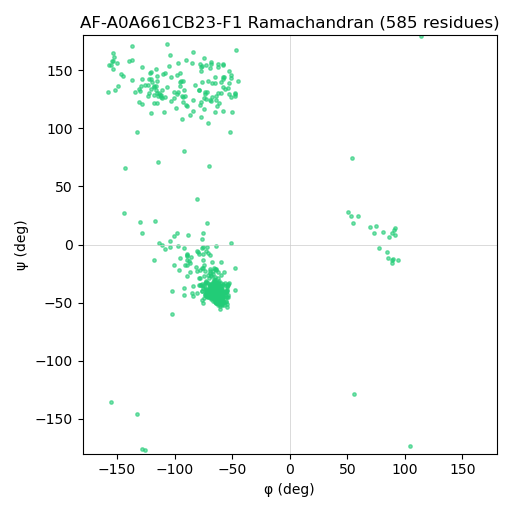9 1.00 79.00 571 GLU A O 1
ATOM 4484 N N . LEU A 1 572 ? -41.376 6.339 24.882 1.00 79.94 572 LEU A N 1
ATOM 4485 C CA . LEU A 1 572 ? -40.427 7.133 25.666 1.00 79.94 572 LEU A CA 1
ATOM 4486 C C . LEU A 1 572 ? -40.718 8.632 25.514 1.00 79.94 572 LEU A C 1
ATOM 4488 O O . LEU A 1 572 ? -40.643 9.384 26.485 1.00 79.94 572 LEU A O 1
ATOM 4492 N N . LYS A 1 573 ? -41.081 9.061 24.302 1.00 78.00 573 LYS A N 1
ATOM 4493 C CA . LYS A 1 573 ? -41.409 10.457 24.003 1.00 78.00 573 LYS A CA 1
ATOM 4494 C C . LYS A 1 573 ? -42.656 10.930 24.753 1.00 78.00 573 LYS A C 1
ATOM 4496 O O . LYS A 1 573 ? -42.631 12.010 25.331 1.00 78.00 573 LYS A O 1
ATOM 4501 N N . GLU A 1 574 ? -43.718 10.128 24.765 1.00 78.06 574 GLU A N 1
ATOM 4502 C CA . GLU A 1 574 ? -44.963 10.453 25.475 1.00 78.06 574 GLU A CA 1
ATOM 4503 C C . GLU A 1 574 ? -44.721 10.628 26.982 1.00 78.06 574 GLU A C 1
ATOM 4505 O O . GLU A 1 574 ? -45.138 11.623 27.573 1.00 78.06 574 GLU A O 1
ATOM 4510 N N . ARG A 1 575 ? -43.929 9.739 27.588 1.00 76.69 575 ARG A N 1
ATOM 4511 C CA . ARG A 1 575 ? -43.592 9.812 29.018 1.00 76.69 575 ARG A CA 1
ATOM 4512 C C . ARG A 1 575 ? -42.735 11.007 29.402 1.00 76.69 575 ARG A C 1
ATOM 4514 O O . ARG A 1 575 ? -42.910 11.565 30.484 1.00 76.69 575 ARG A O 1
ATOM 4521 N N . LEU A 1 576 ? -41.795 11.393 28.541 1.00 74.62 576 LEU A N 1
ATOM 4522 C CA . LEU A 1 576 ? -40.993 12.595 28.763 1.00 74.62 576 LEU A CA 1
ATOM 4523 C C . LEU A 1 576 ? -41.893 13.841 28.831 1.00 74.62 576 LEU A C 1
ATOM 4525 O O . LEU A 1 576 ? -41.710 14.675 29.718 1.00 74.62 576 LEU A O 1
ATOM 4529 N N . GLU A 1 577 ? -42.911 13.928 27.973 1.00 73.88 577 GLU A N 1
ATOM 4530 C CA . GLU A 1 577 ? -43.889 15.024 27.994 1.00 73.88 577 GLU A CA 1
ATOM 4531 C C . GLU A 1 577 ? -44.824 14.966 29.220 1.00 73.88 577 GLU A C 1
ATOM 4533 O O . GLU A 1 577 ? -45.094 15.996 29.840 1.00 73.88 577 GLU A O 1
ATOM 4538 N N . GLU A 1 578 ? -45.272 13.779 29.644 1.00 73.50 578 GLU A N 1
ATOM 4539 C CA . GLU A 1 578 ? -46.089 13.622 30.860 1.00 73.50 578 GLU A CA 1
ATOM 4540 C C . GLU A 1 578 ? -45.348 14.071 32.127 1.00 73.50 578 GLU A C 1
ATOM 4542 O O . GLU A 1 578 ? -45.896 14.794 32.968 1.00 73.50 578 GLU A O 1
ATOM 4547 N N . VAL A 1 579 ? -44.078 13.678 32.267 1.00 69.62 579 VAL A N 1
ATOM 4548 C CA . VAL A 1 579 ? -43.263 14.065 33.425 1.00 69.62 579 VAL A CA 1
ATOM 4549 C C . VAL A 1 579 ? -43.024 15.572 33.438 1.00 69.62 579 VAL A C 1
ATOM 4551 O O . VAL A 1 579 ? -43.138 16.184 34.505 1.00 69.62 579 VAL A O 1
ATOM 4554 N N . LYS A 1 580 ? -42.798 16.186 32.270 1.00 67.19 580 LYS A N 1
ATOM 4555 C CA . LYS A 1 580 ? -42.718 17.645 32.130 1.00 67.19 580 LYS A CA 1
ATOM 4556 C C . LYS A 1 580 ? -43.995 18.328 32.630 1.00 67.19 580 LYS A C 1
ATOM 4558 O O . LYS A 1 580 ? -43.922 19.187 33.509 1.00 67.19 580 LYS A O 1
ATOM 4563 N N . ALA A 1 581 ? -45.159 17.888 32.150 1.00 66.06 581 ALA A N 1
ATOM 4564 C CA . ALA A 1 581 ? -46.450 18.467 32.520 1.00 66.06 581 ALA A CA 1
ATOM 4565 C C . ALA A 1 581 ? -46.770 18.306 34.018 1.00 66.06 581 ALA A C 1
ATOM 4567 O O . ALA A 1 581 ? -47.320 19.213 34.640 1.00 66.06 581 ALA A O 1
ATOM 4568 N N . SER A 1 582 ? -46.397 17.175 34.626 1.00 65.81 582 SER A N 1
ATOM 4569 C CA . SER A 1 582 ? -46.656 16.916 36.049 1.00 65.81 582 SER A CA 1
ATOM 4570 C C . SER A 1 582 ? -45.821 17.782 37.004 1.00 65.81 582 SER A C 1
ATOM 4572 O O . SER A 1 582 ? -46.274 18.079 38.110 1.00 65.81 582 SER A O 1
ATOM 4574 N N . ARG A 1 583 ? -44.612 18.199 36.596 1.00 62.72 583 ARG A N 1
ATOM 4575 C CA . ARG A 1 583 ? -43.662 18.931 37.453 1.00 62.72 583 ARG A CA 1
ATOM 4576 C C . ARG A 1 583 ? -43.631 20.443 37.214 1.00 62.72 583 ARG A C 1
ATOM 4578 O O . ARG A 1 583 ? -43.217 21.159 38.120 1.00 62.72 583 ARG A O 1
ATOM 4585 N N . GLU A 1 584 ? -44.146 20.941 36.086 1.00 56.31 584 GLU A N 1
ATOM 4586 C CA . GLU A 1 584 ? -44.412 22.381 35.885 1.00 56.31 584 GLU A CA 1
ATOM 4587 C C . GLU A 1 584 ? -45.506 22.924 36.829 1.00 56.31 584 GLU A C 1
ATOM 4589 O O . GLU A 1 584 ? -45.549 24.119 37.096 1.00 56.31 584 GLU A O 1
ATOM 4594 N N . ILE A 1 585 ? -46.361 22.055 37.380 1.00 47.28 585 ILE A N 1
ATOM 4595 C CA . ILE A 1 585 ? -47.487 22.435 38.256 1.00 47.28 585 ILE A CA 1
ATOM 4596 C C . ILE A 1 585 ? -47.070 22.545 39.741 1.00 47.28 585 ILE A C 1
ATOM 4598 O O . ILE A 1 585 ? -47.797 23.121 40.548 1.00 47.28 585 ILE A O 1
ATOM 4602 N N . VAL A 1 586 ? -45.910 21.997 40.124 1.00 46.03 586 VAL A N 1
ATOM 4603 C CA . VAL A 1 586 ? -45.484 21.844 41.536 1.00 46.03 586 VAL A CA 1
ATOM 4604 C C . VAL A 1 586 ? -44.421 22.880 41.955 1.00 46.03 586 VAL A C 1
ATOM 4606 O O . VAL A 1 586 ? -43.952 22.851 43.092 1.00 46.03 586 VAL A O 1
ATOM 4609 N N . ILE A 1 587 ? -44.045 23.814 41.072 1.00 37.91 587 ILE A N 1
ATOM 4610 C CA . ILE A 1 587 ? -43.029 24.850 41.341 1.00 37.91 587 ILE A CA 1
ATOM 4611 C C . ILE A 1 587 ? -43.640 26.238 41.482 1.00 37.91 587 ILE A C 1
ATOM 4613 O O . ILE A 1 587 ? -44.458 26.618 40.618 1.00 37.91 587 ILE A O 1
#

Secondary structure (DSSP, 8-state):
-HHHHHHHHHHHHHHHTS-TTSTTHHHHHHHHHHHHHHIIIIIHHHHHHHHHHTTTTSPPHHHHHHHHHHHHHHHHHHHHHHHHHHHTTSS-HHHHHHHHHHHHHHHHSS-----GGGHHHHHHHHHHHHHHHHHHHHHHTTSS-HHHHHHHHHHHHHHHHHHHTT--S---GGGHHHHHHHHHHHHHHHHHHHT-GGGHHHHHHHHHHHHHHHHHHHHHHHHHHHHHHHHHHH-TTS-HHHHHHHHHHHHHHHHHHHHHHHHHHHH-HHHHHHHHHHHHHHHHHHHHHHHHHHHHHTTSS-HHHHHHHHHHHHHHHHTSPPTTPPPP---HHHHHHHSTTTTT--HHHHHHHHHHPEEEEE-TT-EEE-TT-B--EEEEEEES-EEEEETTEEEEEE-TT-EE-THHHHS-SB-SSEEEESS-EEEEEEEHHHHHHHS-TT-HHHHHHHHHHHHHHHHHHHHHHSTTTTT--HHHHHHHHHT-EEEEE-TT-EEE-TTSB--EEEEEEES-EEEEETTEEEEEE-TT-EE-THHHHSSSB-SSEEEESSSEEEEEEEHHHHHHHHHH-HHHHHHHHHHHHHHHT--

pLDDT: mean 75.34, std 12.63, range [32.97, 95.69]

Foldseek 3Di:
DVVLLVVLVVLLVVLVPDDPPDPCSVVSNCVSPVVSVCCCVPVVVPVVVVCVVVCVPPQDPVSLLVLLVVLVVVLVVVLVVLVVCVVVVNAPPVRSVVVNVVSVCVSPPDRPDDDLVCLLLSLVVVLLVLLLVLLVLCVLLVLADPVLSVVVVVVSVVVNVCSVVPDDPDDPPDVVPVVVVVVVVVLVVVQVLQLDPVSQVVQQLVQLVVVLNLLSSLVSLLRSLVSSLVVLVPPPPGDPVSSVVVNVVSVVSNVVSVVVLVLCCVQPVQLSVLLCVLSVLSSVLSVVLVVLVVCVVVVVDDPVVSVVSVVVSVVVNVPGDPSSDDDDDPQQLVLLCLAPLNPPFDSVLSNLQSVQWDKGKDAAFDWNDAAFRFAFKKKAWQGAKKWKAQPNDTDDIDGHSYIDDVCSLQDDRGDRIIIGGRHITMITIGGSCSQVVSCPDDDVSVVSSVVVVVVLVLQLVLQCLQPLNPPDDSVLSSLQSVQWDKDKDAAFDKPDAAFDFAFKKKAWQAAKKFKAAPRDTDDIDGRSYIDDLQLLPDPRGHRIIIGGHHTTMIIIHGSVSQVVSCVVPVVSVVSSVVVNVVVVVVD

Mean predicted aligned error: 19.55 Å